Protein AF-0000000070387729 (afdb_homodimer)

Foldseek 3Di:
DALLQQLAWADDPPDPLKIFGPHFDDFVQAFAGQVLSVQLNLLNSQVVVDDPPWAWFKKKKFFQAGHGSDFTKMKHKDWPDDDPFKTKIKIFIDGPRDTGMIMIIMIGHPVPPDCPPPPDQPQDFDDQDVLQPPPDPDCPVVSSNCGRDRDDPDDDDWDFPFWDQPVPFDWPLVVLVVCLVVDDCVLQPPCNVVSVVSNVCVVVDQKIKTWTHGDPPDDDDPQQDDPRFGFKGKMWIFGGDDPPDDADPRSLVSSVSSVQSALQQVSQVRNVPEDCPDVQHWQDKDWG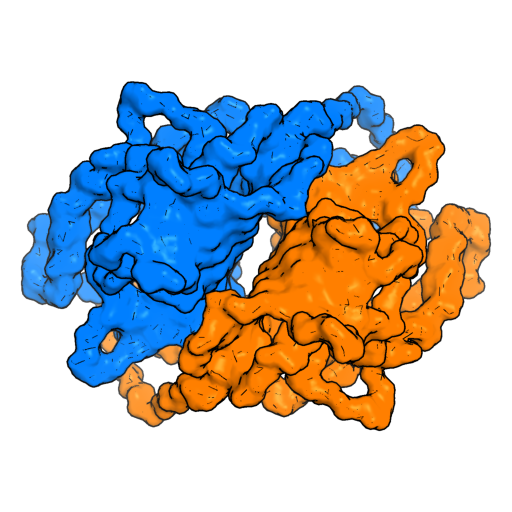MKMKGFDDDDPPADSRFIKMKMKGWDDDDQVVQKTKIKIWIAGSVTHTTMIMITMMGIDTDDPPDDRRRSGCNPCDPCVSVVSD/DALLLQLAWADDPPDPLKIFGPHFDDFVQAFAGQVLSVQLNLLNSQVVVDDPPWAWFKKKKFFQAGHGPDFTKMKHKDWPDDDPFKTKIKIFIDGPRDTGMIMIIMIGHPVPPDCPPPPDQPQDFPDQPVLQVPPDPDCPVVSSNCGRDRDDPDDDDWDFPFWDQPVPFDWPLVVLVVCLVPDDCVLQPPCNVVSVVSNVCVVVDQKIKTWTHGDPPDDDDPQQDDPRFGFKGKMWIFGGDDPPDDADPRSLVSSVSSVQSALQQVSQVRNVPEDCPDVQHWQDKDWGMKMKGFDDDDPPADSRFIKMKMKGWDDDDQVVQKTKIKIWIAGSVIHTTMIMITMMGIDTDDPPDDRRRSGCNVCDPCVSVVSD

Sequence (744 aa):
MSLASRISVSPYPNKSFTFIPHDTWIPPGARSIYGGLVISQALCSSLLTVESPFGLHSIHCYFLHPALPDGDIEYRVDKLAEGQRYCRREVRGWQNGRIFFILFASYESLYERSSASSEDHTSIKVSHSLTAMTQPWDEDPTQKNGESFEVKQSFQMPFPKELRPWDQCEENEVFLQRLVQEKSKEELGWKWEYFDNWSKKRGSAPFFTSVARKIPGVPSSKEYYLNGLPTTRMTWYRPRIDPDETISEEMYKSMIIYLTDYQLVGAATRSIGLNMSSTPQIGLIASLDHSVHFYPLPPDLNYQEPVLHVMESQVADMSSGRAVARGRVYSAKGKLLAVTCQEGVFKVREPGKKPMGVAASGIDEEDLQARLMSLASRISVSPYPNKSFTFIPHDTWIPPGARSIYGGLVISQALCSSLLTVESPFGLHSIHCYFLHPALPDGDIEYRVDKLAEGQRYCRREVRGWQNGRIFFILFASYESLYERSSASSEDHTSIKVSHSLTAMTQPWDEDPTQKNGESFEVKQSFQMPFPKELRPWDQCEENEVFLQRLVQEKSKEELGWKWEYFDNWSKKRGSAPFFTSVARKIPGVPSSKEYYLNGLPTTRMTWYRPRIDPDETISEEMYKSMIIYLTDYQLVGAATRSIGLNMSSTPQIGLIASLDHSVHFYPLPPDLNYQEPVLHVMESQVADMSSGRAVARGRVYSAKGKLLAVTCQEGVFKVREPGKKPMGVAASGIDEEDLQARL

Nearest PDB structures (foldseek):
  1c8u-assembly1_B  TM=8.438E-01  e=1.157E-25  Escherichia coli
  4r4u-assembly2_C  TM=8.596E-01  e=2.774E-24  Yersinia pestis
  4qfw-assembly2_B  TM=8.580E-01  e=7.543E-24  Yersinia pestis
  4qfw-assembly3_C  TM=8.490E-01  e=3.949E-24  Yersinia pestis
  4r4u-assembly1_A  TM=8.398E-01  e=3.723E-24  Yersinia pestis

Secondary structure (DSSP, 8-state):
--HHHHH-EEE-TTSTTEEEES-----TT-SS--HHHHHHHHHHHHHTT--TTEEEEEEEEEE-SPPPSSS-EEEEEEEEEE-SSEEEEEEEEEETTEEEEEEEEEEEESTT-----S---------SGGGSS---SS--TTS-TTTTPPPPSEEEPPPPTTBPPGGGSPBHHHHHHHHHHHS-HHHHTTHHHHHHHHHHTGGG-SEEEEE--BPTTPPPPGGGEETTEE-EEEEEEEE---TT----HHHHHHHHHHHHTSSHHHHHHGGGT-STTSSSPEEEEEESEEEEEE-PPPTT--TTS-EEEEEEEEEEETTTTEEEEEEEEEETTS-EEEEEEEEEEEEEPPTTS--SS---S---HHHHHHT-/--HHHHH-EEE-TTSTTEEEES-----TT-SS--HHHHHHHHHHHHHTT--TTEEEEEEEEEE-SPPPSSS-EEEEEEEEEE-SSEEEEEEEEEETTEEEEEEEEEEEESTT-----S---------SGGGSS---S---TTS-TTTTPPPPSEEEPPPPTTBPPGGGSPBHHHHHHHHHHHS-HHHHTTHHHHHHHHHHTGGG-SEEEEE--BPTTPPPPGGGEETTEE-EEEEEEEE---TTPPPPHHHHHHHHHHHHTSSHHHHHHGGGT-STTSSSPEEEEEESEEEEEE-PPPTT--TTS-EEEEEEEEEEETTTTEEEEEEEEEETTS-EEEEEEEEEEEEEPPTTS--SS---S---HHHHHH--

Organism: Cryptococcus deneoformans (strain JEC21 / ATCC MYA-565) (NCBI:txid214684)

Solvent-accessible surface area (backbone atoms only — not comparable to full-atom values): 39128 Å² total; per-residue (Å²): 104,36,34,67,60,47,30,34,60,42,73,38,94,88,40,87,60,25,23,33,64,70,54,69,59,57,48,71,59,38,80,30,42,37,62,21,52,54,53,19,27,41,46,45,48,47,51,75,74,55,61,86,62,49,41,76,34,34,38,43,37,40,51,72,43,82,45,55,71,71,68,65,54,36,34,38,51,44,83,67,42,84,50,88,54,41,35,31,38,37,30,39,31,32,43,86,91,37,69,27,31,40,36,42,38,38,24,38,39,60,79,69,42,55,74,71,71,78,67,86,71,67,81,70,77,52,81,68,76,40,33,69,83,48,68,45,64,68,61,38,85,79,69,48,51,59,57,59,65,63,53,46,66,54,35,59,60,75,56,79,82,43,52,44,60,72,92,77,30,66,40,47,60,59,51,40,43,50,45,62,73,74,44,51,60,79,67,44,45,84,48,35,62,55,42,51,53,49,43,72,43,48,87,58,42,42,52,46,44,19,58,49,38,54,36,86,91,52,79,71,67,67,75,36,44,52,97,78,22,46,21,47,38,48,35,32,40,26,60,34,70,54,91,89,60,84,78,50,73,67,56,48,53,35,49,50,50,30,54,59,56,57,35,36,48,44,26,7,37,30,35,21,44,39,34,81,79,29,66,67,24,40,12,33,61,46,66,40,32,43,34,41,38,46,47,84,68,63,92,80,62,61,79,77,51,38,32,36,39,41,26,35,34,45,29,22,34,57,59,77,22,35,27,30,16,36,34,39,30,21,41,78,87,45,49,67,37,33,40,37,39,31,37,19,41,45,39,69,38,53,89,93,52,73,65,44,35,52,20,64,56,46,74,36,66,53,59,55,36,50,74,72,103,36,34,66,59,47,31,34,59,41,74,39,93,90,39,86,58,24,24,33,63,69,54,68,60,54,48,69,57,37,81,29,40,38,63,19,51,55,54,20,26,41,47,46,49,46,51,74,74,55,60,87,63,50,41,78,33,36,39,42,36,39,52,72,43,82,45,56,70,71,70,65,55,37,35,38,50,42,83,68,43,86,50,87,54,40,34,31,39,36,30,40,31,32,43,84,91,35,69,26,32,40,36,40,38,38,25,36,38,59,80,71,43,54,72,72,70,77,67,87,71,64,79,64,76,52,76,64,78,32,28,70,86,44,64,49,62,65,61,38,84,79,71,47,47,58,56,60,65,63,53,47,65,53,36,61,61,75,57,78,81,43,50,46,60,72,92,76,31,66,42,47,60,60,51,41,40,49,48,60,72,72,43,53,60,77,68,44,45,83,49,34,63,56,40,50,53,52,42,70,43,49,87,57,40,40,52,46,44,18,59,51,36,56,36,87,91,52,79,70,68,68,75,37,44,49,96,79,22,44,21,46,39,48,36,32,42,27,62,34,71,54,91,88,60,83,78,50,73,67,55,48,53,35,50,50,49,30,54,59,57,59,37,37,48,48,25,7,37,30,35,21,45,40,34,81,78,29,72,66,24,42,15,35,62,47,66,41,33,43,34,40,38,47,47,84,68,63,91,82,62,60,78,78,50,39,33,36,40,42,25,35,33,45,30,22,34,56,58,78,21,36,27,31,16,36,33,38,31,23,41,78,87,44,50,64,38,33,40,37,40,32,36,19,40,43,40,67,39,52,89,93,52,73,66,43,34,52,23,67,56,51,68,36,66,52,59,54,36,59,72,72

Radius of gyration: 25.42 Å; Cα contacts (8 Å, |Δi|>4): 1625; chains: 2; bounding box: 59×75×69 Å

Structure (mmCIF, N/CA/C/O backbone):
data_AF-0000000070387729-model_v1
#
loop_
_entity.id
_entity.type
_entity.pdbx_description
1 polymer 'Acyl-CoA thioesterase, putative'
#
loop_
_atom_site.group_PDB
_atom_site.id
_atom_site.type_symbol
_atom_site.label_atom_id
_atom_site.label_alt_id
_atom_site.label_comp_id
_atom_site.label_asym_id
_atom_site.label_entity_id
_atom_site.label_seq_id
_atom_site.pdbx_PDB_ins_code
_atom_site.Cartn_x
_atom_site.Cartn_y
_atom_site.Cartn_z
_atom_site.occupancy
_atom_site.B_iso_or_equiv
_atom_site.auth_seq_id
_atom_site.auth_comp_id
_atom_site.auth_asym_id
_atom_site.auth_atom_id
_atom_site.pdbx_PDB_model_num
ATOM 1 N N . MET A 1 1 ? 13.859 -21.219 -19.844 1 82.62 1 MET A N 1
ATOM 2 C CA . MET A 1 1 ? 13.938 -19.766 -20.016 1 82.62 1 MET A CA 1
ATOM 3 C C . MET A 1 1 ? 14.07 -19.078 -18.656 1 82.62 1 MET A C 1
ATOM 5 O O . MET A 1 1 ? 13.344 -19.391 -17.719 1 82.62 1 MET A O 1
ATOM 9 N N . SER A 1 2 ? 15.078 -18.188 -18.641 1 92.44 2 SER A N 1
ATOM 10 C CA . SER A 1 2 ? 15.312 -17.453 -17.406 1 92.44 2 SER A CA 1
ATOM 11 C C . SER A 1 2 ? 14.18 -16.469 -17.141 1 92.44 2 SER A C 1
ATOM 13 O O . SER A 1 2 ? 13.398 -16.141 -18.031 1 92.44 2 SER A O 1
ATOM 15 N N . LEU A 1 3 ? 14.023 -16.094 -15.906 1 95.44 3 LEU A N 1
ATOM 16 C CA . LEU A 1 3 ? 12.984 -15.133 -15.562 1 95.44 3 LEU A CA 1
ATOM 17 C C . LEU A 1 3 ? 13.203 -13.812 -16.297 1 95.44 3 LEU A C 1
ATOM 19 O O . LEU A 1 3 ? 12.25 -13.211 -16.797 1 95.44 3 LEU A O 1
ATOM 23 N N . ALA A 1 4 ? 14.461 -13.383 -16.391 1 96.12 4 ALA A N 1
ATOM 24 C CA . ALA A 1 4 ? 14.781 -12.141 -17.094 1 96.12 4 ALA A CA 1
ATOM 25 C C . ALA A 1 4 ? 14.305 -12.195 -18.547 1 96.12 4 ALA A C 1
ATOM 27 O O . ALA A 1 4 ? 13.742 -11.227 -19.047 1 96.12 4 ALA A O 1
ATOM 28 N N . SER A 1 5 ? 14.484 -13.344 -19.172 1 94.12 5 SER A N 1
ATOM 29 C CA . SER A 1 5 ? 14.062 -13.508 -20.547 1 94.12 5 SER A CA 1
ATOM 30 C C . SER A 1 5 ? 12.547 -13.438 -20.672 1 94.12 5 SER A C 1
ATOM 32 O O . SER A 1 5 ? 12.023 -12.867 -21.641 1 94.12 5 SER A O 1
ATOM 34 N N . ARG A 1 6 ? 11.891 -13.938 -19.734 1 94.31 6 ARG A N 1
ATOM 35 C CA . ARG A 1 6 ? 10.43 -13.992 -19.766 1 94.31 6 ARG A CA 1
ATOM 36 C C . ARG A 1 6 ? 9.828 -12.594 -19.609 1 94.31 6 ARG A C 1
ATOM 38 O O . ARG A 1 6 ? 8.805 -12.281 -20.219 1 94.31 6 ARG A O 1
ATOM 45 N N . ILE A 1 7 ? 10.461 -11.727 -18.797 1 97.06 7 ILE A N 1
ATOM 46 C CA . ILE A 1 7 ? 9.844 -10.445 -18.469 1 97.06 7 ILE A CA 1
ATOM 47 C C . ILE A 1 7 ? 10.367 -9.375 -19.422 1 97.06 7 ILE A C 1
ATOM 49 O O . ILE A 1 7 ? 9.922 -8.219 -19.375 1 97.06 7 ILE A O 1
ATOM 53 N N . SER A 1 8 ? 11.211 -9.75 -20.312 1 96.69 8 SER A N 1
ATOM 54 C CA . SER A 1 8 ? 11.797 -8.789 -21.25 1 96.69 8 SER A CA 1
ATOM 55 C C . SER A 1 8 ? 10.812 -8.414 -22.359 1 96.69 8 SER A C 1
ATOM 57 O O . SER A 1 8 ? 9.844 -9.133 -22.594 1 96.69 8 SER A O 1
ATOM 59 N N . VAL A 1 9 ? 11.047 -7.242 -22.969 1 97.94 9 VAL A N 1
ATOM 60 C CA . VAL A 1 9 ? 10.211 -6.688 -24.031 1 97.94 9 VAL A CA 1
ATOM 61 C C . VAL A 1 9 ? 11.102 -6.117 -25.141 1 97.94 9 VAL A C 1
ATOM 63 O O . VAL A 1 9 ? 12.305 -5.941 -24.953 1 97.94 9 VAL A O 1
ATOM 66 N N . SER A 1 10 ? 10.469 -5.891 -26.281 1 97.25 10 SER A N 1
ATOM 67 C CA . SER A 1 10 ? 11.141 -5.234 -27.391 1 97.25 10 SER A CA 1
ATOM 68 C C . SER A 1 10 ? 10.352 -4.027 -27.891 1 97.25 10 SER A C 1
ATOM 70 O O . SER A 1 10 ? 9.117 -4.023 -27.828 1 97.25 10 SER A O 1
ATOM 72 N N . PRO A 1 11 ? 11.109 -3.023 -28.391 1 96.69 11 PRO A N 1
ATOM 73 C CA . PRO A 1 11 ? 10.383 -1.889 -28.969 1 96.69 11 PRO A CA 1
ATOM 74 C C . PRO A 1 11 ? 9.539 -2.285 -30.172 1 96.69 11 PRO A C 1
ATOM 76 O O . PRO A 1 11 ? 9.945 -3.135 -30.969 1 96.69 11 PRO A O 1
ATOM 79 N N . TYR A 1 12 ? 8.43 -1.671 -30.234 1 94.69 12 TYR A N 1
ATOM 80 C CA . TYR A 1 12 ? 7.613 -1.799 -31.438 1 94.69 12 TYR A CA 1
ATOM 81 C C . TYR A 1 12 ? 8.258 -1.072 -32.625 1 94.69 12 TYR A C 1
ATOM 83 O O . TYR A 1 12 ? 8.695 0.072 -32.469 1 94.69 12 TYR A O 1
ATOM 91 N N . PRO A 1 13 ? 8.398 -1.693 -33.781 1 91.25 13 PRO A N 1
ATOM 92 C CA . PRO A 1 13 ? 9.141 -1.121 -34.906 1 91.25 13 PRO A CA 1
ATOM 93 C C . PRO A 1 13 ? 8.602 0.239 -35.344 1 91.25 13 PRO A C 1
ATOM 95 O O . PRO A 1 13 ? 9.383 1.143 -35.656 1 91.25 13 PRO A O 1
ATOM 98 N N . ASN A 1 14 ? 7.285 0.626 -35.281 1 91.88 14 ASN A N 1
ATOM 99 C CA . ASN A 1 14 ? 6.75 1.847 -35.875 1 91.88 14 ASN A CA 1
ATOM 100 C C . ASN A 1 14 ? 5.91 2.639 -34.875 1 91.88 14 ASN A C 1
ATOM 102 O O . ASN A 1 14 ? 5.082 3.461 -35.281 1 91.88 14 ASN A O 1
ATOM 106 N N . LYS A 1 15 ? 6.098 2.336 -33.719 1 92.75 15 LYS A N 1
ATOM 107 C CA . LYS A 1 15 ? 5.379 3.07 -32.688 1 92.75 15 LYS A CA 1
ATOM 108 C C . LYS A 1 15 ? 6.316 3.49 -31.547 1 92.75 15 LYS A C 1
ATOM 110 O O . LYS A 1 15 ? 6.871 2.641 -30.844 1 92.75 15 LYS A O 1
ATOM 115 N N . SER A 1 16 ? 6.48 4.781 -31.375 1 94 16 SER A N 1
ATOM 116 C CA . SER A 1 16 ? 7.363 5.297 -30.328 1 94 16 SER A CA 1
ATOM 117 C C . SER A 1 16 ? 6.836 4.949 -28.938 1 94 16 SER A C 1
ATOM 119 O O . SER A 1 16 ? 5.625 4.965 -28.703 1 94 16 SER A O 1
ATOM 121 N N . PHE A 1 17 ? 7.73 4.621 -28.062 1 96.81 17 PHE A N 1
ATOM 122 C CA . PHE A 1 17 ? 7.453 4.375 -26.656 1 96.81 17 PHE A CA 1
ATOM 123 C C . PHE A 1 17 ? 6.43 3.256 -26.484 1 96.81 17 PHE A C 1
ATOM 125 O O . PHE A 1 17 ? 5.582 3.309 -25.594 1 96.81 17 PHE A O 1
ATOM 132 N N . THR A 1 18 ? 6.406 2.373 -27.469 1 98 18 THR A N 1
ATOM 133 C CA . THR A 1 18 ? 5.551 1.19 -27.453 1 98 18 THR A CA 1
ATOM 134 C C . THR A 1 18 ? 6.391 -0.083 -27.5 1 98 18 THR A C 1
ATOM 136 O O . THR A 1 18 ? 7.391 -0.147 -28.219 1 98 18 THR A O 1
ATOM 139 N N . PHE A 1 19 ? 5.988 -1.109 -26.734 1 98.19 19 PHE A N 1
ATOM 140 C CA . PHE A 1 19 ? 6.824 -2.293 -26.562 1 98.19 19 PHE A CA 1
ATOM 141 C C . PHE A 1 19 ? 5.984 -3.562 -26.656 1 98.19 19 PHE A C 1
ATOM 143 O O . PHE A 1 19 ? 4.797 -3.555 -26.328 1 98.19 19 PHE A O 1
ATOM 150 N N . ILE A 1 20 ? 6.613 -4.656 -27.141 1 96.38 20 ILE A N 1
ATOM 151 C CA . ILE A 1 20 ? 5.973 -5.953 -27.312 1 96.38 20 ILE A CA 1
ATOM 152 C C . ILE A 1 20 ? 6.602 -6.973 -26.359 1 96.38 20 ILE A C 1
ATOM 154 O O . ILE A 1 20 ? 7.828 -7.082 -26.281 1 96.38 20 ILE A O 1
ATOM 158 N N . PRO A 1 21 ? 5.762 -7.688 -25.625 1 95.69 21 PRO A N 1
ATOM 159 C CA . PRO A 1 21 ? 6.309 -8.664 -24.672 1 95.69 21 PRO A CA 1
ATOM 160 C C . PRO A 1 21 ? 6.898 -9.891 -25.375 1 95.69 21 PRO A C 1
ATOM 162 O O . PRO A 1 21 ? 6.449 -10.266 -26.453 1 95.69 21 PRO A O 1
ATOM 165 N N . HIS A 1 22 ? 7.844 -10.602 -24.703 1 90.88 22 HIS A N 1
ATOM 166 C CA . HIS A 1 22 ? 8.508 -11.781 -25.25 1 90.88 22 HIS A CA 1
ATOM 167 C C . HIS A 1 22 ? 7.766 -13.055 -24.875 1 90.88 22 HIS A C 1
ATOM 169 O O . HIS A 1 22 ? 7.98 -14.102 -25.484 1 90.88 22 HIS A O 1
ATOM 175 N N . ASP A 1 23 ? 6.957 -12.914 -23.828 1 87.94 23 ASP A N 1
ATOM 176 C CA . ASP A 1 23 ? 6.316 -14.109 -23.297 1 87.94 23 ASP A CA 1
ATOM 177 C C . ASP A 1 23 ? 4.891 -13.812 -22.844 1 87.94 23 ASP A C 1
ATOM 179 O O . ASP A 1 23 ? 4.551 -12.664 -22.562 1 87.94 23 ASP A O 1
ATOM 183 N N . THR A 1 24 ? 4.016 -14.797 -22.906 1 82.81 24 THR A N 1
ATOM 184 C CA . THR A 1 24 ? 2.65 -14.75 -22.391 1 82.81 24 THR A CA 1
ATOM 185 C C . THR A 1 24 ? 2.34 -16 -21.578 1 82.81 24 THR A C 1
ATOM 187 O O . THR A 1 24 ? 1.627 -16.891 -22.047 1 82.81 24 THR A O 1
ATOM 190 N N . TRP A 1 25 ? 2.848 -16.141 -20.438 1 79.12 25 TRP A N 1
ATOM 191 C CA . TRP A 1 25 ? 2.709 -17.328 -19.609 1 79.12 25 TRP A CA 1
ATOM 192 C C . TRP A 1 25 ? 1.412 -17.297 -18.812 1 79.12 25 TRP A C 1
ATOM 194 O O . TRP A 1 25 ? 1.064 -16.266 -18.234 1 79.12 25 TRP A O 1
ATOM 204 N N . ILE A 1 26 ? 0.72 -18.453 -18.812 1 75.06 26 ILE A N 1
ATOM 205 C CA . ILE A 1 26 ? -0.482 -18.688 -18.016 1 75.06 26 ILE A CA 1
ATOM 206 C C . ILE A 1 26 ? -0.214 -19.766 -16.984 1 75.06 26 ILE A C 1
ATOM 208 O O . ILE A 1 26 ? 0.183 -20.891 -17.328 1 75.06 26 ILE A O 1
ATOM 212 N N . PRO A 1 27 ? -0.396 -19.406 -15.68 1 72.19 27 PRO A N 1
ATOM 213 C CA . PRO A 1 27 ? -0.243 -20.469 -14.672 1 72.19 27 PRO A CA 1
ATOM 214 C C . PRO A 1 27 ? -1.21 -21.625 -14.883 1 72.19 27 PRO A C 1
ATOM 216 O O . PRO A 1 27 ? -2.301 -21.438 -15.422 1 72.19 27 PRO A O 1
ATOM 219 N N . PRO A 1 28 ? -0.755 -22.781 -14.461 1 66.31 28 PRO A N 1
ATOM 220 C CA . PRO A 1 28 ? -1.669 -23.922 -14.57 1 66.31 28 PRO A CA 1
ATOM 221 C C . PRO A 1 28 ? -3.012 -23.672 -13.891 1 66.31 28 PRO A C 1
ATOM 223 O O . PRO A 1 28 ? -3.049 -23.219 -12.742 1 66.31 28 PRO A O 1
ATOM 226 N N . GLY A 1 29 ? -4.078 -23.844 -14.594 1 65.06 29 GLY A N 1
ATOM 227 C CA . GLY A 1 29 ? -5.414 -23.672 -14.039 1 65.06 29 GLY A CA 1
ATOM 228 C C . GLY A 1 29 ? -5.961 -22.266 -14.211 1 65.06 29 GLY A C 1
ATOM 229 O O . GLY A 1 29 ? -7.148 -22.031 -13.977 1 65.06 29 GLY A O 1
ATOM 230 N N . ALA A 1 30 ? -5.047 -21.375 -14.664 1 72.25 30 ALA A N 1
ATOM 231 C CA . ALA A 1 30 ? -5.5 -20 -14.836 1 72.25 30 ALA A CA 1
ATOM 232 C C . ALA A 1 30 ? -6.027 -19.766 -16.25 1 72.25 30 ALA A C 1
ATOM 234 O O . ALA A 1 30 ? -5.785 -20.578 -17.156 1 72.25 30 ALA A O 1
ATOM 235 N N . ARG A 1 31 ? -6.906 -18.75 -16.359 1 73.06 31 ARG A N 1
ATOM 236 C CA . ARG A 1 31 ? -7.465 -18.406 -17.672 1 73.06 31 ARG A CA 1
ATOM 237 C C . ARG A 1 31 ? -6.777 -17.188 -18.25 1 73.06 31 ARG A C 1
ATOM 239 O O . ARG A 1 31 ? -6.969 -16.875 -19.438 1 73.06 31 ARG A O 1
ATOM 246 N N . SER A 1 32 ? -6.02 -16.531 -17.422 1 86.81 32 SER A N 1
ATOM 247 C CA . SER A 1 32 ? -5.395 -15.297 -17.875 1 86.81 32 SER A CA 1
ATOM 248 C C . SER A 1 32 ? -3.891 -15.312 -17.609 1 86.81 32 SER A C 1
ATOM 250 O O . SER A 1 32 ? -3.395 -16.141 -16.859 1 86.81 32 SER A O 1
ATOM 252 N N . ILE A 1 33 ? -3.207 -14.422 -18.344 1 90.94 33 ILE A N 1
ATOM 253 C CA . ILE A 1 33 ? -1.771 -14.25 -18.156 1 90.94 33 ILE A CA 1
ATOM 254 C C . ILE A 1 33 ? -1.475 -13.898 -16.703 1 90.94 33 ILE A C 1
ATOM 256 O O . ILE A 1 33 ? -2.236 -13.164 -16.062 1 90.94 33 ILE A O 1
ATOM 260 N N . TYR A 1 34 ? -0.393 -14.492 -16.172 1 91.75 34 TYR A N 1
ATOM 261 C CA . TYR A 1 34 ? 0.028 -14.25 -14.805 1 91.75 34 TYR A CA 1
ATOM 262 C C . TYR A 1 34 ? 0.25 -12.766 -14.555 1 91.75 34 TYR A C 1
ATOM 264 O O . TYR A 1 34 ? 1.006 -12.117 -15.281 1 91.75 34 TYR A O 1
ATOM 272 N N . GLY A 1 35 ? -0.381 -12.203 -13.523 1 94.44 35 GLY A N 1
ATOM 273 C CA . GLY A 1 35 ? -0.317 -10.781 -13.234 1 94.44 35 GLY A CA 1
ATOM 274 C C . GLY A 1 35 ? 1.101 -10.273 -13.055 1 94.44 35 GLY A C 1
ATOM 275 O O . GLY A 1 35 ? 1.442 -9.188 -13.547 1 94.44 35 GLY A O 1
ATOM 276 N N . GLY A 1 36 ? 1.91 -11.062 -12.344 1 96.06 36 GLY A N 1
ATOM 277 C CA . GLY A 1 36 ? 3.293 -10.664 -12.133 1 96.06 36 GLY A CA 1
ATOM 278 C C . GLY A 1 36 ? 4.062 -10.461 -13.422 1 96.06 36 GLY A C 1
ATOM 279 O O . GLY A 1 36 ? 4.941 -9.602 -13.5 1 96.06 36 GLY A O 1
ATOM 280 N N . LEU A 1 37 ? 3.738 -11.297 -14.367 1 96.19 37 LEU A N 1
ATOM 281 C CA . LEU A 1 37 ? 4.359 -11.141 -15.68 1 96.19 37 LEU A CA 1
ATOM 282 C C . LEU A 1 37 ? 3.932 -9.836 -16.344 1 96.19 37 LEU A C 1
ATOM 284 O O . LEU A 1 37 ? 4.77 -9.102 -16.859 1 96.19 37 LEU A O 1
ATOM 288 N N . VAL A 1 38 ? 2.668 -9.523 -16.25 1 97.31 38 VAL A N 1
ATOM 289 C CA . VAL A 1 38 ? 2.115 -8.305 -16.828 1 97.31 38 VAL A CA 1
ATOM 290 C C . VAL A 1 38 ? 2.791 -7.086 -16.219 1 97.31 38 VAL A C 1
ATOM 292 O O . VAL A 1 38 ? 3.258 -6.195 -16.922 1 97.31 38 VAL A O 1
ATOM 295 N N . ILE A 1 39 ? 2.92 -7.043 -14.906 1 98.56 39 ILE A N 1
ATOM 296 C CA . ILE A 1 39 ? 3.518 -5.914 -14.203 1 98.56 39 ILE A CA 1
ATOM 297 C C . ILE A 1 39 ? 4.977 -5.754 -14.633 1 98.56 39 ILE A C 1
ATOM 299 O O . ILE A 1 39 ? 5.418 -4.648 -14.953 1 98.56 39 ILE A O 1
ATOM 303 N N . SER A 1 40 ? 5.676 -6.848 -14.625 1 98.5 40 SER A N 1
ATOM 304 C CA . SER A 1 40 ? 7.109 -6.801 -14.891 1 98.5 40 SER A CA 1
ATOM 305 C C . SER A 1 40 ? 7.395 -6.375 -16.328 1 98.5 40 SER A C 1
ATOM 307 O O . SER A 1 40 ? 8.336 -5.617 -16.578 1 98.5 40 SER A O 1
ATOM 309 N N . GLN A 1 41 ? 6.594 -6.859 -17.281 1 98.31 41 GLN A N 1
ATOM 310 C CA . GLN A 1 41 ? 6.773 -6.461 -18.672 1 98.31 41 GLN A CA 1
ATOM 311 C C . GLN A 1 41 ? 6.461 -4.98 -18.875 1 98.31 41 GLN A C 1
ATOM 313 O O . GLN A 1 41 ? 7.164 -4.281 -19.609 1 98.31 41 GLN A O 1
ATOM 318 N N . ALA A 1 42 ? 5.422 -4.531 -18.219 1 98.69 42 ALA A N 1
ATOM 319 C CA . ALA A 1 42 ? 5.121 -3.104 -18.234 1 98.69 42 ALA A CA 1
ATOM 320 C C . ALA A 1 42 ? 6.273 -2.289 -17.656 1 98.69 42 ALA A C 1
ATOM 322 O O . ALA A 1 42 ? 6.656 -1.261 -18.234 1 98.69 42 ALA A O 1
ATOM 323 N N . LEU A 1 43 ? 6.824 -2.781 -16.562 1 98.56 43 LEU A N 1
ATOM 324 C CA . LEU A 1 43 ? 7.93 -2.084 -15.93 1 98.56 43 LEU A CA 1
ATOM 325 C C . LEU A 1 43 ? 9.164 -2.07 -16.828 1 98.56 43 LEU A C 1
ATOM 327 O O . LEU A 1 43 ? 9.836 -1.045 -16.953 1 98.56 43 LEU A O 1
ATOM 331 N N . CYS A 1 44 ? 9.438 -3.197 -17.406 1 98.31 44 CYS A N 1
ATOM 332 C CA . CYS A 1 44 ? 10.578 -3.266 -18.328 1 98.31 44 CYS A CA 1
ATOM 333 C C . CYS A 1 44 ? 10.398 -2.297 -19.484 1 98.31 44 CYS A C 1
ATOM 335 O O . CYS A 1 44 ? 11.367 -1.697 -19.953 1 98.31 44 CYS A O 1
ATOM 337 N N . SER A 1 45 ? 9.164 -2.174 -19.984 1 98.56 45 SER A N 1
ATOM 338 C CA . SER A 1 45 ? 8.875 -1.187 -21.016 1 98.56 45 SER A CA 1
ATOM 339 C C . SER A 1 45 ? 9.195 0.225 -20.531 1 98.56 45 SER A C 1
ATOM 341 O O . SER A 1 45 ? 9.836 0.998 -21.25 1 98.56 45 SER A O 1
ATOM 343 N N . SER A 1 46 ? 8.758 0.507 -19.344 1 98.12 46 SER A N 1
ATOM 344 C CA . SER A 1 46 ? 9.016 1.809 -18.734 1 98.12 46 SER A CA 1
ATOM 345 C C . SER A 1 46 ? 10.516 2.057 -18.578 1 98.12 46 SER A C 1
ATOM 347 O O . SER A 1 46 ? 11 3.152 -18.859 1 98.12 46 SER A O 1
ATOM 349 N N . LEU A 1 47 ? 11.258 1.077 -18.125 1 96.88 47 LEU A N 1
ATOM 350 C CA . LEU A 1 47 ? 12.688 1.175 -17.859 1 96.88 47 LEU A CA 1
ATOM 351 C C . LEU A 1 47 ? 13.453 1.548 -19.109 1 96.88 47 LEU A C 1
ATOM 353 O O . LEU A 1 47 ? 14.445 2.281 -19.047 1 96.88 47 LEU A O 1
ATOM 357 N N . LEU A 1 48 ? 12.992 1.11 -20.234 1 96.44 48 LEU A N 1
ATOM 358 C CA . LEU A 1 48 ? 13.664 1.374 -21.5 1 96.44 48 LEU A CA 1
ATOM 359 C C . LEU A 1 48 ? 13.508 2.838 -21.906 1 96.44 48 LEU A C 1
ATOM 361 O O . LEU A 1 48 ? 14.211 3.314 -22.797 1 96.44 48 LEU A O 1
ATOM 365 N N . THR A 1 49 ? 12.68 3.564 -21.219 1 97.06 49 THR A N 1
ATOM 366 C CA . THR A 1 49 ? 12.461 4.973 -21.531 1 97.06 49 THR A CA 1
ATOM 367 C C . THR A 1 49 ? 13.109 5.867 -20.484 1 97.06 49 THR A C 1
ATOM 369 O O . THR A 1 49 ? 12.945 7.09 -20.516 1 97.06 49 THR A O 1
ATOM 372 N N . VAL A 1 50 ? 13.727 5.312 -19.5 1 95.94 50 VAL A N 1
ATOM 373 C CA . VAL A 1 50 ? 14.359 6.047 -18.406 1 95.94 50 VAL A CA 1
ATOM 374 C C . VAL A 1 50 ? 15.875 5.965 -18.547 1 95.94 50 VAL A C 1
ATOM 376 O O . VAL A 1 50 ? 16.422 4.875 -18.734 1 95.94 50 VAL A O 1
ATOM 379 N N . GLU A 1 51 ? 16.547 7.059 -18.484 1 90.62 51 GLU A N 1
ATOM 380 C CA . GLU A 1 51 ? 18 7.098 -18.625 1 90.62 51 GLU A CA 1
ATOM 381 C C . GLU A 1 51 ? 18.688 7.105 -17.281 1 90.62 51 GLU A C 1
ATOM 383 O O . GLU A 1 51 ? 18.094 7.488 -16.266 1 90.62 51 GLU A O 1
ATOM 388 N N . SER A 1 52 ? 19.938 6.605 -17.297 1 87.25 52 SER A N 1
ATOM 389 C CA . SER A 1 52 ? 20.75 6.758 -16.094 1 87.25 52 SER A CA 1
ATOM 390 C C . SER A 1 52 ? 20.891 8.227 -15.703 1 87.25 52 SER A C 1
ATOM 392 O O . SER A 1 52 ? 20.906 9.109 -16.562 1 87.25 52 SER A O 1
ATOM 394 N N . PRO A 1 53 ? 20.922 8.547 -14.359 1 91.81 53 PRO A N 1
ATOM 395 C CA . PRO A 1 53 ? 21.141 7.656 -13.219 1 91.81 53 PRO A CA 1
ATOM 396 C C . PRO A 1 53 ? 19.859 7.367 -12.43 1 91.81 53 PRO A C 1
ATOM 398 O O . PRO A 1 53 ? 19.891 7.309 -11.195 1 91.81 53 PRO A O 1
ATOM 401 N N . PHE A 1 54 ? 18.719 7.266 -13.102 1 94.69 54 PHE A N 1
ATOM 402 C CA . PHE A 1 54 ? 17.469 7.055 -12.383 1 94.69 54 PHE A CA 1
ATOM 403 C C . PHE A 1 54 ? 17.234 5.57 -12.125 1 94.69 54 PHE A C 1
ATOM 405 O O . PHE A 1 54 ? 17.453 4.738 -13.008 1 94.69 54 PHE A O 1
ATOM 412 N N . GLY A 1 55 ? 16.844 5.242 -10.875 1 96.06 55 GLY A N 1
ATOM 413 C CA . GLY A 1 55 ? 16.469 3.893 -10.477 1 96.06 55 GLY A CA 1
ATOM 414 C C . GLY A 1 55 ? 15.07 3.801 -9.922 1 96.06 55 GLY A C 1
ATOM 415 O O . GLY A 1 55 ? 14.578 4.746 -9.297 1 96.06 55 GLY A O 1
ATOM 416 N N . LEU A 1 56 ? 14.461 2.654 -10.141 1 97.88 56 LEU A N 1
ATOM 417 C CA . LEU A 1 56 ? 13.086 2.43 -9.703 1 97.88 56 LEU A CA 1
ATOM 418 C C . LEU A 1 56 ? 12.992 2.459 -8.18 1 97.88 56 LEU A C 1
ATOM 420 O O . LEU A 1 56 ? 13.789 1.816 -7.488 1 97.88 56 LEU A O 1
ATOM 424 N N . HIS A 1 57 ? 11.953 3.189 -7.641 1 97.69 57 HIS A N 1
ATOM 425 C CA . HIS A 1 57 ? 11.758 3.076 -6.199 1 97.69 57 HIS A CA 1
ATOM 426 C C . HIS A 1 57 ? 10.312 2.697 -5.871 1 97.69 57 HIS A C 1
ATOM 428 O O . HIS A 1 57 ? 10.023 2.266 -4.754 1 97.69 57 HIS A O 1
ATOM 434 N N . SER A 1 58 ? 9.391 2.812 -6.863 1 98.5 58 SER A N 1
ATOM 435 C CA . SER A 1 58 ? 8.039 2.395 -6.504 1 98.5 58 SER A CA 1
ATOM 436 C C . SER A 1 58 ? 7.176 2.197 -7.746 1 98.5 58 SER A C 1
ATOM 438 O O . SER A 1 58 ? 7.453 2.779 -8.797 1 98.5 58 SER A O 1
ATOM 440 N N . ILE A 1 59 ? 6.145 1.372 -7.641 1 98.69 59 ILE A N 1
ATOM 441 C CA . ILE A 1 59 ? 5.125 1.216 -8.672 1 98.69 59 ILE A CA 1
ATOM 442 C C . ILE A 1 59 ? 3.75 1.094 -8.023 1 98.69 59 ILE A C 1
ATOM 444 O O . ILE A 1 59 ? 3.631 0.623 -6.891 1 98.69 59 ILE A O 1
ATOM 448 N N . HIS A 1 60 ? 2.738 1.528 -8.68 1 98.69 60 HIS A N 1
ATOM 449 C CA . HIS A 1 60 ? 1.319 1.291 -8.43 1 98.69 60 HIS A CA 1
ATOM 450 C C . HIS A 1 60 ? 0.609 0.842 -9.703 1 98.69 60 HIS A C 1
ATOM 452 O O . HIS A 1 60 ? 0.842 1.399 -10.781 1 98.69 60 HIS A O 1
ATOM 458 N N . CYS A 1 61 ? -0.238 -0.148 -9.609 1 98.38 61 CYS A N 1
ATOM 459 C CA . CYS A 1 61 ? -0.903 -0.566 -10.836 1 98.38 61 CYS A CA 1
ATOM 460 C C . CYS A 1 61 ? -2.303 -1.094 -10.547 1 98.38 61 CYS A C 1
ATOM 462 O O . CYS A 1 61 ? -2.65 -1.344 -9.391 1 98.38 61 CYS A O 1
ATOM 464 N N . TYR A 1 62 ? -3.139 -1.144 -11.57 1 97.88 62 TYR A N 1
ATOM 465 C CA . TYR A 1 62 ? -4.434 -1.816 -11.586 1 97.88 62 TYR A CA 1
ATOM 466 C C . TYR A 1 62 ? -4.516 -2.822 -12.727 1 97.88 62 TYR A C 1
ATOM 468 O O . TYR A 1 62 ? -4.105 -2.525 -13.852 1 97.88 62 TYR A O 1
ATOM 476 N N . PHE A 1 63 ? -5.016 -3.934 -12.359 1 96.94 63 PHE A N 1
ATOM 477 C CA . PHE A 1 63 ? -5.488 -4.871 -13.375 1 96.94 63 PHE A CA 1
ATOM 478 C C . PHE A 1 63 ? -6.93 -4.562 -13.766 1 96.94 63 PHE A C 1
ATOM 480 O O . PHE A 1 63 ? -7.848 -4.742 -12.961 1 96.94 63 PHE A O 1
ATOM 487 N N . LEU A 1 64 ? -7.16 -4.199 -14.984 1 96.12 64 LEU A N 1
ATOM 488 C CA . LEU A 1 64 ? -8.477 -3.74 -15.398 1 96.12 64 LEU A CA 1
ATOM 489 C C . LEU A 1 64 ? -9.297 -4.891 -15.984 1 96.12 64 LEU A C 1
ATOM 491 O O . LEU A 1 64 ? -10.492 -4.996 -15.734 1 96.12 64 LEU A O 1
ATOM 495 N N . HIS A 1 65 ? -8.625 -5.703 -16.781 1 92.62 65 HIS A N 1
ATOM 496 C CA . HIS A 1 65 ? -9.188 -6.898 -17.391 1 92.62 65 HIS A CA 1
ATOM 497 C C . HIS A 1 65 ? -8.156 -8.016 -17.484 1 92.62 65 HIS A C 1
ATOM 499 O O . HIS A 1 65 ? -6.953 -7.754 -17.516 1 92.62 65 HIS A O 1
ATOM 505 N N . PRO A 1 66 ? -8.695 -9.266 -17.453 1 90.31 66 PRO A N 1
ATOM 506 C CA . PRO A 1 66 ? -7.734 -10.352 -17.672 1 90.31 66 PRO A CA 1
ATOM 507 C C . PRO A 1 66 ? -7.078 -10.281 -19.047 1 90.31 66 PRO A C 1
ATOM 509 O O . PRO A 1 66 ? -7.758 -10.016 -20.047 1 90.31 66 PRO A O 1
ATOM 512 N N . ALA A 1 67 ? -5.781 -10.391 -19.062 1 91.75 67 ALA A N 1
ATOM 513 C CA . ALA A 1 67 ? -5.082 -10.516 -20.344 1 91.75 67 ALA A CA 1
ATOM 514 C C . ALA A 1 67 ? -5.125 -11.953 -20.844 1 91.75 67 ALA A C 1
ATOM 516 O O . ALA A 1 67 ? -4.949 -12.898 -20.078 1 91.75 67 ALA A O 1
ATOM 517 N N . LEU A 1 68 ? -5.344 -12.086 -22.125 1 89 68 LEU A N 1
ATOM 518 C CA . LEU A 1 68 ? -5.5 -13.398 -22.734 1 89 68 LEU A CA 1
ATOM 519 C C . LEU A 1 68 ? -4.219 -13.812 -23.453 1 89 68 LEU A C 1
ATOM 521 O O . LEU A 1 68 ? -3.432 -12.961 -23.875 1 89 68 LEU A O 1
ATOM 525 N N . PRO A 1 69 ? -4.047 -15.141 -23.484 1 83.62 69 PRO A N 1
ATOM 526 C CA . PRO A 1 69 ? -2.832 -15.609 -24.141 1 83.62 69 PRO A CA 1
ATOM 527 C C . PRO A 1 69 ? -2.828 -15.305 -25.641 1 83.62 69 PRO A C 1
ATOM 529 O O . PRO A 1 69 ? -1.761 -15.164 -26.25 1 83.62 69 PRO A O 1
ATOM 532 N N . ASP A 1 70 ? -4.07 -15.273 -26.094 1 84.69 70 ASP A N 1
ATOM 533 C CA . ASP A 1 70 ? -4.195 -14.992 -27.531 1 84.69 70 ASP A CA 1
ATOM 534 C C . ASP A 1 70 ? -4.473 -13.508 -27.766 1 84.69 70 ASP A C 1
ATOM 536 O O . ASP A 1 70 ? -5.16 -12.867 -26.984 1 84.69 70 ASP A O 1
ATOM 540 N N . GLY A 1 71 ? -3.803 -12.945 -28.766 1 82.88 71 GLY A N 1
ATOM 541 C CA . GLY A 1 71 ? -3.988 -11.547 -29.109 1 82.88 71 GLY A CA 1
ATOM 542 C C . GLY 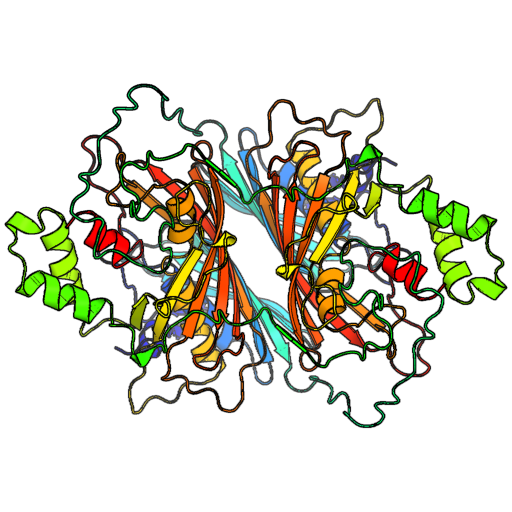A 1 71 ? -2.729 -10.719 -28.938 1 82.88 71 GLY A C 1
ATOM 543 O O . GLY A 1 71 ? -1.864 -11.055 -28.125 1 82.88 71 GLY A O 1
ATOM 544 N N . ASP A 1 72 ? -2.707 -9.703 -29.672 1 89.56 72 ASP A N 1
ATOM 545 C CA . ASP A 1 72 ? -1.526 -8.844 -29.641 1 89.56 72 ASP A CA 1
ATOM 546 C C . ASP A 1 72 ? -1.533 -7.945 -28.406 1 89.56 72 ASP A C 1
ATOM 548 O O . ASP A 1 72 ? -2.514 -7.246 -28.141 1 89.56 72 ASP A O 1
ATOM 552 N N . ILE A 1 73 ? -0.506 -8.055 -27.594 1 94.81 73 ILE A N 1
ATOM 553 C CA . ILE A 1 73 ? -0.325 -7.219 -26.406 1 94.81 73 ILE A CA 1
ATOM 554 C C . ILE A 1 73 ? 0.754 -6.172 -26.672 1 94.81 73 ILE A C 1
ATOM 556 O O . ILE A 1 73 ? 1.783 -6.473 -27.281 1 94.81 73 ILE A O 1
ATOM 560 N N . GLU A 1 74 ? 0.457 -4.996 -26.359 1 97.25 74 GLU A N 1
ATOM 561 C CA . GLU A 1 74 ? 1.467 -3.941 -26.391 1 97.25 74 GLU A CA 1
ATOM 562 C C . GLU A 1 74 ? 1.425 -3.094 -25.125 1 97.25 74 GLU A C 1
ATOM 564 O O . GLU A 1 74 ? 0.366 -2.932 -24.516 1 97.25 74 GLU A O 1
ATOM 569 N N . TYR A 1 75 ? 2.58 -2.623 -24.719 1 98.38 75 TYR A N 1
ATOM 570 C CA . TYR A 1 75 ? 2.719 -1.687 -23.609 1 98.38 75 TYR A CA 1
ATOM 571 C C . TYR A 1 75 ? 3.131 -0.307 -24.109 1 98.38 75 TYR A C 1
ATOM 573 O O . TYR A 1 75 ? 4.164 -0.16 -24.766 1 98.38 75 TYR A O 1
ATOM 581 N N . ARG A 1 76 ? 2.332 0.67 -23.844 1 98.56 76 ARG A N 1
ATOM 582 C CA . ARG A 1 76 ? 2.611 2.049 -24.234 1 98.56 76 ARG A CA 1
ATOM 583 C C . ARG A 1 76 ? 3.045 2.881 -23.031 1 98.56 76 ARG A C 1
ATOM 585 O O . ARG A 1 76 ? 2.389 2.863 -21.984 1 98.56 76 ARG A O 1
ATOM 592 N N . VAL A 1 77 ? 4.16 3.594 -23.188 1 98.56 77 VAL A N 1
ATOM 593 C CA . VAL A 1 77 ? 4.746 4.344 -22.078 1 98.56 77 VAL A CA 1
ATOM 594 C C . VAL A 1 77 ? 4.562 5.844 -22.312 1 98.56 77 VAL A C 1
ATOM 596 O O . VAL A 1 77 ? 4.871 6.348 -23.391 1 98.56 77 VAL A O 1
ATOM 599 N N . ASP A 1 78 ? 4.016 6.543 -21.281 1 96.88 78 ASP A N 1
ATOM 600 C CA . ASP A 1 78 ? 3.924 8 -21.297 1 96.88 78 ASP A CA 1
ATOM 601 C C . ASP A 1 78 ? 4.812 8.609 -20.219 1 96.88 78 ASP A C 1
ATOM 603 O O . ASP A 1 78 ? 4.895 8.094 -19.109 1 96.88 78 ASP A O 1
ATOM 607 N N . LYS A 1 79 ? 5.41 9.75 -20.609 1 95.5 79 LYS A N 1
ATOM 608 C CA . LYS A 1 79 ? 6.184 10.516 -19.641 1 95.5 79 LYS A CA 1
ATOM 609 C C . LYS A 1 79 ? 5.277 11.406 -18.797 1 95.5 79 LYS A C 1
ATOM 611 O O . LYS A 1 79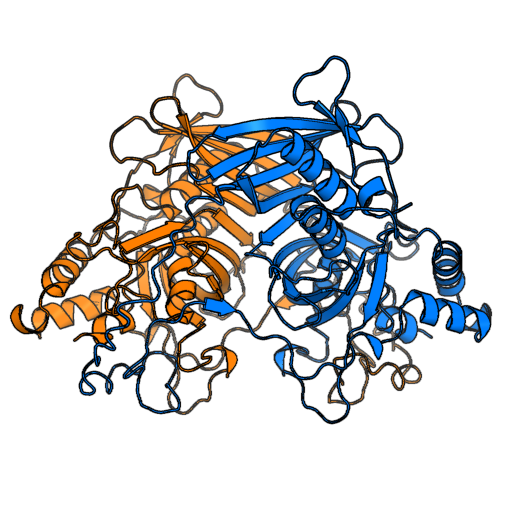 ? 4.672 12.344 -19.312 1 95.5 79 LYS A O 1
ATOM 616 N N . LEU A 1 80 ? 5.188 11.148 -17.531 1 94.19 80 LEU A N 1
ATOM 617 C CA . LEU A 1 80 ? 4.32 11.914 -16.641 1 94.19 80 LEU A CA 1
ATOM 618 C C . LEU A 1 80 ? 5.055 13.117 -16.062 1 94.19 80 LEU A C 1
ATOM 620 O O . LEU A 1 80 ? 4.477 14.203 -15.945 1 94.19 80 LEU A O 1
ATOM 624 N N . ALA A 1 81 ? 6.285 12.906 -15.648 1 93.31 81 ALA A N 1
ATOM 625 C CA . ALA A 1 81 ? 7.117 13.961 -15.078 1 93.31 81 ALA A CA 1
ATOM 626 C C . ALA A 1 81 ? 8.602 13.664 -15.297 1 93.31 81 ALA A C 1
ATOM 628 O O . ALA A 1 81 ? 9.039 12.523 -15.172 1 93.31 81 ALA A O 1
ATOM 629 N N . GLU A 1 82 ? 9.336 14.734 -15.625 1 92.75 82 GLU A N 1
ATOM 630 C CA . GLU A 1 82 ? 10.781 14.664 -15.836 1 92.75 82 GLU A CA 1
ATOM 631 C C . GLU A 1 82 ? 11.523 15.625 -14.914 1 92.75 82 GLU A C 1
ATOM 633 O O . GLU A 1 82 ? 11.977 16.688 -15.352 1 92.75 82 GLU A O 1
ATOM 638 N N . GLY A 1 83 ? 11.641 15.211 -13.672 1 88.62 83 GLY A N 1
ATOM 639 C CA . GLY A 1 83 ? 12.344 16.062 -12.727 1 88.62 83 GLY A CA 1
ATOM 640 C C . GLY A 1 83 ? 13.805 15.703 -12.562 1 88.62 83 GLY A C 1
ATOM 641 O O . GLY A 1 83 ? 14.273 14.711 -13.125 1 88.62 83 GLY A O 1
ATOM 642 N N . GLN A 1 84 ? 14.492 16.578 -11.797 1 88.69 84 GLN A N 1
ATOM 643 C CA . GLN A 1 84 ? 15.906 16.344 -11.516 1 88.69 84 GLN A CA 1
ATOM 644 C C . GLN A 1 84 ? 16.078 15.18 -10.547 1 88.69 84 GLN A C 1
ATOM 646 O O . GLN A 1 84 ? 17 14.359 -10.719 1 88.69 84 GLN A O 1
ATOM 651 N N . ARG A 1 85 ? 15.203 15.07 -9.641 1 91.12 85 ARG A N 1
ATOM 652 C CA . ARG A 1 85 ? 15.352 14.047 -8.609 1 91.12 85 ARG A CA 1
ATOM 653 C C . ARG A 1 85 ? 14.492 12.828 -8.922 1 91.12 85 ARG A C 1
ATOM 655 O O . ARG A 1 85 ? 14.883 11.695 -8.625 1 91.12 85 ARG A O 1
ATOM 662 N N . TYR A 1 86 ? 13.336 13.164 -9.531 1 94.69 86 TYR A N 1
ATOM 663 C CA . TYR A 1 86 ? 12.422 12.062 -9.82 1 94.69 86 TYR A CA 1
ATOM 664 C C . TYR A 1 86 ? 11.93 12.133 -11.266 1 94.69 86 TYR A C 1
ATOM 666 O O . TYR A 1 86 ? 11.688 13.219 -11.797 1 94.69 86 TYR A O 1
ATOM 674 N N . CYS A 1 87 ? 11.789 11.062 -11.883 1 96 87 CYS A N 1
ATOM 675 C CA . CYS A 1 87 ? 11.039 10.938 -13.125 1 96 87 CYS A CA 1
ATOM 676 C C . CYS A 1 87 ? 9.953 9.875 -13.008 1 96 87 CYS A C 1
ATOM 678 O O . CYS A 1 87 ? 10.102 8.906 -12.266 1 96 87 CYS A O 1
ATOM 680 N N . ARG A 1 88 ? 8.836 10.133 -13.633 1 97.44 88 ARG A N 1
ATOM 681 C CA . ARG A 1 88 ? 7.66 9.273 -13.484 1 97.44 88 ARG A CA 1
ATOM 682 C C . ARG A 1 88 ? 7.109 8.875 -14.852 1 97.44 88 ARG A C 1
ATOM 684 O O . ARG A 1 88 ? 7.105 9.68 -15.789 1 97.44 88 ARG A O 1
ATOM 691 N N . ARG A 1 89 ? 6.68 7.613 -14.938 1 98.31 89 ARG A N 1
ATOM 692 C CA . ARG A 1 89 ? 6.117 7.055 -16.156 1 98.31 89 ARG A CA 1
ATOM 693 C C . ARG A 1 89 ? 4.742 6.445 -15.898 1 98.31 89 ARG A C 1
ATOM 695 O O . ARG A 1 89 ? 4.465 5.973 -14.797 1 98.31 89 ARG A O 1
ATOM 702 N N . GLU A 1 90 ? 3.922 6.57 -16.859 1 98.19 90 GLU A N 1
ATOM 703 C CA . GLU A 1 90 ? 2.682 5.801 -16.953 1 98.19 90 GLU A CA 1
ATOM 704 C C . GLU A 1 90 ? 2.758 4.754 -18.047 1 98.19 90 GLU A C 1
ATOM 706 O O . GLU A 1 90 ? 3.203 5.047 -19.172 1 98.19 90 GLU A O 1
ATOM 711 N N . VAL A 1 91 ? 2.402 3.521 -17.781 1 98.62 91 VAL A N 1
ATOM 712 C CA . VAL A 1 91 ? 2.369 2.461 -18.781 1 98.62 91 VAL A CA 1
ATOM 713 C C . VAL A 1 91 ? 0.95 1.909 -18.906 1 98.62 91 VAL A C 1
ATOM 715 O O . VAL A 1 91 ? 0.314 1.586 -17.891 1 98.62 91 VAL A O 1
ATOM 718 N N . ARG A 1 92 ? 0.452 1.825 -20.109 1 98.25 92 ARG A N 1
ATOM 719 C CA . ARG A 1 92 ? -0.83 1.189 -20.391 1 98.25 92 ARG A CA 1
ATOM 720 C C . ARG A 1 92 ? -0.64 -0.08 -21.219 1 98.25 92 ARG A C 1
ATOM 722 O O . ARG A 1 92 ? 0.034 -0.06 -22.25 1 98.25 92 ARG A O 1
ATOM 729 N N . GLY A 1 93 ? -1.14 -1.173 -20.688 1 98 93 GLY A N 1
ATOM 730 C CA . GLY A 1 93 ? -1.197 -2.406 -21.469 1 98 93 GLY A CA 1
ATOM 731 C C . GLY A 1 93 ? -2.432 -2.506 -22.344 1 98 93 GLY A C 1
ATOM 732 O O . GLY A 1 93 ? -3.553 -2.32 -21.859 1 98 93 GLY A O 1
ATOM 733 N N . TRP A 1 94 ? -2.223 -2.773 -23.562 1 97.06 94 TRP A N 1
ATOM 734 C CA . TRP A 1 94 ? -3.303 -2.857 -24.547 1 97.06 94 TRP A CA 1
ATOM 735 C C . TRP A 1 94 ? -3.406 -4.266 -25.109 1 97.06 94 TRP A C 1
ATOM 737 O O . TRP A 1 94 ? -2.391 -4.91 -25.391 1 97.06 94 TRP A O 1
ATOM 747 N N . GLN A 1 95 ? -4.59 -4.75 -25.219 1 95.38 95 GLN A N 1
ATOM 748 C CA . GLN A 1 95 ? -4.898 -5.977 -25.953 1 95.38 95 GLN A CA 1
ATOM 749 C C . GLN A 1 95 ? -6.176 -5.824 -26.766 1 95.38 95 GLN A C 1
ATOM 751 O O . GLN A 1 95 ? -7.219 -5.434 -26.234 1 95.38 95 GLN A O 1
ATOM 756 N N . ASN A 1 96 ? -6.141 -6.074 -28.047 1 91.25 96 ASN A N 1
ATOM 757 C CA . ASN A 1 96 ? -7.281 -6 -28.953 1 91.25 96 ASN A CA 1
ATOM 758 C C . ASN A 1 96 ? -7.984 -4.648 -28.859 1 91.25 96 ASN A C 1
ATOM 760 O O . ASN A 1 96 ? -9.211 -4.59 -28.75 1 91.25 96 ASN A O 1
ATOM 764 N N . GLY A 1 97 ? -7.227 -3.615 -28.656 1 90.38 97 GLY A N 1
ATOM 765 C CA . GLY A 1 97 ? -7.754 -2.262 -28.703 1 90.38 97 GLY A CA 1
ATOM 766 C C . GLY A 1 97 ? -8.305 -1.794 -27.359 1 90.38 97 GLY A C 1
ATOM 767 O O . GLY A 1 97 ? -8.859 -0.695 -27.266 1 90.38 97 GLY A O 1
ATOM 768 N N . ARG A 1 98 ? -8.133 -2.59 -26.375 1 92.62 98 ARG A N 1
ATOM 769 C CA . ARG A 1 98 ? -8.633 -2.23 -25.047 1 92.62 98 ARG A CA 1
ATOM 770 C C . ARG A 1 98 ? -7.5 -2.223 -24.016 1 92.62 98 ARG A C 1
ATOM 772 O O . ARG A 1 98 ? -6.609 -3.072 -24.062 1 92.62 98 ARG A O 1
ATOM 779 N N . ILE A 1 99 ? -7.594 -1.238 -23.156 1 96.25 99 ILE A N 1
ATOM 780 C CA . ILE A 1 99 ? -6.625 -1.202 -22.062 1 96.25 99 ILE A CA 1
ATOM 781 C C . ILE A 1 99 ? -6.969 -2.275 -21.031 1 96.25 99 ILE A C 1
ATOM 783 O O . ILE A 1 99 ? -8.102 -2.338 -20.547 1 96.25 99 ILE A O 1
ATOM 787 N N . PHE A 1 100 ? -6.027 -3.168 -20.734 1 96 100 PHE A N 1
ATOM 788 C CA . PHE A 1 100 ? -6.309 -4.223 -19.766 1 96 100 PHE A CA 1
ATOM 789 C C . PHE A 1 100 ? -5.496 -4.02 -18.5 1 96 100 PHE A C 1
ATOM 791 O O . PHE A 1 100 ? -5.738 -4.684 -17.484 1 96 100 PHE A O 1
ATOM 798 N N . PHE A 1 101 ? -4.586 -3.102 -18.547 1 97.75 101 PHE A N 1
ATOM 799 C CA . PHE A 1 101 ? -3.643 -2.912 -17.453 1 97.75 101 PHE A CA 1
ATOM 800 C C . PHE A 1 101 ? -3.096 -1.489 -17.438 1 97.75 101 PHE A C 1
ATOM 802 O O . PHE A 1 101 ? -2.916 -0.886 -18.5 1 97.75 101 PHE A O 1
ATOM 809 N N . ILE A 1 102 ? -2.838 -0.917 -16.203 1 98.19 102 ILE A N 1
ATOM 810 C CA . ILE A 1 102 ? -2.225 0.403 -16.094 1 98.19 102 ILE A CA 1
ATOM 811 C C . ILE A 1 102 ? -1.241 0.423 -14.922 1 98.19 102 ILE A C 1
ATOM 813 O O . ILE A 1 102 ? -1.497 -0.179 -13.875 1 98.19 102 ILE A O 1
ATOM 817 N N . LEU A 1 103 ? -0.103 1.14 -15.078 1 98.44 103 LEU A N 1
ATOM 818 C CA . LEU A 1 103 ? 0.98 1.172 -14.102 1 98.44 103 LEU A CA 1
ATOM 819 C C . LEU A 1 103 ? 1.617 2.557 -14.047 1 98.44 103 LEU A C 1
ATOM 821 O O . LEU A 1 103 ? 1.855 3.182 -15.078 1 98.44 103 LEU A O 1
ATOM 825 N N . PHE A 1 104 ? 1.774 2.998 -12.734 1 97.88 104 PHE A N 1
ATOM 826 C CA . PHE A 1 104 ? 2.66 4.121 -12.445 1 97.88 104 PHE A CA 1
ATOM 827 C C . PHE A 1 104 ? 4.004 3.631 -11.922 1 97.88 104 PHE A C 1
ATOM 829 O O . PHE A 1 104 ? 4.055 2.729 -11.086 1 97.88 104 PHE A O 1
ATOM 836 N N . ALA A 1 105 ? 5.004 4.238 -12.484 1 98.44 105 ALA A N 1
ATOM 837 C CA . ALA A 1 105 ? 6.34 3.953 -11.969 1 98.44 105 ALA A CA 1
ATOM 838 C C . ALA A 1 105 ? 7.078 5.242 -11.625 1 98.44 105 ALA A C 1
ATOM 840 O O . ALA A 1 105 ? 6.973 6.238 -12.344 1 98.44 105 ALA A O 1
ATOM 841 N N . SER A 1 106 ? 7.777 5.238 -10.57 1 98.44 106 SER A N 1
ATOM 842 C CA . SER A 1 106 ? 8.578 6.371 -10.125 1 98.44 106 SER A CA 1
ATOM 843 C C . SER A 1 106 ? 10.047 5.984 -9.969 1 98.44 106 SER A C 1
ATOM 845 O O . SER A 1 106 ? 10.359 4.926 -9.422 1 98.44 106 SER A O 1
ATOM 847 N N . TYR A 1 107 ? 10.945 6.793 -10.484 1 97.69 107 TYR A N 1
ATOM 848 C CA . TYR A 1 107 ? 12.391 6.586 -10.469 1 97.69 107 TYR A CA 1
ATOM 849 C C . TYR A 1 107 ? 13.102 7.738 -9.773 1 97.69 107 TYR A C 1
ATOM 851 O O . TYR A 1 107 ? 12.719 8.898 -9.93 1 97.69 107 TYR A O 1
ATOM 859 N N . GLU A 1 108 ? 14.062 7.43 -8.969 1 96 108 GLU A N 1
ATOM 860 C CA . GLU A 1 108 ? 14.836 8.43 -8.25 1 96 108 GLU A CA 1
ATOM 861 C C . GLU A 1 108 ? 16.266 8.508 -8.781 1 96 108 GLU A C 1
ATOM 863 O O . GLU A 1 108 ? 16.891 7.48 -9.055 1 96 108 GLU A O 1
ATOM 868 N N . SER A 1 109 ? 16.766 9.758 -8.836 1 92.94 109 SER A N 1
ATOM 869 C CA . SER A 1 109 ? 18.156 9.945 -9.242 1 92.94 109 SER A CA 1
ATOM 870 C C . SER A 1 109 ? 19.109 9.43 -8.18 1 92.94 109 SER A C 1
ATOM 872 O O . SER A 1 109 ? 19 9.781 -7.004 1 92.94 109 SER A O 1
ATOM 874 N N . LEU A 1 110 ? 20.078 8.711 -8.531 1 78.25 110 LEU A N 1
ATOM 875 C CA . LEU A 1 110 ? 21.031 8.086 -7.621 1 78.25 110 LEU A CA 1
ATOM 876 C C . LEU A 1 110 ? 22.156 9.055 -7.262 1 78.25 110 LEU A C 1
ATOM 878 O O . LEU A 1 110 ? 22.891 8.828 -6.301 1 78.25 110 LEU A O 1
ATOM 882 N N . TYR A 1 111 ? 22.406 10.094 -8 1 63.16 111 TYR A N 1
ATOM 883 C CA . TYR A 1 111 ? 23.469 11.055 -7.73 1 63.16 111 TYR A CA 1
ATOM 884 C C . TYR A 1 111 ? 23.188 11.828 -6.445 1 63.16 111 TYR A C 1
ATOM 886 O O . TYR A 1 111 ? 24.109 12.18 -5.707 1 63.16 111 TYR A O 1
ATOM 894 N N . GLU A 1 112 ? 22 12.25 -6.234 1 58.09 112 GLU A N 1
ATOM 895 C CA . GLU A 1 112 ? 21.656 13.195 -5.176 1 58.09 112 GLU A CA 1
ATOM 896 C C . GLU A 1 112 ? 21.516 12.492 -3.828 1 58.09 112 GLU A C 1
ATOM 898 O O . GLU A 1 112 ? 21.188 13.125 -2.824 1 58.09 112 GLU A O 1
ATOM 903 N N . ARG A 1 113 ? 21.75 11.266 -3.875 1 55.88 113 ARG A N 1
ATOM 904 C CA . ARG A 1 113 ? 21.703 10.594 -2.58 1 55.88 113 ARG A CA 1
ATOM 905 C C . ARG A 1 113 ? 22.703 11.188 -1.612 1 55.88 113 ARG A C 1
ATOM 907 O O . ARG A 1 113 ? 23.906 11.188 -1.886 1 55.88 113 ARG A O 1
ATOM 914 N N . SER A 1 114 ? 22.547 12.422 -1.229 1 47.88 114 SER A N 1
ATOM 915 C CA . SER A 1 114 ? 23.391 13.242 -0.362 1 47.88 114 SER A CA 1
ATOM 916 C C . SER A 1 114 ? 24.125 12.383 0.668 1 47.88 114 SER A C 1
ATOM 918 O O . SER A 1 114 ? 23.531 11.5 1.283 1 47.88 114 SER A O 1
ATOM 920 N N . SER A 1 115 ? 25.406 12.219 0.458 1 40.88 115 SER A N 1
ATOM 921 C CA . SER A 1 115 ? 26.344 11.836 1.517 1 40.88 115 SER A CA 1
ATOM 922 C C . SER A 1 115 ? 26.016 12.547 2.826 1 40.88 115 SER A C 1
ATOM 924 O O . SER A 1 115 ? 26.344 13.719 3.01 1 40.88 115 SER A O 1
ATOM 926 N N . ALA A 1 116 ? 24.859 12.523 3.314 1 39.66 116 ALA A N 1
ATOM 927 C CA . ALA A 1 116 ? 24.938 13.023 4.684 1 39.66 116 ALA A CA 1
ATOM 928 C C . ALA A 1 116 ? 26.25 12.641 5.34 1 39.66 116 ALA A C 1
ATOM 930 O O . ALA A 1 116 ? 26.562 11.453 5.465 1 39.66 116 ALA A O 1
ATOM 931 N N . SER A 1 117 ? 27.359 13.297 5.086 1 35.34 117 SER A N 1
ATOM 932 C CA . SER A 1 117 ? 28.625 13.156 5.797 1 35.34 117 SER A CA 1
ATOM 933 C C . SER A 1 117 ? 28.406 12.719 7.242 1 35.34 117 SER A C 1
ATOM 935 O O . SER A 1 117 ? 27.594 13.312 7.961 1 35.34 117 SER A O 1
ATOM 937 N N . SER A 1 118 ? 28.562 11.508 7.543 1 36.38 118 SER A N 1
ATOM 938 C CA . SER A 1 118 ? 28.719 10.891 8.852 1 36.38 118 SER A CA 1
ATOM 939 C C . SER A 1 118 ? 29.375 11.844 9.844 1 36.38 118 SER A C 1
ATOM 941 O O . SER A 1 118 ? 29.641 11.477 10.984 1 36.38 118 SER A O 1
ATOM 943 N N . GLU A 1 119 ? 30.047 12.906 9.352 1 35.34 119 GLU A N 1
ATOM 944 C CA . GLU A 1 119 ? 31.047 13.383 10.297 1 35.34 119 GLU A CA 1
ATOM 945 C C . GLU A 1 119 ? 30.391 13.867 11.594 1 35.34 119 GLU A C 1
ATOM 947 O O . GLU A 1 119 ? 30.906 13.609 12.68 1 35.34 119 GLU A O 1
ATOM 952 N N . ASP A 1 120 ? 29.844 15.141 11.656 1 33.66 120 ASP A N 1
ATOM 953 C CA . ASP A 1 120 ? 29.828 15.75 12.977 1 33.66 120 ASP A CA 1
ATOM 954 C C . ASP A 1 120 ? 28.625 15.281 13.789 1 33.66 120 ASP A C 1
ATOM 956 O O . ASP A 1 120 ? 27.516 15.797 13.617 1 33.66 120 ASP A O 1
ATOM 960 N N . HIS A 1 121 ? 28.547 13.977 14.047 1 36.81 121 HIS A N 1
ATOM 961 C CA . HIS A 1 121 ? 27.703 13.352 15.047 1 36.81 121 HIS A CA 1
ATOM 962 C C . HIS A 1 121 ? 27.766 14.102 16.375 1 36.81 121 HIS A C 1
ATOM 964 O O . HIS A 1 121 ? 28.578 13.758 17.25 1 36.81 121 HIS A O 1
ATOM 970 N N . THR A 1 122 ? 27.719 15.367 16.438 1 31.95 122 THR A N 1
ATOM 971 C CA . THR A 1 122 ? 27.672 15.852 17.812 1 31.95 122 THR A CA 1
ATOM 972 C C . THR A 1 122 ? 26.438 15.328 18.531 1 31.95 122 THR A C 1
ATOM 974 O O . THR A 1 122 ? 25.312 15.5 18.047 1 31.95 122 THR A O 1
ATOM 977 N N . SER A 1 123 ? 26.609 14.312 19.344 1 34.88 123 SER A N 1
ATOM 978 C CA . SER A 1 123 ? 25.672 13.797 20.344 1 34.88 123 SER A CA 1
ATOM 979 C C . SER A 1 123 ? 24.969 14.93 21.078 1 34.88 123 SER A C 1
ATOM 981 O O . SER A 1 123 ? 25.609 15.742 21.734 1 34.88 123 SER A O 1
ATOM 983 N N . ILE A 1 124 ? 24.203 15.68 20.516 1 30.7 124 ILE A N 1
ATOM 984 C CA . ILE A 1 124 ? 23.594 16.609 21.453 1 30.7 124 ILE A CA 1
ATOM 985 C C . ILE A 1 124 ? 22.578 15.883 22.312 1 30.7 124 ILE A C 1
ATOM 987 O O . ILE A 1 124 ? 21.688 15.188 21.797 1 30.7 124 ILE A O 1
ATOM 991 N N . LYS A 1 125 ? 22.922 15.891 23.766 1 31.81 125 LYS A N 1
ATOM 992 C CA . LYS A 1 125 ? 22.141 15.398 24.891 1 31.81 125 LYS A CA 1
ATOM 993 C C . LYS A 1 125 ? 20.797 16.094 24.984 1 31.81 125 LYS A C 1
ATOM 995 O O . LYS A 1 125 ? 20.734 17.328 24.984 1 31.81 125 LYS A O 1
ATOM 1000 N N . VAL A 1 126 ? 19.859 15.438 24.562 1 31.66 126 VAL A N 1
ATOM 1001 C CA . VAL A 1 126 ? 18.516 15.93 24.844 1 31.66 126 VAL A CA 1
ATOM 1002 C C . VAL A 1 126 ? 18.266 15.883 26.344 1 31.66 126 VAL A C 1
ATOM 1004 O O . VAL A 1 126 ? 18.562 14.891 27.016 1 31.66 126 VAL A O 1
ATOM 1007 N N . SER A 1 127 ? 18.25 16.906 27.125 1 28.23 127 SER A N 1
ATOM 1008 C CA . SER A 1 127 ? 18 17.016 28.547 1 28.23 127 SER A CA 1
ATOM 1009 C C . SER A 1 127 ? 16.797 16.156 28.953 1 28.23 127 SER A C 1
ATOM 1011 O O . SER A 1 127 ? 15.852 16 28.188 1 28.23 127 SER A O 1
ATOM 1013 N N . HIS A 1 128 ? 16.906 15.266 30.156 1 27.64 128 HIS A N 1
ATOM 1014 C CA . HIS A 1 128 ? 16.203 14.258 30.938 1 27.64 128 HIS A CA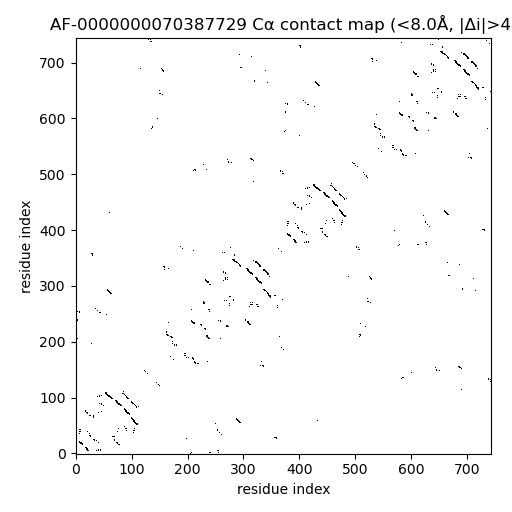 1
ATOM 1015 C C . HIS A 1 128 ? 14.82 14.75 31.344 1 27.64 128 HIS A C 1
ATOM 1017 O O . HIS A 1 128 ? 14 13.961 31.828 1 27.64 128 HIS A O 1
ATOM 1023 N N . SER A 1 129 ? 14.703 15.961 31.812 1 26.44 129 SER A N 1
ATOM 1024 C CA . SER A 1 129 ? 13.609 16.312 32.719 1 26.44 129 SER A CA 1
ATOM 1025 C C . SER A 1 129 ? 12.258 16.078 32.062 1 26.44 129 SER A C 1
ATOM 1027 O O . SER A 1 129 ? 11.25 15.906 32.75 1 26.44 129 SER A O 1
ATOM 1029 N N . LEU A 1 130 ? 12.062 16.547 30.938 1 27.09 130 LEU A N 1
ATOM 1030 C CA . LEU A 1 130 ? 10.734 16.609 30.344 1 27.09 130 LEU A CA 1
ATOM 1031 C C . LEU A 1 130 ? 10.305 15.242 29.812 1 27.09 130 LEU A C 1
ATOM 1033 O O . LEU A 1 130 ? 9.32 15.133 29.062 1 27.09 130 LEU A O 1
ATOM 1037 N N . THR A 1 131 ? 10.984 14.172 30.156 1 28.42 131 THR A N 1
ATOM 1038 C CA . THR A 1 131 ? 10.734 12.758 29.906 1 28.42 131 THR A CA 1
ATOM 1039 C C . THR A 1 131 ? 9.438 12.312 30.578 1 28.42 131 THR A C 1
ATOM 1041 O O . THR A 1 131 ? 8.875 11.273 30.219 1 28.42 131 THR A O 1
ATOM 1044 N N . ALA A 1 132 ? 9.141 12.781 31.734 1 28.39 132 ALA A N 1
ATOM 1045 C CA . ALA A 1 132 ? 8.195 12.148 32.656 1 28.39 132 ALA A CA 1
ATOM 1046 C C . ALA A 1 132 ? 6.773 12.188 32.094 1 28.39 132 ALA A C 1
ATOM 1048 O O . ALA A 1 132 ? 6.004 11.242 32.25 1 28.39 132 ALA A O 1
ATOM 1049 N N . MET A 1 133 ? 6.266 13.367 31.797 1 30.27 133 MET A N 1
ATOM 1050 C CA . MET A 1 133 ? 4.832 13.43 31.531 1 30.27 133 MET A CA 1
ATOM 1051 C C . MET A 1 133 ? 4.523 12.945 30.125 1 30.27 133 MET A C 1
ATOM 1053 O O . MET A 1 133 ? 3.377 13.016 29.672 1 30.27 133 MET A O 1
ATOM 1057 N N . THR A 1 134 ? 5.449 12.773 29.328 1 34.66 134 THR A N 1
ATOM 1058 C CA . THR A 1 134 ? 5.387 12.352 27.922 1 34.66 134 THR A CA 1
ATOM 1059 C C . THR A 1 134 ? 4.738 10.969 27.812 1 34.66 134 THR A C 1
ATOM 1061 O O . THR A 1 134 ? 5.113 10.172 26.953 1 34.66 134 THR A O 1
ATOM 1064 N N . GLN A 1 135 ? 4.125 10.453 28.797 1 33.34 135 GLN A N 1
ATOM 1065 C CA . GLN A 1 135 ? 3.896 9.039 28.516 1 33.34 135 GLN A CA 1
ATOM 1066 C C . GLN A 1 135 ? 3.174 8.859 27.188 1 33.34 135 GLN A C 1
ATOM 1068 O O . GLN A 1 135 ? 1.954 9.023 27.109 1 33.34 135 GLN A O 1
ATOM 1073 N N . PRO A 1 136 ? 3.568 9.406 26.094 1 35.56 136 PRO A N 1
ATOM 1074 C CA . PRO A 1 136 ? 2.914 8.891 24.891 1 35.56 136 PRO A CA 1
ATOM 1075 C C . PRO A 1 136 ? 2.574 7.406 25 1 35.56 136 PRO A C 1
ATOM 1077 O O . PRO A 1 136 ? 3.051 6.723 25.906 1 35.56 136 PRO A O 1
ATOM 1080 N N . TRP A 1 137 ? 1.947 6.828 23.828 1 35.25 137 TRP A N 1
ATOM 1081 C CA . TRP A 1 137 ? 1.674 5.395 23.797 1 35.25 137 TRP A CA 1
ATOM 1082 C C . TRP A 1 137 ? 2.834 4.609 24.406 1 35.25 137 TRP A C 1
ATOM 1084 O O . TRP A 1 137 ? 2.641 3.51 24.922 1 35.25 137 TRP A O 1
ATOM 1094 N N . ASP A 1 138 ? 4.059 4.641 23.609 1 38.59 138 ASP A N 1
ATOM 1095 C CA . ASP A 1 138 ? 5.059 3.613 23.875 1 38.59 138 ASP A CA 1
ATOM 1096 C C . ASP A 1 138 ? 5.801 3.893 25.172 1 38.59 138 ASP A C 1
ATOM 1098 O O . ASP A 1 138 ? 6.441 4.934 25.328 1 38.59 138 ASP A O 1
ATOM 1102 N N . GLU A 1 139 ? 5.246 3.674 26.203 1 38.94 139 GLU A N 1
ATOM 1103 C CA . GLU A 1 139 ? 6.078 3.42 27.375 1 38.94 139 GLU A CA 1
ATOM 1104 C C . GLU A 1 139 ? 7.449 2.885 26.984 1 38.94 139 GLU A C 1
ATOM 1106 O O . GLU A 1 139 ? 7.551 1.829 26.344 1 38.94 139 GLU A O 1
ATOM 1111 N N . ASP A 1 140 ? 8.328 3.711 26.531 1 42.16 140 ASP A N 1
ATOM 1112 C CA . ASP A 1 140 ? 9.711 3.252 26.625 1 42.16 140 ASP A CA 1
ATOM 1113 C C . ASP A 1 140 ? 9.898 2.336 27.844 1 42.16 140 ASP A C 1
ATOM 1115 O O . ASP A 1 140 ? 9.773 2.773 28.984 1 42.16 140 ASP A O 1
ATOM 1119 N N . PRO A 1 141 ? 9.609 1.14 27.531 1 43.84 141 PRO A N 1
ATOM 1120 C CA . PRO A 1 141 ? 9.797 0.301 28.719 1 43.84 141 PRO A CA 1
ATOM 1121 C C . PRO A 1 141 ? 10.945 0.78 29.609 1 43.84 141 PRO A C 1
ATOM 1123 O O . PRO A 1 141 ? 11 0.442 30.797 1 43.84 141 PRO A O 1
ATOM 1126 N N . THR A 1 142 ? 11.898 1.374 29 1 44.75 142 THR A N 1
ATOM 1127 C CA . THR A 1 142 ? 13.031 1.77 29.828 1 44.75 142 THR A CA 1
ATOM 1128 C C . THR A 1 142 ? 12.719 3.055 30.594 1 44.75 142 THR A C 1
ATOM 1130 O O . THR A 1 142 ? 13.469 3.449 31.5 1 44.75 142 THR A O 1
ATOM 1133 N N . GLN A 1 143 ? 11.555 3.492 30.547 1 43.78 143 GLN A N 1
ATOM 1134 C CA . GLN A 1 143 ? 11.07 4.684 31.234 1 43.78 143 GLN A CA 1
ATOM 1135 C C . GLN A 1 143 ? 11.906 5.91 30.875 1 43.78 143 GLN A C 1
ATOM 1137 O O . GLN A 1 143 ? 11.883 6.918 31.578 1 43.78 143 GLN A O 1
ATOM 1142 N N . LYS A 1 144 ? 12.852 5.738 29.984 1 44.88 144 LYS A N 1
ATOM 1143 C CA . LYS A 1 144 ? 13.727 6.836 29.609 1 44.88 144 LYS A CA 1
ATOM 1144 C C . LYS A 1 144 ? 13.141 7.637 28.438 1 44.88 144 LYS A C 1
ATOM 1146 O O . LYS A 1 144 ? 13.719 8.641 28.016 1 44.88 144 LYS A O 1
ATOM 1151 N N . ASN A 1 145 ? 11.953 7.703 28.297 1 39.84 145 ASN A N 1
ATOM 1152 C CA . ASN A 1 145 ? 11.086 8.414 27.359 1 39.84 145 ASN A CA 1
ATOM 1153 C C . ASN A 1 145 ? 11.883 9.031 26.219 1 39.84 145 ASN A C 1
ATOM 1155 O O . ASN A 1 145 ? 11.758 10.227 25.938 1 39.84 145 ASN A O 1
ATOM 1159 N N . GLY A 1 146 ? 12.727 8.203 25.469 1 45.09 146 GLY A N 1
ATOM 1160 C CA . GLY A 1 146 ? 13.484 8.711 24.344 1 45.09 146 GLY A CA 1
ATOM 1161 C C . GLY A 1 146 ? 14.68 9.555 24.734 1 45.09 146 GLY A C 1
ATOM 1162 O O . GLY A 1 146 ? 15.195 10.328 23.938 1 45.09 146 GLY A O 1
ATOM 1163 N N . GLU A 1 147 ? 14.922 9.672 25.953 1 44 147 GLU A N 1
ATOM 1164 C CA . GLU A 1 147 ? 16.156 10.297 26.406 1 44 147 GLU A CA 1
ATOM 1165 C C . GLU A 1 147 ? 17.359 9.711 25.672 1 44 147 GLU A C 1
ATOM 1167 O O . GLU A 1 147 ? 17.5 8.492 25.547 1 44 147 GLU A O 1
ATOM 1172 N N . SER A 1 148 ? 17.969 10.555 24.828 1 55.28 148 SER A N 1
ATOM 1173 C CA . SER A 1 148 ? 19.297 10.391 24.234 1 55.28 148 SER A CA 1
ATOM 1174 C C . SER A 1 148 ? 19.234 9.602 22.938 1 55.28 148 SER A C 1
ATOM 1176 O O . SER A 1 148 ? 20.125 8.82 22.625 1 55.28 148 SER A O 1
ATOM 1178 N N . PHE A 1 149 ? 17.953 9.766 22.359 1 63.19 149 PHE A N 1
ATOM 1179 C CA . PHE A 1 149 ? 18.125 8.938 21.172 1 63.19 149 PHE A CA 1
ATOM 1180 C C . PHE A 1 149 ? 18.812 9.727 20.062 1 63.19 149 PHE A C 1
ATOM 1182 O O . PHE A 1 149 ? 18.625 10.938 19.953 1 63.19 149 PHE A O 1
ATOM 1189 N N . GLU A 1 150 ? 19.781 9.094 19.609 1 79.5 150 GLU A N 1
ATOM 1190 C CA . GLU A 1 150 ? 20.469 9.57 18.422 1 79.5 150 GLU A CA 1
ATOM 1191 C C . GLU A 1 150 ? 19.719 9.195 17.141 1 79.5 150 GLU A C 1
ATOM 1193 O O . GLU A 1 150 ? 19.125 8.117 17.062 1 79.5 150 GLU A O 1
ATOM 1198 N N . VAL A 1 151 ? 19.531 10.195 16.375 1 87.38 151 VAL A N 1
ATOM 1199 C CA . VAL A 1 151 ? 18.953 9.938 15.062 1 87.38 151 VAL A CA 1
ATOM 1200 C C . VAL A 1 151 ? 19.734 8.836 14.359 1 87.38 151 VAL A C 1
ATOM 1202 O O . VAL A 1 151 ? 20.969 8.898 14.281 1 87.38 151 VAL A O 1
ATOM 1205 N N . LYS A 1 152 ? 19 7.871 13.945 1 93 152 LYS A N 1
ATOM 1206 C CA . LYS A 1 152 ? 19.625 6.723 13.297 1 93 152 LYS A CA 1
ATOM 1207 C C . LYS A 1 152 ? 19.641 6.891 11.781 1 93 152 LYS A C 1
ATOM 1209 O O . LYS A 1 152 ? 18.859 7.664 11.227 1 93 152 LYS A O 1
ATOM 1214 N N . GLN A 1 153 ? 20.516 6.098 11.164 1 93 153 GLN A N 1
ATOM 1215 C CA . GLN A 1 153 ? 20.688 6.195 9.719 1 93 153 GLN A CA 1
ATOM 1216 C C . GLN A 1 153 ? 19.531 5.523 8.984 1 93 153 GLN A C 1
ATOM 1218 O O . GLN A 1 153 ? 19.188 5.906 7.863 1 93 153 GLN A O 1
ATOM 1223 N N . SER A 1 154 ? 19.062 4.5 9.602 1 95.38 154 SER A N 1
ATOM 1224 C CA . SER A 1 154 ? 17.984 3.787 8.938 1 95.38 154 SER A CA 1
ATOM 1225 C C . SER A 1 154 ? 17.172 2.953 9.93 1 95.38 154 SER A C 1
ATOM 1227 O O . SER A 1 154 ? 17.625 2.715 11.055 1 95.38 154 SER A O 1
ATOM 1229 N N . PHE A 1 155 ? 16.047 2.691 9.57 1 96.75 155 PHE A N 1
ATOM 1230 C CA . PHE A 1 155 ? 15.172 1.729 10.227 1 96.75 155 PHE A CA 1
ATOM 1231 C C . PHE A 1 155 ? 14.531 0.803 9.195 1 96.75 155 PHE A C 1
ATOM 1233 O O . PHE A 1 155 ? 14.172 1.235 8.102 1 96.75 155 PHE A O 1
ATOM 1240 N N . GLN A 1 156 ? 14.398 -0.489 9.516 1 97.56 156 GLN A N 1
ATOM 1241 C CA . GLN A 1 156 ? 13.578 -1.452 8.797 1 97.56 156 GLN A CA 1
ATOM 1242 C C . GLN A 1 156 ? 12.82 -2.365 9.758 1 97.56 156 GLN A C 1
ATOM 1244 O O . GLN A 1 156 ? 13.352 -2.744 10.805 1 97.56 156 GLN A O 1
ATOM 1249 N N . MET A 1 157 ? 11.562 -2.676 9.438 1 97.25 157 MET A N 1
ATOM 1250 C CA . MET A 1 157 ? 10.914 -3.756 10.18 1 97.25 157 MET A CA 1
ATOM 1251 C C . MET A 1 157 ? 11.797 -5.004 10.195 1 97.25 157 MET A C 1
ATOM 1253 O O . MET A 1 157 ? 12.336 -5.402 9.164 1 97.25 157 MET A O 1
ATOM 1257 N N . PRO A 1 158 ? 11.945 -5.621 11.266 1 96 158 PRO A N 1
ATOM 1258 C CA . PRO A 1 158 ? 12.938 -6.691 11.398 1 96 158 PRO A CA 1
ATOM 1259 C C . PRO A 1 158 ? 12.547 -7.953 10.625 1 96 158 PRO A C 1
ATOM 1261 O O . PRO A 1 158 ? 11.359 -8.25 10.469 1 96 158 PRO A O 1
ATOM 1264 N N . PHE A 1 159 ? 13.602 -8.602 10.141 1 96.81 159 PHE A N 1
ATOM 1265 C CA . PHE A 1 159 ? 13.484 -9.953 9.602 1 96.81 159 PHE A CA 1
ATOM 1266 C C . PHE A 1 159 ? 12.938 -10.906 10.656 1 96.81 159 PHE A C 1
ATOM 1268 O O . PHE A 1 159 ? 13.305 -10.828 11.828 1 96.81 159 PHE A O 1
ATOM 1275 N N . PRO A 1 160 ? 11.977 -11.828 10.234 1 94.19 160 PRO A N 1
ATOM 1276 C CA . PRO A 1 160 ? 11.484 -12.797 11.219 1 94.19 160 PRO A CA 1
ATOM 1277 C C . PRO A 1 160 ? 12.594 -13.672 11.797 1 94.19 160 PRO A C 1
ATOM 1279 O O . PRO A 1 160 ? 13.305 -14.344 11.055 1 94.19 160 PRO A O 1
ATOM 1282 N N . LYS A 1 161 ? 12.68 -13.68 13.07 1 88.69 161 LYS A N 1
ATOM 1283 C CA . LYS A 1 161 ? 13.82 -14.297 13.734 1 88.69 161 LYS A CA 1
ATOM 1284 C C . LYS A 1 161 ? 13.578 -15.781 13.977 1 88.69 161 LYS A C 1
ATOM 1286 O O . LYS A 1 161 ? 14.516 -16.531 14.281 1 88.69 161 LYS A O 1
ATOM 1291 N N . GLU A 1 162 ? 12.453 -16.234 13.781 1 90.25 162 GLU A N 1
ATOM 1292 C CA . GLU A 1 162 ? 12.102 -17.609 14.164 1 90.25 162 GLU A CA 1
ATOM 1293 C C . GLU A 1 162 ? 12.195 -18.547 12.969 1 90.25 162 GLU A C 1
ATOM 1295 O O . GLU A 1 162 ? 11.742 -19.688 13.039 1 90.25 162 GLU A O 1
ATOM 1300 N N . LEU A 1 163 ? 12.805 -18.141 11.875 1 93.62 163 LEU A N 1
ATOM 1301 C CA . LEU A 1 163 ? 12.789 -18.938 10.641 1 93.62 163 LEU A CA 1
ATOM 1302 C C . LEU A 1 163 ? 14.07 -19.766 10.516 1 93.62 163 LEU A C 1
ATOM 1304 O O . LEU A 1 163 ? 15.156 -19.281 10.852 1 93.62 163 LEU A O 1
ATOM 1308 N N . ARG A 1 164 ? 13.914 -20.938 9.969 1 93.06 164 ARG A N 1
ATOM 1309 C CA . ARG A 1 164 ? 15.055 -21.719 9.508 1 93.06 164 ARG A CA 1
ATOM 1310 C C . ARG A 1 164 ? 15.742 -21.031 8.328 1 93.06 164 ARG A C 1
ATOM 1312 O O . ARG A 1 164 ? 15.109 -20.281 7.59 1 93.06 164 ARG A O 1
ATOM 1319 N N . PRO A 1 165 ? 17.047 -21.359 8.211 1 94.38 165 PRO A N 1
ATOM 1320 C CA . PRO A 1 165 ? 17.703 -20.875 6.996 1 94.38 165 PRO A CA 1
ATOM 1321 C C . PRO A 1 165 ? 17 -21.359 5.723 1 94.38 165 PRO A C 1
ATOM 1323 O O . PRO A 1 165 ? 16.422 -22.453 5.707 1 94.38 165 PRO A O 1
ATOM 1326 N N . TRP A 1 166 ? 17.094 -20.516 4.707 1 94.69 166 TRP A N 1
ATOM 1327 C CA . TRP A 1 166 ? 16.344 -20.797 3.486 1 94.69 166 TRP A CA 1
ATOM 1328 C C . TRP A 1 166 ? 16.781 -22.141 2.883 1 94.69 166 TRP A C 1
ATOM 1330 O O . TRP A 1 166 ? 15.977 -22.844 2.285 1 94.69 166 TRP A O 1
ATOM 1340 N N . ASP A 1 167 ? 18.078 -22.516 3.031 1 95 167 ASP A N 1
ATOM 1341 C CA . ASP A 1 167 ? 18.625 -23.719 2.414 1 95 167 ASP A CA 1
ATOM 1342 C C . ASP A 1 167 ? 18.203 -24.969 3.184 1 95 167 ASP A C 1
ATOM 1344 O O . ASP A 1 167 ? 18.484 -26.094 2.76 1 95 167 ASP A O 1
ATOM 1348 N N . GLN A 1 168 ? 17.484 -24.797 4.281 1 93.56 168 GLN A N 1
ATOM 1349 C CA . GLN A 1 168 ? 16.922 -25.906 5.043 1 93.56 168 GLN A CA 1
ATOM 1350 C C . GLN A 1 168 ? 15.43 -26.031 4.789 1 93.56 168 GLN A C 1
ATOM 1352 O O . GLN A 1 168 ? 14.75 -26.828 5.457 1 93.56 168 GLN A O 1
ATOM 1357 N N . CYS A 1 169 ? 14.922 -25.25 3.934 1 90.19 169 CYS A N 1
ATOM 1358 C CA . CYS A 1 169 ? 13.531 -25.328 3.518 1 90.19 169 CYS A CA 1
ATOM 1359 C C . CYS A 1 169 ? 13.398 -26 2.156 1 90.19 169 CYS A C 1
ATOM 1361 O O . CYS A 1 169 ? 13.914 -25.484 1.157 1 90.19 169 CYS A O 1
ATOM 1363 N N . GLU A 1 170 ? 12.703 -27.047 2.102 1 86.25 170 GLU A N 1
ATOM 1364 C CA . GLU A 1 170 ? 12.562 -27.812 0.868 1 86.25 170 GLU A CA 1
ATOM 1365 C C . GLU A 1 170 ? 11.805 -27.031 -0.193 1 86.25 170 GLU A C 1
ATOM 1367 O O . GLU A 1 170 ? 10.789 -26.391 0.105 1 86.25 170 GLU A O 1
ATOM 1372 N N . GLU A 1 171 ? 12.312 -27.078 -1.396 1 85.69 171 GLU A N 1
ATOM 1373 C CA . GLU A 1 171 ? 11.594 -26.453 -2.5 1 85.69 171 GLU A CA 1
ATOM 1374 C C . GLU A 1 171 ? 10.242 -27.109 -2.73 1 85.69 171 GLU A C 1
ATOM 1376 O O . GLU A 1 171 ? 10.133 -28.344 -2.682 1 85.69 171 GLU A O 1
ATOM 1381 N N . ASN A 1 172 ? 9.289 -26.312 -2.992 1 81.62 172 ASN A N 1
ATOM 1382 C CA . ASN A 1 172 ? 7.938 -26.828 -3.184 1 81.62 172 ASN A CA 1
ATOM 1383 C C . ASN A 1 172 ? 7.875 -27.812 -4.348 1 81.62 172 ASN A C 1
ATOM 1385 O O . ASN A 1 172 ? 7.152 -28.812 -4.289 1 81.62 172 ASN A O 1
ATOM 1389 N N . GLU A 1 173 ? 8.625 -27.531 -5.395 1 77.5 173 GLU A N 1
ATOM 1390 C CA . GLU A 1 173 ? 8.625 -28.406 -6.562 1 77.5 173 GLU A CA 1
ATOM 1391 C C . GLU A 1 173 ? 9.188 -29.781 -6.215 1 77.5 173 GLU A C 1
ATOM 1393 O O . GLU A 1 173 ? 8.703 -30.812 -6.715 1 77.5 173 GLU A O 1
ATOM 1398 N N . VAL A 1 174 ? 10.242 -29.797 -5.422 1 81.5 174 VAL A N 1
ATOM 1399 C CA . VAL A 1 174 ? 10.844 -31.047 -4.984 1 81.5 174 VAL A CA 1
ATOM 1400 C C . VAL A 1 174 ? 9.859 -31.812 -4.098 1 81.5 174 VAL A C 1
ATOM 1402 O O . VAL A 1 174 ? 9.688 -33.031 -4.242 1 81.5 174 VAL A O 1
ATOM 1405 N N . PHE A 1 175 ? 9.258 -31.125 -3.273 1 79.69 175 PHE A N 1
ATOM 1406 C CA . PHE A 1 175 ? 8.258 -31.719 -2.398 1 79.69 175 PHE A CA 1
ATOM 1407 C C . PHE A 1 175 ? 7.129 -32.344 -3.213 1 79.69 175 PHE A C 1
ATOM 1409 O O . PHE A 1 175 ? 6.738 -33.5 -2.961 1 79.69 175 PHE A O 1
ATOM 1416 N N . LEU A 1 176 ? 6.59 -31.578 -4.148 1 77.62 176 LEU A N 1
ATOM 1417 C CA . LEU A 1 176 ? 5.473 -32.062 -4.961 1 77.62 176 LEU A CA 1
ATOM 1418 C C . LEU A 1 176 ? 5.875 -33.281 -5.785 1 77.62 176 LEU A C 1
ATOM 1420 O O . LEU A 1 176 ? 5.082 -34.188 -5.957 1 77.62 176 LEU A O 1
ATOM 1424 N N . GLN A 1 177 ? 7.062 -33.25 -6.273 1 79.44 177 GLN A N 1
ATOM 1425 C CA . GLN A 1 177 ? 7.566 -34.406 -7.02 1 79.44 177 GLN A CA 1
ATOM 1426 C C . GLN A 1 177 ? 7.633 -35.656 -6.141 1 79.44 177 GLN A C 1
ATOM 1428 O O . GLN A 1 177 ? 7.246 -36.75 -6.566 1 79.44 177 GLN A O 1
ATOM 1433 N N . ARG A 1 178 ? 8.133 -35.469 -5.023 1 82.44 178 ARG A N 1
ATOM 1434 C CA . ARG A 1 178 ? 8.211 -36.594 -4.09 1 82.44 178 ARG A CA 1
ATOM 1435 C C . ARG A 1 178 ? 6.82 -37.125 -3.746 1 82.44 178 ARG A C 1
ATOM 1437 O O . ARG A 1 178 ? 6.609 -38.312 -3.676 1 82.44 178 ARG A O 1
ATOM 1444 N N . LEU A 1 179 ? 5.953 -36.219 -3.566 1 78.19 179 LEU A N 1
ATOM 1445 C CA . LEU A 1 179 ? 4.586 -36.594 -3.211 1 78.19 179 LEU A CA 1
ATOM 1446 C C . LEU A 1 179 ? 3.941 -37.438 -4.32 1 78.19 179 LEU A C 1
ATOM 1448 O O . LEU A 1 179 ? 3.262 -38.406 -4.051 1 78.19 179 LEU A O 1
ATOM 1452 N N . VAL A 1 180 ? 4.086 -37.031 -5.555 1 80.38 180 VAL A N 1
ATOM 1453 C CA . VAL A 1 180 ? 3.477 -37.688 -6.691 1 80.38 180 VAL A CA 1
ATOM 1454 C C . VAL A 1 180 ? 4.133 -39.062 -6.887 1 80.38 180 VAL A C 1
ATOM 1456 O O . VAL A 1 180 ? 3.498 -40 -7.371 1 80.38 180 VAL A O 1
ATOM 1459 N N . GLN A 1 181 ? 5.348 -39.219 -6.457 1 84.38 181 GLN A N 1
ATOM 1460 C CA . GLN A 1 181 ? 6.062 -40.5 -6.578 1 84.38 181 GLN A CA 1
ATOM 1461 C C . GLN A 1 181 ? 5.695 -41.438 -5.445 1 84.38 181 GLN A C 1
ATOM 1463 O O . GLN A 1 181 ? 5.648 -42.656 -5.641 1 84.38 181 GLN A O 1
ATOM 1468 N N . GLU A 1 182 ? 5.406 -40.844 -4.34 1 85.06 182 GLU A N 1
ATOM 1469 C CA . GLU A 1 182 ? 5.195 -41.656 -3.139 1 85.06 182 GLU A CA 1
ATOM 1470 C C . GLU A 1 182 ? 3.723 -42.031 -2.969 1 85.06 182 GLU A C 1
ATOM 1472 O O . GLU A 1 182 ? 3.396 -43.031 -2.35 1 85.06 182 GLU A O 1
ATOM 1477 N N . LYS A 1 183 ? 2.867 -41.156 -3.385 1 81.69 183 LYS A N 1
ATOM 1478 C CA . LYS A 1 183 ? 1.437 -41.344 -3.184 1 81.69 183 LYS A CA 1
ATOM 1479 C C . LYS A 1 183 ? 0.754 -41.781 -4.484 1 81.69 183 LYS A C 1
ATOM 1481 O O . LYS A 1 183 ? 1.146 -41.344 -5.566 1 81.69 183 LYS A O 1
ATOM 1486 N N . SER A 1 184 ? -0.281 -42.562 -4.344 1 81.19 184 SER A N 1
ATOM 1487 C CA . SER A 1 184 ? -1.034 -43.031 -5.508 1 81.19 184 SER A CA 1
ATOM 1488 C C . SER A 1 184 ? -2.012 -41.969 -5.988 1 81.19 184 SER A C 1
ATOM 1490 O O . SER A 1 184 ? -2.32 -41.031 -5.254 1 81.19 184 SER A O 1
ATOM 1492 N N . LYS A 1 185 ? -2.418 -42.062 -7.207 1 81 185 LYS A N 1
ATOM 1493 C CA . LYS A 1 185 ? -3.443 -41.188 -7.766 1 81 185 LYS A CA 1
ATOM 1494 C C . LYS A 1 185 ? -4.711 -41.219 -6.914 1 81 185 LYS A C 1
ATOM 1496 O O . LYS A 1 185 ? -5.363 -40.188 -6.73 1 81 185 LYS A O 1
ATOM 1501 N N . GLU A 1 186 ? -5.035 -42.375 -6.379 1 81.62 186 GLU A N 1
ATOM 1502 C CA . GLU A 1 186 ? -6.223 -42.562 -5.551 1 81.62 186 GLU A CA 1
ATOM 1503 C C . GLU A 1 186 ? -6.098 -41.781 -4.242 1 81.62 186 GLU A C 1
ATOM 1505 O O . GLU A 1 186 ? -7.059 -41.156 -3.787 1 81.62 186 GLU A O 1
ATOM 1510 N N . GLU A 1 187 ? -4.883 -41.812 -3.754 1 76.62 187 GLU A N 1
ATOM 1511 C CA . GLU A 1 187 ? -4.629 -41.094 -2.496 1 76.62 187 GLU A CA 1
ATOM 1512 C C . GLU A 1 187 ? -4.695 -39.594 -2.676 1 76.62 187 GLU A C 1
ATOM 1514 O O . GLU A 1 187 ? -5.188 -38.875 -1.799 1 76.62 187 GLU A O 1
ATOM 1519 N N . LEU A 1 188 ? -4.246 -39.156 -3.805 1 73.81 188 LEU A N 1
ATOM 1520 C CA . LEU A 1 188 ? -4.145 -37.719 -4.035 1 73.81 188 LEU A CA 1
ATOM 1521 C C . LEU A 1 188 ? -5.434 -37.156 -4.645 1 73.81 188 LEU A C 1
ATOM 1523 O O . LEU A 1 188 ? -5.715 -35.969 -4.547 1 73.81 188 LEU A O 1
ATOM 1527 N N . GLY A 1 189 ? -6.184 -38 -5.191 1 72.12 189 GLY A N 1
ATOM 1528 C CA . GLY A 1 189 ? -7.449 -37.594 -5.773 1 72.12 189 GLY A CA 1
ATOM 1529 C C . GLY A 1 189 ? -7.293 -36.562 -6.855 1 72.12 189 GLY A C 1
ATOM 1530 O O . GLY A 1 189 ? -6.488 -36.719 -7.777 1 72.12 189 GLY A O 1
ATOM 1531 N N . TRP A 1 190 ? -8.164 -35.438 -6.723 1 65.69 190 TRP A N 1
ATOM 1532 C CA . TRP A 1 190 ? -8.211 -34.406 -7.73 1 65.69 190 TRP A CA 1
ATOM 1533 C C . TRP A 1 190 ? -6.895 -33.625 -7.766 1 65.69 190 TRP A C 1
ATOM 1535 O O . TRP A 1 190 ? -6.57 -32.969 -8.766 1 65.69 190 TRP A O 1
ATOM 1545 N N . LYS A 1 191 ? -6.09 -33.75 -6.742 1 70.06 191 LYS A N 1
ATOM 1546 C CA . LYS A 1 191 ? -4.844 -33 -6.637 1 70.06 191 LYS A CA 1
ATOM 1547 C C . LYS A 1 191 ? -3.764 -33.594 -7.539 1 70.06 191 LYS A C 1
ATOM 1549 O O . LYS A 1 191 ? -2.789 -32.906 -7.871 1 70.06 191 LYS A O 1
ATOM 1554 N N . TRP A 1 192 ? -3.988 -34.844 -7.785 1 72.62 192 TRP A N 1
ATOM 1555 C CA . TRP A 1 192 ? -2.961 -35.531 -8.555 1 72.62 192 TRP A CA 1
ATOM 1556 C C . TRP A 1 192 ? -2.676 -34.812 -9.867 1 72.62 192 TRP A C 1
ATOM 1558 O O . TRP A 1 192 ? -1.516 -34.594 -10.211 1 72.62 192 TRP A O 1
ATOM 1568 N N . GLU A 1 193 ? -3.736 -34.438 -10.547 1 70.31 193 GLU A N 1
ATOM 1569 C CA . GLU A 1 193 ? -3.551 -33.781 -11.836 1 70.31 193 GLU A CA 1
ATOM 1570 C C . GLU A 1 193 ? -2.816 -32.469 -11.688 1 70.31 193 GLU A C 1
ATOM 1572 O O . GLU A 1 193 ? -1.949 -32.125 -12.5 1 70.31 193 GLU A O 1
ATOM 1577 N N . TYR A 1 194 ? -3.098 -31.797 -10.641 1 68.94 194 TYR A N 1
ATOM 1578 C CA . TYR A 1 194 ? -2.469 -30.5 -10.398 1 68.94 194 TYR A CA 1
ATOM 1579 C C . TYR A 1 194 ? -0.994 -30.672 -10.055 1 68.94 194 TYR A C 1
ATOM 1581 O O . TYR A 1 194 ? -0.138 -29.984 -10.609 1 68.94 194 TYR A O 1
ATOM 1589 N N . PHE A 1 195 ? -0.732 -31.625 -9.234 1 73 195 PHE A N 1
ATOM 1590 C CA . PHE A 1 195 ? 0.634 -31.859 -8.773 1 73 195 PHE A CA 1
ATOM 1591 C C . PHE A 1 195 ? 1.496 -32.406 -9.898 1 73 195 PHE A C 1
ATOM 1593 O O . PHE A 1 195 ? 2.658 -32.031 -10.047 1 73 195 PHE A O 1
ATOM 1600 N N . ASP A 1 196 ? 0.837 -33.25 -10.68 1 72.88 196 ASP A N 1
ATOM 1601 C CA . ASP A 1 196 ? 1.557 -33.844 -11.797 1 72.88 196 ASP A CA 1
ATOM 1602 C C . ASP A 1 196 ? 1.919 -32.781 -12.844 1 72.88 196 ASP A C 1
ATOM 1604 O O . ASP A 1 196 ? 3.043 -32.781 -13.352 1 72.88 196 ASP A O 1
ATOM 1608 N N . ASN A 1 197 ? 0.971 -31.922 -13.086 1 71.88 197 ASN A N 1
ATOM 1609 C CA . ASN A 1 197 ? 1.22 -30.859 -14.055 1 71.88 197 ASN A CA 1
ATOM 1610 C C . ASN A 1 197 ? 2.309 -29.906 -13.578 1 71.88 197 ASN A C 1
ATOM 1612 O O . ASN A 1 197 ? 3.156 -29.469 -14.359 1 71.88 197 ASN A O 1
ATOM 1616 N N . TRP A 1 198 ? 2.254 -29.609 -12.289 1 70.69 198 TRP A N 1
ATOM 1617 C CA . TRP A 1 198 ? 3.26 -28.719 -11.711 1 70.69 198 TRP A CA 1
ATOM 1618 C C . TRP A 1 198 ? 4.641 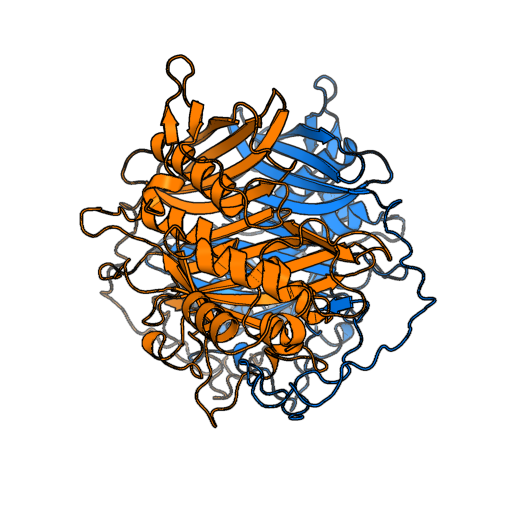-29.359 -11.75 1 70.69 198 TRP A C 1
ATOM 1620 O O . TRP A 1 198 ? 5.629 -28.703 -12.086 1 70.69 198 TRP A O 1
ATOM 1630 N N . SER A 1 199 ? 4.664 -30.641 -11.453 1 69.69 199 SER A N 1
ATOM 1631 C CA . SER A 1 199 ? 5.93 -31.359 -11.414 1 69.69 199 SER A CA 1
ATOM 1632 C C . SER A 1 199 ? 6.559 -31.453 -12.797 1 69.69 199 SER A C 1
ATOM 1634 O O . SER A 1 199 ? 7.777 -31.344 -12.945 1 69.69 199 SER A O 1
ATOM 1636 N N . LYS A 1 200 ? 5.734 -31.609 -13.797 1 71.88 200 LYS A N 1
ATOM 1637 C CA . LYS A 1 200 ? 6.223 -31.75 -15.164 1 71.88 200 LYS A CA 1
ATOM 1638 C C . LYS A 1 200 ? 6.754 -30.422 -15.703 1 71.88 200 LYS A C 1
ATOM 1640 O O . LYS A 1 200 ? 7.641 -30.391 -16.562 1 71.88 200 LYS A O 1
ATOM 1645 N N . LYS A 1 201 ? 6.262 -29.344 -15.109 1 69.94 201 LYS A N 1
ATOM 1646 C CA . LYS A 1 201 ? 6.645 -28.031 -15.617 1 69.94 201 LYS A CA 1
ATOM 1647 C C . LYS A 1 201 ? 7.746 -27.406 -14.758 1 69.94 201 LYS A C 1
ATOM 1649 O O . LYS A 1 201 ? 8.141 -26.266 -14.984 1 69.94 201 LYS A O 1
ATOM 1654 N N . ARG A 1 202 ? 8.266 -28.219 -13.852 1 65.69 202 ARG A N 1
ATOM 1655 C CA . ARG A 1 202 ? 9.289 -27.75 -12.914 1 65.69 202 ARG A CA 1
ATOM 1656 C C . ARG A 1 202 ? 10.516 -27.234 -13.656 1 65.69 202 ARG A C 1
ATOM 1658 O O . ARG A 1 202 ? 11.078 -26.203 -13.312 1 65.69 202 ARG A O 1
ATOM 1665 N N . GLY A 1 203 ? 10.891 -27.953 -14.586 1 68.62 203 GLY A N 1
ATOM 1666 C CA . GLY A 1 203 ? 12.109 -27.656 -15.312 1 68.62 203 GLY A CA 1
ATOM 1667 C C . GLY A 1 203 ? 12.047 -26.328 -16.047 1 68.62 203 GLY A C 1
ATOM 1668 O O . GLY A 1 203 ? 13.078 -25.688 -16.281 1 68.62 203 GLY A O 1
ATOM 1669 N N . SER A 1 204 ? 10.883 -25.891 -16.297 1 75.38 204 SER A N 1
ATOM 1670 C CA . SER A 1 204 ? 10.75 -24.672 -17.109 1 75.38 204 SER A CA 1
ATOM 1671 C C . SER A 1 204 ? 10.195 -23.516 -16.281 1 75.38 204 SER A C 1
ATOM 1673 O O . SER A 1 204 ? 9.891 -22.453 -16.812 1 75.38 204 SER A O 1
ATOM 1675 N N . ALA A 1 205 ? 10.18 -23.766 -14.969 1 81.44 205 ALA A N 1
ATOM 1676 C CA . ALA A 1 205 ? 9.602 -22.734 -14.109 1 81.44 205 ALA A CA 1
ATOM 1677 C C . ALA A 1 205 ? 10.508 -21.516 -14.039 1 81.44 205 ALA A C 1
ATOM 1679 O O . ALA A 1 205 ? 11.734 -21.641 -13.945 1 81.44 205 ALA A O 1
ATOM 1680 N N . PRO A 1 206 ? 9.961 -20.328 -14.094 1 88.69 206 PRO A N 1
ATOM 1681 C CA . PRO A 1 206 ? 10.766 -19.109 -14.055 1 88.69 206 PRO A CA 1
ATOM 1682 C C . PRO A 1 206 ? 11.305 -18.797 -12.664 1 88.69 206 PRO A C 1
ATOM 1684 O O . PRO A 1 206 ? 12.172 -17.938 -12.508 1 88.69 206 PRO A O 1
ATOM 1687 N N . PHE A 1 207 ? 10.836 -19.5 -11.656 1 90.62 207 PHE A N 1
ATOM 1688 C CA . PHE A 1 207 ? 11.297 -19.312 -10.281 1 90.62 207 PHE A CA 1
ATOM 1689 C C . PHE A 1 207 ? 10.969 -20.531 -9.43 1 90.62 207 PHE A C 1
ATOM 1691 O O . PHE A 1 207 ? 10.219 -21.406 -9.859 1 90.62 207 PHE A O 1
ATOM 1698 N N . PHE A 1 208 ? 11.609 -20.562 -8.289 1 88.56 208 PHE A N 1
ATOM 1699 C CA . PHE A 1 208 ? 11.406 -21.625 -7.309 1 88.56 208 PHE A CA 1
ATOM 1700 C C . PHE A 1 208 ? 10.875 -21.062 -6 1 88.56 208 PHE A C 1
ATOM 1702 O O . PHE A 1 208 ? 11.156 -19.906 -5.652 1 88.56 208 PHE A O 1
ATOM 1709 N N . THR A 1 209 ? 10.086 -21.859 -5.34 1 89.25 209 THR A N 1
ATOM 1710 C CA . THR A 1 209 ? 9.5 -21.406 -4.086 1 89.25 209 THR A CA 1
ATOM 1711 C C . THR A 1 209 ? 9.719 -22.438 -2.979 1 89.25 209 THR A C 1
ATOM 1713 O O . THR A 1 209 ? 9.836 -23.625 -3.25 1 89.25 209 THR A O 1
ATOM 1716 N N . SER A 1 210 ? 9.867 -21.969 -1.782 1 89.5 210 SER A N 1
ATOM 1717 C CA . SER A 1 210 ? 9.875 -22.781 -0.567 1 89.5 210 SER A CA 1
ATOM 1718 C C . SER A 1 210 ? 9.094 -22.094 0.552 1 89.5 210 SER A C 1
ATOM 1720 O O . SER A 1 210 ? 9.172 -20.875 0.728 1 89.5 210 SER A O 1
ATOM 1722 N N . VAL A 1 211 ? 8.328 -22.859 1.185 1 88.19 211 VAL A N 1
ATOM 1723 C CA . VAL A 1 211 ? 7.691 -22.328 2.389 1 88.19 211 VAL A CA 1
ATOM 1724 C C . VAL A 1 211 ? 8.75 -22.031 3.447 1 88.19 211 VAL A C 1
ATOM 1726 O O . VAL A 1 211 ? 9.609 -22.875 3.723 1 88.19 211 VAL A O 1
ATOM 1729 N N . ALA A 1 212 ? 8.703 -20.859 3.992 1 91.81 212 ALA A N 1
ATOM 1730 C CA . ALA A 1 212 ? 9.602 -20.562 5.105 1 91.81 212 ALA A CA 1
ATOM 1731 C C . ALA A 1 212 ? 9.227 -21.375 6.34 1 91.81 212 ALA A C 1
ATOM 1733 O O . ALA A 1 212 ? 8.078 -21.359 6.773 1 91.81 212 ALA A O 1
ATOM 1734 N N . ARG A 1 213 ? 10.203 -22.031 6.887 1 88.12 213 ARG A N 1
ATOM 1735 C CA . ARG A 1 213 ? 9.945 -22.922 8.016 1 88.12 213 ARG A CA 1
ATOM 1736 C C . ARG A 1 213 ? 10.453 -22.297 9.32 1 88.12 213 ARG A C 1
ATOM 1738 O O . ARG A 1 213 ? 11.5 -21.641 9.336 1 88.12 213 ARG A O 1
ATOM 1745 N N . LYS A 1 214 ? 9.742 -22.641 10.289 1 87.31 214 LYS A N 1
ATOM 1746 C CA . LYS A 1 214 ? 10.117 -22.156 11.609 1 87.31 214 LYS A CA 1
ATOM 1747 C C . LYS A 1 214 ? 11.148 -23.062 12.266 1 87.31 214 LYS A C 1
ATOM 1749 O O . LYS A 1 214 ? 11.164 -24.266 12.023 1 87.31 214 LYS A O 1
ATOM 1754 N N . ILE A 1 215 ? 11.961 -22.422 13.102 1 86.94 215 ILE A N 1
ATOM 1755 C CA . ILE A 1 215 ? 12.828 -23.188 13.992 1 86.94 215 ILE A CA 1
ATOM 1756 C C . ILE A 1 215 ? 11.992 -23.844 15.086 1 86.94 215 ILE A C 1
ATOM 1758 O O . ILE A 1 215 ? 11.266 -23.172 15.812 1 86.94 215 ILE A O 1
ATOM 1762 N N . PRO A 1 216 ? 12.117 -25.156 15.164 1 84 216 PRO A N 1
ATOM 1763 C CA . PRO A 1 216 ? 11.336 -25.859 16.203 1 84 216 PRO A CA 1
ATOM 1764 C C . PRO A 1 216 ? 11.609 -25.312 17.594 1 84 216 PRO A C 1
ATOM 1766 O O . PRO A 1 216 ? 12.766 -25.047 17.953 1 84 216 PRO A O 1
ATOM 1769 N N . GLY A 1 217 ? 10.555 -25.062 18.359 1 81.56 217 GLY A N 1
ATOM 1770 C CA . GLY A 1 217 ? 10.695 -24.656 19.75 1 81.56 217 GLY A CA 1
ATOM 1771 C C . GLY A 1 217 ? 10.742 -23.156 19.922 1 81.56 217 GLY A C 1
ATOM 1772 O O . GLY A 1 217 ? 10.609 -22.641 21.031 1 81.56 217 GLY A O 1
ATOM 1773 N N . VAL A 1 218 ? 10.93 -22.484 18.906 1 84.06 218 VAL A N 1
ATOM 1774 C CA . VAL A 1 218 ? 10.977 -21.031 19 1 84.06 218 VAL A CA 1
ATOM 1775 C C . VAL A 1 218 ? 9.578 -20.453 18.828 1 84.06 218 VAL A C 1
ATOM 1777 O O . VAL A 1 218 ? 8.883 -20.781 17.859 1 84.06 218 VAL A O 1
ATOM 1780 N N . PRO A 1 219 ? 9.141 -19.625 19.781 1 81.56 219 PRO A N 1
ATOM 1781 C CA . PRO A 1 219 ? 7.809 -19.031 19.656 1 81.56 219 PRO A CA 1
ATOM 1782 C C . PRO A 1 219 ? 7.688 -18.078 18.484 1 81.56 219 PRO A C 1
ATOM 1784 O O . PRO A 1 219 ? 8.648 -17.375 18.141 1 81.56 219 PRO A O 1
ATOM 1787 N N . SER A 1 220 ? 6.512 -18.094 17.844 1 80.25 220 SER A N 1
ATOM 1788 C CA . SER A 1 220 ? 6.203 -17.156 16.766 1 80.25 220 SER A CA 1
ATOM 1789 C C . SER A 1 220 ? 5.344 -16 17.266 1 80.25 220 SER A C 1
ATOM 1791 O O . SER A 1 220 ? 4.75 -16.078 18.344 1 80.25 220 SER A O 1
ATOM 1793 N N . SER A 1 221 ? 5.363 -14.992 16.484 1 81.06 221 SER A N 1
ATOM 1794 C CA . SER A 1 221 ? 4.465 -13.883 16.797 1 81.06 221 SER A CA 1
ATOM 1795 C C . SER A 1 221 ? 3.014 -14.344 16.844 1 81.06 221 SER A C 1
ATOM 1797 O O . SER A 1 221 ? 2.578 -15.148 16.016 1 81.06 221 SER A O 1
ATOM 1799 N N . LYS A 1 222 ? 2.326 -13.828 17.781 1 79 222 LYS A N 1
ATOM 1800 C CA . LYS A 1 222 ? 0.912 -14.156 17.938 1 79 222 LYS A CA 1
ATOM 1801 C C . LYS A 1 222 ? 0.089 -13.617 16.766 1 79 222 LYS A C 1
ATOM 1803 O O . LYS A 1 222 ? -1.029 -14.078 16.531 1 79 222 LYS A O 1
ATOM 1808 N N . GLU A 1 223 ? 0.685 -12.711 16.078 1 83.19 223 GLU A N 1
ATOM 1809 C CA . GLU A 1 223 ? -0.045 -12.047 15 1 83.19 223 GLU A CA 1
ATOM 1810 C C . GLU A 1 223 ? -0.073 -12.898 13.734 1 83.19 223 GLU A C 1
ATOM 1812 O O . GLU A 1 223 ? -0.834 -12.617 12.805 1 83.19 223 GLU A O 1
ATOM 1817 N N . TYR A 1 224 ? 0.717 -13.953 13.758 1 87.62 224 TYR A N 1
ATOM 1818 C CA . TYR A 1 224 ? 0.792 -14.781 12.555 1 87.62 224 TYR A CA 1
ATOM 1819 C C . TYR A 1 224 ? -0.445 -15.656 12.422 1 87.62 224 TYR A C 1
ATOM 1821 O O . TYR A 1 224 ? -0.71 -16.219 11.352 1 87.62 224 TYR A O 1
ATOM 1829 N N . TYR A 1 225 ? -1.141 -15.812 13.594 1 86.44 225 TYR A N 1
ATOM 1830 C CA . TYR A 1 225 ? -2.35 -16.625 13.672 1 86.44 225 TYR A CA 1
ATOM 1831 C C . TYR A 1 225 ? -3.4 -15.961 14.547 1 86.44 225 TYR A C 1
ATOM 1833 O O . TYR A 1 225 ? -3.141 -15.656 15.719 1 86.44 225 TYR A O 1
ATOM 1841 N N . LEU A 1 226 ? -4.508 -15.742 13.938 1 87.06 226 LEU A N 1
ATOM 1842 C CA . LEU A 1 226 ? -5.598 -15.133 14.688 1 87.06 226 LEU A CA 1
ATOM 1843 C C . LEU A 1 226 ? -6.887 -15.93 14.516 1 87.06 226 LEU A C 1
ATOM 1845 O O . LEU A 1 226 ? -7.195 -16.391 13.414 1 87.06 226 LEU A O 1
ATOM 1849 N N . ASN A 1 227 ? -7.602 -16.172 15.594 1 81.81 227 ASN A N 1
ATOM 1850 C CA . ASN A 1 227 ? -8.883 -16.875 15.594 1 81.81 227 ASN A CA 1
ATOM 1851 C C . ASN A 1 227 ? -8.758 -18.266 14.969 1 81.81 227 ASN A C 1
ATOM 1853 O O . ASN A 1 227 ? -9.625 -18.672 14.188 1 81.81 227 ASN A O 1
ATOM 1857 N N . GLY A 1 228 ? -7.586 -18.875 15.094 1 77.5 228 GLY A N 1
ATOM 1858 C CA . GLY A 1 228 ? -7.375 -20.25 14.664 1 77.5 228 GLY A CA 1
ATOM 1859 C C . GLY A 1 228 ? -6.969 -20.359 13.203 1 77.5 228 GLY A C 1
ATOM 1860 O O . GLY A 1 228 ? -6.84 -21.469 12.672 1 77.5 228 GLY A O 1
ATOM 1861 N N . LEU A 1 229 ? -6.848 -19.234 12.562 1 86.25 229 LEU A N 1
ATOM 1862 C CA . LEU A 1 229 ? -6.512 -19.25 11.148 1 86.25 229 LEU A CA 1
ATOM 1863 C C . LEU A 1 229 ? -5.227 -18.469 10.891 1 86.25 229 LEU A C 1
ATOM 1865 O O . LEU A 1 229 ? -4.922 -17.516 11.602 1 86.25 229 LEU A O 1
ATOM 1869 N N . PRO A 1 230 ? -4.453 -18.859 9.891 1 87.62 230 PRO A N 1
ATOM 1870 C CA . PRO A 1 230 ? -3.23 -18.125 9.57 1 87.62 230 PRO A CA 1
ATOM 1871 C C . PRO A 1 230 ? -3.514 -16.75 8.969 1 87.62 230 PRO A C 1
ATOM 1873 O O . PRO A 1 230 ? -4.375 -16.609 8.094 1 87.62 230 PRO A O 1
ATOM 1876 N N . THR A 1 231 ? -2.791 -15.727 9.453 1 92.94 231 THR A N 1
ATOM 1877 C CA . THR A 1 231 ? -2.932 -14.375 8.938 1 92.94 231 THR A CA 1
ATOM 1878 C C . THR A 1 231 ? -1.651 -13.93 8.234 1 92.94 231 THR A C 1
ATOM 1880 O O . THR A 1 231 ? -1.605 -12.852 7.637 1 92.94 231 THR A O 1
ATOM 1883 N N . THR A 1 232 ? -0.626 -14.766 8.352 1 93.12 232 THR A N 1
ATOM 1884 C CA . THR A 1 232 ? 0.665 -14.469 7.738 1 93.12 232 THR A CA 1
ATOM 1885 C C . THR A 1 232 ? 1.179 -15.672 6.957 1 93.12 232 THR A C 1
ATOM 1887 O O . THR A 1 232 ? 1.068 -16.812 7.418 1 93.12 232 THR A O 1
ATOM 1890 N N . ARG A 1 233 ? 1.655 -15.406 5.77 1 91.5 233 ARG A N 1
ATOM 1891 C CA . ARG A 1 233 ? 2.34 -16.391 4.934 1 91.5 233 ARG A CA 1
ATOM 1892 C C . ARG A 1 233 ? 3.76 -15.93 4.609 1 91.5 233 ARG A C 1
ATOM 1894 O O . ARG A 1 233 ? 3.99 -14.758 4.324 1 91.5 233 ARG A O 1
ATOM 1901 N N . MET A 1 234 ? 4.68 -16.859 4.762 1 93.5 234 MET A N 1
ATOM 1902 C CA . MET A 1 234 ? 6.07 -16.547 4.441 1 93.5 234 MET A CA 1
ATOM 1903 C C . MET A 1 234 ? 6.633 -17.547 3.426 1 93.5 234 MET A C 1
ATOM 1905 O O . MET A 1 234 ? 6.586 -18.75 3.645 1 93.5 234 MET A O 1
ATOM 1909 N N . THR A 1 235 ? 7.105 -17.016 2.322 1 93.19 235 THR A N 1
ATOM 1910 C CA . THR A 1 235 ? 7.598 -17.859 1.229 1 93.19 235 THR A CA 1
ATOM 1911 C C . THR A 1 235 ? 8.945 -17.344 0.731 1 93.19 235 THR A C 1
ATOM 1913 O O . THR A 1 235 ? 9.148 -16.141 0.577 1 93.19 235 THR A O 1
ATOM 1916 N N . TRP A 1 236 ? 9.867 -18.281 0.53 1 95.12 236 TRP A N 1
ATOM 1917 C CA . TRP A 1 236 ? 11.117 -17.984 -0.172 1 95.12 236 TRP A CA 1
ATOM 1918 C C . TRP A 1 236 ? 10.93 -18.094 -1.682 1 95.12 236 TRP A C 1
ATOM 1920 O O . TRP A 1 236 ? 10.398 -19.094 -2.18 1 95.12 236 TRP A O 1
ATOM 1930 N N . TYR A 1 237 ? 11.305 -17.078 -2.395 1 95.75 237 TYR A N 1
ATOM 1931 C CA . TYR A 1 237 ? 11.305 -17.078 -3.854 1 95.75 237 TYR A CA 1
ATOM 1932 C C . TYR A 1 237 ? 12.727 -17 -4.402 1 95.75 237 TYR A C 1
ATOM 1934 O O . TYR A 1 237 ? 13.523 -16.172 -3.963 1 95.75 237 TYR A O 1
ATOM 1942 N N . ARG A 1 238 ? 13.016 -17.828 -5.289 1 94.94 238 ARG A N 1
ATOM 1943 C CA . ARG A 1 238 ? 14.305 -17.797 -5.965 1 94.94 238 ARG A CA 1
ATOM 1944 C C . ARG A 1 238 ? 14.133 -17.672 -7.477 1 94.94 238 ARG A C 1
ATOM 1946 O O . ARG A 1 238 ? 13.68 -18.609 -8.133 1 94.94 238 ARG A O 1
ATOM 1953 N N . PRO A 1 239 ? 14.469 -16.5 -8.016 1 95.81 239 PRO A N 1
ATOM 1954 C CA . PRO A 1 239 ? 14.344 -16.359 -9.469 1 95.81 239 PRO A CA 1
ATOM 1955 C C . PRO A 1 239 ? 15.312 -17.25 -10.234 1 95.81 239 PRO A C 1
ATOM 1957 O O . PRO A 1 239 ? 16.453 -17.469 -9.789 1 95.81 239 PRO A O 1
ATOM 1960 N N . ARG A 1 240 ? 14.875 -17.734 -11.328 1 94.31 240 ARG A N 1
ATOM 1961 C CA . ARG A 1 240 ? 15.766 -18.484 -12.211 1 94.31 240 ARG A CA 1
ATOM 1962 C C . ARG A 1 240 ? 16.672 -17.547 -12.992 1 94.31 240 ARG A C 1
ATOM 1964 O O . ARG A 1 240 ? 16.203 -16.734 -13.789 1 94.31 240 ARG A O 1
ATOM 1971 N N . ILE A 1 241 ? 17.922 -17.625 -12.719 1 95.69 241 ILE A N 1
ATOM 1972 C CA . ILE A 1 241 ? 18.953 -16.844 -13.398 1 95.69 241 ILE A CA 1
ATOM 1973 C C . ILE A 1 241 ? 19.969 -17.781 -14.039 1 95.69 241 ILE A C 1
ATOM 1975 O O . ILE A 1 241 ? 20.578 -18.609 -13.352 1 95.69 241 ILE A O 1
ATOM 1979 N N . ASP A 1 242 ? 20.141 -17.688 -15.305 1 91.88 242 ASP A N 1
ATOM 1980 C CA . ASP A 1 242 ? 21.109 -18.531 -16 1 91.88 242 ASP A CA 1
ATOM 1981 C C . ASP A 1 242 ? 22.547 -18.125 -15.68 1 91.88 242 ASP A C 1
ATOM 1983 O O . ASP A 1 242 ? 22.812 -16.953 -15.438 1 91.88 242 ASP A O 1
ATOM 1987 N N . PRO A 1 243 ? 23.484 -19.062 -15.656 1 89.19 243 PRO A N 1
ATOM 1988 C CA . PRO A 1 243 ? 24.859 -18.797 -15.258 1 89.19 243 PRO A CA 1
ATOM 1989 C C . PRO A 1 243 ? 25.516 -17.703 -16.109 1 89.19 243 PRO A C 1
ATOM 1991 O O . PRO A 1 243 ? 26.328 -16.938 -15.602 1 89.19 243 PRO A O 1
ATOM 1994 N N . ASP A 1 244 ? 25.188 -17.516 -17.344 1 90.94 244 ASP A N 1
ATOM 1995 C CA . ASP A 1 244 ? 25.844 -16.562 -18.234 1 90.94 244 ASP A CA 1
ATOM 1996 C C . ASP A 1 244 ? 25.094 -15.234 -18.281 1 90.94 244 ASP A C 1
ATOM 1998 O O . ASP A 1 244 ? 25.484 -14.312 -19 1 90.94 244 ASP A O 1
ATOM 2002 N N . GLU A 1 245 ? 24.062 -15.133 -17.453 1 93.62 245 GLU A N 1
ATOM 2003 C CA . GLU A 1 245 ? 23.234 -13.938 -17.484 1 93.62 245 GLU A CA 1
ATOM 2004 C C . GLU A 1 245 ? 23.75 -12.891 -16.5 1 93.62 245 GLU A C 1
ATOM 2006 O O . GLU A 1 245 ? 24.078 -13.219 -15.359 1 93.62 245 GLU A O 1
ATOM 2011 N N . THR A 1 246 ? 23.938 -11.672 -17 1 93.88 246 THR A N 1
ATOM 2012 C CA . THR A 1 246 ? 24.203 -10.531 -16.125 1 93.88 246 THR A CA 1
ATOM 2013 C C . THR A 1 246 ? 22.922 -9.766 -15.828 1 93.88 246 THR A C 1
ATOM 2015 O O . THR A 1 246 ? 22.266 -9.266 -16.75 1 93.88 246 THR A O 1
ATOM 2018 N N . ILE A 1 247 ? 22.609 -9.711 -14.562 1 96.5 247 ILE A N 1
ATOM 2019 C CA . ILE A 1 247 ? 21.359 -9.078 -14.156 1 96.5 247 ILE A CA 1
ATOM 2020 C C . ILE A 1 247 ? 21.641 -7.699 -13.57 1 96.5 247 ILE A C 1
ATOM 2022 O O . ILE A 1 247 ? 22.406 -7.566 -12.617 1 96.5 247 ILE A O 1
ATOM 2026 N N . SER A 1 248 ? 21.094 -6.641 -14.211 1 95.31 248 SER A N 1
ATOM 2027 C CA . SER A 1 248 ? 21.188 -5.305 -13.625 1 95.31 248 SER A CA 1
ATOM 2028 C C . SER A 1 248 ? 20.297 -5.168 -12.398 1 95.31 248 SER A C 1
ATOM 2030 O O . SER A 1 248 ? 19.406 -5.992 -12.18 1 95.31 248 SER A O 1
ATOM 2032 N N . GLU A 1 249 ? 20.562 -4.172 -11.578 1 96.19 249 GLU A N 1
ATOM 2033 C CA . GLU A 1 249 ? 19.719 -3.902 -10.414 1 96.19 249 GLU A CA 1
ATOM 2034 C C . GLU A 1 249 ? 18.266 -3.686 -10.812 1 96.19 249 GLU A C 1
ATOM 2036 O O . GLU A 1 249 ? 17.359 -4.199 -10.164 1 96.19 249 GLU A O 1
ATOM 2041 N N . GLU A 1 250 ? 18.031 -2.963 -11.875 1 96.88 250 GLU A N 1
ATOM 2042 C CA . GLU A 1 250 ? 16.688 -2.66 -12.344 1 96.88 250 GLU A CA 1
ATOM 2043 C C . GLU A 1 250 ? 15.977 -3.918 -12.836 1 96.88 250 GLU A C 1
ATOM 2045 O O . GLU A 1 250 ? 14.781 -4.105 -12.586 1 96.88 250 GLU A O 1
ATOM 2050 N N . MET A 1 251 ? 16.703 -4.734 -13.523 1 97.19 251 MET A N 1
ATOM 2051 C CA . MET A 1 251 ? 16.125 -6.016 -13.938 1 97.19 251 MET A CA 1
ATOM 2052 C C . MET A 1 251 ? 15.773 -6.875 -12.734 1 97.19 251 MET A C 1
ATOM 2054 O O . MET A 1 251 ? 14.719 -7.504 -12.695 1 97.19 251 MET A O 1
ATOM 2058 N N . TYR A 1 252 ? 16.656 -6.918 -11.742 1 98.06 252 TYR A N 1
ATOM 2059 C CA . TYR A 1 252 ? 16.391 -7.695 -10.539 1 98.06 252 TYR A CA 1
ATOM 2060 C C . TYR A 1 252 ? 15.141 -7.195 -9.828 1 98.06 252 TYR A C 1
ATOM 2062 O O . TYR A 1 252 ? 14.312 -7.996 -9.375 1 98.06 252 TYR A O 1
ATOM 2070 N N . LYS A 1 253 ? 14.969 -5.871 -9.734 1 98.44 253 LYS A N 1
ATOM 2071 C CA . LYS A 1 25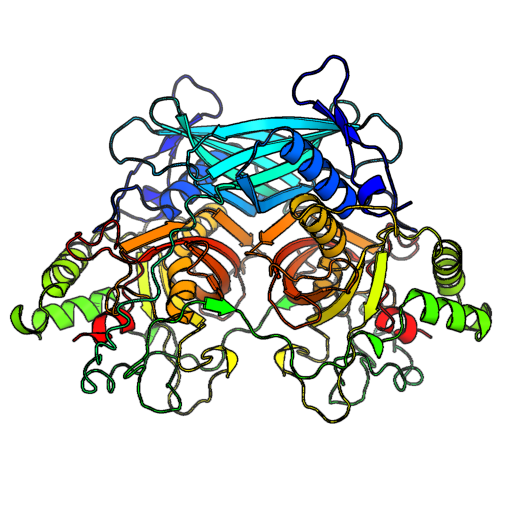3 ? 13.758 -5.309 -9.141 1 98.44 253 LYS A CA 1
ATOM 2072 C C . LYS A 1 253 ? 12.516 -5.75 -9.914 1 98.44 253 LYS A C 1
ATOM 2074 O O . LYS A 1 253 ? 11.484 -6.066 -9.312 1 98.44 253 LYS A O 1
ATOM 2079 N N . SER A 1 254 ? 12.609 -5.805 -11.219 1 98.38 254 SER A N 1
ATOM 2080 C CA . SER A 1 254 ? 11.5 -6.281 -12.039 1 98.38 254 SER A CA 1
ATOM 2081 C C . SER A 1 254 ? 11.195 -7.746 -11.75 1 98.38 254 SER A C 1
ATOM 2083 O O . SER A 1 254 ? 10.031 -8.148 -11.742 1 98.38 254 SER A O 1
ATOM 2085 N N . MET A 1 255 ? 12.242 -8.516 -11.539 1 98.25 255 MET A N 1
ATOM 2086 C CA . MET A 1 255 ? 12.055 -9.922 -11.18 1 98.25 255 MET A CA 1
ATOM 2087 C C . MET A 1 255 ? 11.352 -10.047 -9.836 1 98.25 255 MET A C 1
ATOM 2089 O O . MET A 1 255 ? 10.461 -10.883 -9.672 1 98.25 255 MET A O 1
ATOM 2093 N N . ILE A 1 256 ? 11.727 -9.227 -8.883 1 98.44 256 ILE A N 1
ATOM 2094 C CA . ILE A 1 256 ? 11.102 -9.234 -7.566 1 98.44 256 ILE A CA 1
ATOM 2095 C C . ILE A 1 256 ? 9.609 -8.93 -7.699 1 98.44 256 ILE A C 1
ATOM 2097 O O . ILE A 1 256 ? 8.781 -9.57 -7.051 1 98.44 256 ILE A O 1
ATOM 2101 N N . ILE A 1 257 ? 9.281 -7.996 -8.523 1 98.5 257 ILE A N 1
ATOM 2102 C CA . ILE A 1 257 ? 7.891 -7.613 -8.727 1 98.5 257 ILE A CA 1
ATOM 2103 C C . ILE A 1 257 ? 7.113 -8.797 -9.305 1 98.5 257 ILE A C 1
ATOM 2105 O O . ILE A 1 257 ? 5.988 -9.07 -8.883 1 98.5 257 ILE A O 1
ATOM 2109 N N . TYR A 1 258 ? 7.723 -9.516 -10.227 1 97.31 258 TYR A N 1
ATOM 2110 C CA . TYR A 1 258 ? 7.137 -10.742 -10.75 1 97.31 258 TYR A CA 1
ATOM 2111 C C . TYR A 1 258 ? 6.816 -11.719 -9.625 1 97.31 258 TYR A C 1
ATOM 2113 O O . TYR A 1 258 ? 5.719 -12.273 -9.57 1 97.31 258 TYR A O 1
ATOM 2121 N N . LEU A 1 259 ? 7.711 -11.859 -8.75 1 96.56 259 LEU A N 1
ATOM 2122 C CA . LEU A 1 259 ? 7.629 -12.859 -7.691 1 96.56 259 LEU A CA 1
ATOM 2123 C C . LEU A 1 259 ? 6.59 -12.461 -6.652 1 96.56 259 LEU A C 1
ATOM 2125 O O . LEU A 1 259 ? 5.863 -13.312 -6.141 1 96.56 259 LEU A O 1
ATOM 2129 N N . THR A 1 260 ? 6.414 -11.172 -6.363 1 97.31 260 THR A N 1
ATOM 2130 C CA . THR A 1 260 ? 5.625 -10.719 -5.223 1 97.31 260 THR A CA 1
ATOM 2131 C C . THR A 1 260 ? 4.133 -10.773 -5.543 1 97.31 260 THR A C 1
ATOM 2133 O O . THR A 1 260 ? 3.297 -10.672 -4.645 1 97.31 260 THR A O 1
ATOM 2136 N N . ASP A 1 261 ? 3.826 -10.875 -6.781 1 95.19 261 ASP A N 1
ATOM 2137 C CA . ASP A 1 261 ? 2.424 -11.039 -7.152 1 95.19 261 ASP A CA 1
ATOM 2138 C C . ASP A 1 261 ? 1.936 -12.453 -6.848 1 95.19 261 ASP A C 1
ATOM 2140 O O . ASP A 1 261 ? 0.729 -12.711 -6.824 1 95.19 261 ASP A O 1
ATOM 2144 N N . TYR A 1 262 ? 2.879 -13.266 -6.566 1 90.25 262 TYR A N 1
ATOM 2145 C CA . TYR A 1 262 ? 2.557 -14.664 -6.316 1 90.25 262 TYR A CA 1
ATOM 2146 C C . TYR A 1 262 ? 2.076 -14.867 -4.883 1 90.25 262 TYR A C 1
ATOM 2148 O O . TYR A 1 262 ? 2.773 -14.508 -3.932 1 90.25 262 TYR A O 1
ATOM 2156 N N . GLN A 1 263 ? 0.816 -15.391 -4.695 1 88.31 263 GLN A N 1
ATOM 2157 C CA . GLN A 1 263 ? 0.263 -15.906 -3.447 1 88.31 263 GLN A CA 1
ATOM 2158 C C . GLN A 1 263 ? -0.164 -14.766 -2.525 1 88.31 263 GLN A C 1
ATOM 2160 O O . GLN A 1 263 ? -0.748 -15 -1.466 1 88.31 263 GLN A O 1
ATOM 2165 N N . LEU A 1 264 ? -0 -13.531 -2.85 1 91.88 264 LEU A N 1
ATOM 2166 C CA . LEU A 1 264 ? -0.216 -12.414 -1.933 1 91.88 264 LEU A CA 1
ATOM 2167 C C . LEU A 1 264 ? -1.686 -12.312 -1.539 1 91.88 264 LEU A C 1
ATOM 2169 O O . LEU A 1 264 ? -2.021 -12.375 -0.354 1 91.88 264 LEU A O 1
ATOM 2173 N N . VAL A 1 265 ? -2.592 -12.297 -2.475 1 91.81 265 VAL A N 1
ATOM 2174 C CA . VAL A 1 265 ? -4.016 -12.25 -2.166 1 91.81 265 VAL A CA 1
ATOM 2175 C C . VAL A 1 265 ? -4.441 -13.531 -1.452 1 91.81 265 VAL A C 1
ATOM 2177 O O . VAL A 1 265 ? -5.293 -13.5 -0.561 1 91.81 265 VAL A O 1
ATOM 2180 N N . GLY A 1 266 ? -3.84 -14.586 -1.832 1 89.94 266 GLY A N 1
ATOM 2181 C CA . GLY A 1 266 ? -4.125 -15.867 -1.195 1 89.94 266 GLY A CA 1
ATOM 2182 C C . GLY A 1 266 ? -3.838 -15.867 0.294 1 89.94 266 GLY A C 1
ATOM 2183 O O . GLY A 1 266 ? -4.535 -16.531 1.066 1 89.94 266 GLY A O 1
ATOM 2184 N N . ALA A 1 267 ? -2.814 -15.125 0.678 1 91.06 267 ALA A N 1
ATOM 2185 C CA . ALA A 1 267 ? -2.498 -15.008 2.098 1 91.06 267 ALA A CA 1
ATOM 2186 C C . ALA A 1 267 ? -3.654 -14.367 2.865 1 91.06 267 ALA A C 1
ATOM 2188 O O . ALA A 1 267 ? -3.906 -14.719 4.02 1 91.06 267 ALA A O 1
ATOM 2189 N N . ALA A 1 268 ? -4.379 -13.516 2.211 1 93.62 268 ALA A N 1
ATOM 2190 C CA . ALA A 1 268 ? -5.488 -12.836 2.871 1 93.62 268 ALA A CA 1
ATOM 2191 C C . ALA A 1 268 ? -6.711 -13.75 2.969 1 93.62 268 ALA A C 1
ATOM 2193 O O . ALA A 1 268 ? -7.395 -13.773 3.994 1 93.62 268 ALA A O 1
ATOM 2194 N N . THR A 1 269 ? -7 -14.531 1.936 1 91.88 269 THR A N 1
ATOM 2195 C CA . THR A 1 269 ? -8.18 -15.391 1.969 1 91.88 269 THR A CA 1
ATOM 2196 C C . THR A 1 269 ? -7.996 -16.516 2.98 1 91.88 269 THR A C 1
ATOM 2198 O O . THR A 1 269 ? -8.977 -17.016 3.551 1 91.88 269 THR A O 1
ATOM 2201 N N . ARG A 1 270 ? -6.781 -16.828 3.285 1 88.75 270 ARG A N 1
ATOM 2202 C CA . ARG A 1 270 ? -6.5 -17.859 4.285 1 88.75 270 ARG A CA 1
ATOM 2203 C C . ARG A 1 270 ? -6.938 -17.406 5.672 1 88.75 270 ARG A C 1
ATOM 2205 O O . ARG A 1 270 ? -7.258 -18.234 6.531 1 88.75 270 ARG A O 1
ATOM 2212 N N . SER A 1 271 ? -6.984 -16.125 5.824 1 93.06 271 SER A N 1
ATOM 2213 C CA . SER A 1 271 ? -7.352 -15.586 7.129 1 93.06 271 SER A CA 1
ATOM 2214 C C . SER A 1 271 ? -8.828 -15.812 7.43 1 93.06 271 SER A C 1
ATOM 2216 O O . SER A 1 271 ? -9.266 -15.664 8.57 1 93.06 271 SER A O 1
ATOM 2218 N N . ILE A 1 272 ? -9.578 -16.219 6.406 1 92.75 272 ILE A N 1
ATOM 2219 C CA . ILE A 1 272 ? -10.977 -16.578 6.641 1 92.75 272 ILE A CA 1
ATOM 2220 C C . ILE A 1 272 ? -11.172 -18.062 6.387 1 92.75 272 ILE A C 1
ATOM 2222 O O . ILE A 1 272 ? -12.312 -18.547 6.301 1 92.75 272 ILE A O 1
ATOM 2226 N N . GLY A 1 273 ? -10.07 -18.766 6.156 1 86.75 273 GLY A N 1
ATOM 2227 C CA . GLY A 1 273 ? -10.125 -20.219 5.996 1 86.75 273 GLY A CA 1
ATOM 2228 C C . GLY A 1 273 ? -10.508 -20.641 4.594 1 86.75 273 GLY A C 1
ATOM 2229 O O . GLY A 1 273 ? -10.852 -21.812 4.371 1 86.75 273 GLY A O 1
ATOM 2230 N N . LEU A 1 274 ? -10.555 -19.734 3.688 1 87 274 LEU A N 1
ATOM 2231 C CA . LEU A 1 274 ? -10.953 -20.047 2.32 1 87 274 LEU A CA 1
ATOM 2232 C C . LEU A 1 274 ? -9.734 -20.391 1.466 1 87 274 LEU A C 1
ATOM 2234 O O . LEU A 1 274 ? -8.82 -19.578 1.331 1 87 274 LEU A O 1
ATOM 2238 N N . ASN A 1 275 ? -9.688 -21.516 0.915 1 80.81 275 ASN A N 1
ATOM 2239 C CA . ASN A 1 275 ? -8.617 -21.984 0.043 1 80.81 275 ASN A CA 1
ATOM 2240 C C . ASN A 1 275 ? -9.109 -23.078 -0.899 1 80.81 275 ASN A C 1
ATOM 2242 O O . ASN A 1 275 ? -10.312 -23.328 -1.001 1 80.81 275 ASN A O 1
ATOM 2246 N N . MET A 1 276 ? -8.266 -23.719 -1.588 1 74.38 276 MET A N 1
ATOM 2247 C CA . MET A 1 276 ? -8.625 -24.672 -2.629 1 74.38 276 MET A CA 1
ATOM 2248 C C . MET A 1 276 ? -9.18 -25.953 -2.018 1 74.38 276 MET A C 1
ATOM 2250 O O . MET A 1 276 ? -9.859 -26.734 -2.697 1 74.38 276 MET A O 1
ATOM 2254 N N . SER A 1 277 ? -8.898 -26.172 -0.741 1 70.62 277 SER A N 1
ATOM 2255 C CA . SER A 1 277 ? -9.305 -27.422 -0.104 1 70.62 277 SER A CA 1
ATOM 2256 C C . SER A 1 277 ? -10.406 -27.172 0.929 1 70.62 277 SER A C 1
ATOM 2258 O O . SER A 1 277 ? -10.844 -28.109 1.606 1 70.62 277 SER A O 1
ATOM 2260 N N . SER A 1 278 ? -10.75 -25.938 1.042 1 76.25 278 SER A N 1
ATOM 2261 C CA . SER A 1 278 ? -11.766 -25.594 2.033 1 76.25 278 SER A CA 1
ATOM 2262 C C . SER A 1 278 ? -13.164 -25.984 1.545 1 76.25 278 SER A C 1
ATOM 2264 O O . SER A 1 278 ? -13.344 -26.312 0.374 1 76.25 278 SER A O 1
ATOM 2266 N N . THR A 1 279 ? -14.109 -26.062 2.533 1 74.56 279 THR A N 1
ATOM 2267 C CA . THR A 1 279 ? -15.523 -26.188 2.211 1 74.56 279 THR A CA 1
ATOM 2268 C C . THR A 1 279 ? -16.297 -24.953 2.674 1 74.56 279 THR A C 1
ATOM 2270 O O . THR A 1 279 ? -16.453 -24.734 3.875 1 74.56 279 THR A O 1
ATOM 2273 N N . PRO A 1 280 ? -16.859 -24.203 1.789 1 82.06 280 PRO A N 1
ATOM 2274 C CA . PRO A 1 280 ? -16.688 -24.25 0.334 1 82.06 280 PRO A CA 1
ATOM 2275 C C . PRO A 1 280 ? -15.258 -23.953 -0.108 1 82.06 280 PRO A C 1
ATOM 2277 O O . PRO A 1 280 ? -14.461 -23.453 0.683 1 82.06 280 PRO A O 1
ATOM 2280 N N . GLN A 1 281 ? -15 -24.234 -1.397 1 79.62 281 GLN A N 1
ATOM 2281 C CA . GLN A 1 281 ? -13.688 -23.969 -1.985 1 79.62 281 GLN A CA 1
ATOM 2282 C C . GLN A 1 281 ? -13.641 -22.578 -2.615 1 79.62 281 GLN A C 1
ATOM 2284 O O . GLN A 1 281 ? -14.68 -22 -2.943 1 79.62 281 GLN A O 1
ATOM 2289 N N . ILE A 1 282 ? -12.445 -22.094 -2.715 1 84.12 282 ILE A N 1
ATOM 2290 C CA . ILE A 1 282 ? -12.258 -20.875 -3.492 1 84.12 282 ILE A CA 1
ATOM 2291 C C . ILE A 1 282 ? -12.461 -21.172 -4.977 1 84.12 282 ILE A C 1
ATOM 2293 O O . ILE A 1 282 ? -11.93 -22.156 -5.5 1 84.12 282 ILE A O 1
ATOM 2297 N N . GLY A 1 283 ? -13.305 -20.391 -5.633 1 81.31 283 GLY A N 1
ATOM 2298 C CA . GLY A 1 283 ? -13.609 -20.594 -7.043 1 81.31 283 GLY A CA 1
ATOM 2299 C C . GLY A 1 283 ? -12.867 -19.641 -7.957 1 81.31 283 GLY A C 1
ATOM 2300 O O . GLY A 1 283 ? -12.633 -19.953 -9.125 1 81.31 283 GLY A O 1
ATOM 2301 N N . LEU A 1 284 ? -12.57 -18.5 -7.422 1 85.31 284 LEU A N 1
ATOM 2302 C CA . LEU A 1 284 ? -11.875 -17.469 -8.18 1 85.31 284 LEU A CA 1
ATOM 2303 C C . LEU A 1 284 ? -11.031 -16.594 -7.266 1 85.31 284 LEU A C 1
ATOM 2305 O O . LEU A 1 284 ? -11.453 -16.25 -6.156 1 85.31 284 LEU A O 1
ATOM 2309 N N . ILE A 1 285 ? -9.875 -16.328 -7.699 1 89.06 285 ILE A N 1
ATOM 2310 C CA . ILE A 1 285 ? -9.016 -15.344 -7.035 1 89.06 285 ILE A CA 1
ATOM 2311 C C . ILE A 1 285 ? -8.219 -14.562 -8.078 1 89.06 285 ILE A C 1
ATOM 2313 O O . ILE A 1 285 ? -7.684 -15.141 -9.023 1 89.06 285 ILE A O 1
ATOM 2317 N N . ALA A 1 286 ? -8.203 -13.242 -7.988 1 91.25 286 ALA A N 1
ATOM 2318 C CA . ALA A 1 286 ? -7.469 -12.391 -8.922 1 91.25 286 ALA A CA 1
ATOM 2319 C C . ALA A 1 286 ? -7.012 -11.102 -8.25 1 91.25 286 ALA A C 1
ATOM 2321 O O . ALA A 1 286 ? -7.711 -10.562 -7.391 1 91.25 286 ALA A O 1
ATOM 2322 N N . SER A 1 287 ? -5.879 -10.672 -8.672 1 94.5 287 SER A N 1
ATOM 2323 C CA . SER A 1 287 ? -5.387 -9.398 -8.164 1 94.5 287 SER A CA 1
ATOM 2324 C C . SER A 1 287 ? -6.125 -8.227 -8.797 1 94.5 287 SER A C 1
ATOM 2326 O O . SER A 1 287 ? -6.441 -8.25 -9.984 1 94.5 287 SER A O 1
ATOM 2328 N N . LEU A 1 288 ? -6.43 -7.199 -8.047 1 96.69 288 LEU A N 1
ATOM 2329 C CA . LEU A 1 288 ? -7.016 -5.965 -8.555 1 96.69 288 LEU A CA 1
ATOM 2330 C C . LEU A 1 288 ? -5.949 -4.891 -8.727 1 96.69 288 LEU A C 1
ATOM 2332 O O . LEU A 1 288 ? -6.023 -4.082 -9.656 1 96.69 288 LEU A O 1
ATOM 2336 N N . ASP A 1 289 ? -5.031 -4.898 -7.859 1 98.38 289 ASP A N 1
ATOM 2337 C CA . ASP A 1 289 ? -3.945 -3.926 -7.883 1 98.38 289 ASP A CA 1
ATOM 2338 C C . ASP A 1 289 ? -2.682 -4.5 -7.246 1 98.38 289 ASP A C 1
ATOM 2340 O O . ASP A 1 289 ? -2.68 -5.637 -6.773 1 98.38 289 ASP A O 1
ATOM 2344 N N . HIS A 1 290 ? -1.611 -3.811 -7.352 1 98.56 290 HIS A N 1
ATOM 2345 C CA . HIS A 1 290 ? -0.331 -4.148 -6.738 1 98.56 290 HIS A CA 1
ATOM 2346 C C . HIS A 1 290 ? 0.555 -2.916 -6.598 1 98.56 290 HIS A C 1
ATOM 2348 O O . HIS A 1 290 ? 0.604 -2.074 -7.496 1 98.56 290 HIS A O 1
ATOM 2354 N N . SER A 1 291 ? 1.169 -2.719 -5.477 1 98.69 291 SER A N 1
ATOM 2355 C CA . SER A 1 291 ? 2.15 -1.658 -5.27 1 98.69 291 SER A CA 1
ATOM 2356 C C . SER A 1 291 ? 3.406 -2.191 -4.59 1 98.69 291 SER A C 1
ATOM 2358 O O . SER A 1 291 ? 3.332 -3.115 -3.775 1 98.69 291 SER A O 1
ATOM 2360 N N . VAL A 1 292 ? 4.508 -1.66 -4.98 1 98.75 292 VAL A N 1
ATOM 2361 C CA . VAL A 1 292 ? 5.805 -2.039 -4.43 1 98.75 292 VAL A CA 1
ATOM 2362 C C . VAL A 1 292 ? 6.645 -0.789 -4.184 1 98.75 292 VAL A C 1
ATOM 2364 O O . VAL A 1 292 ? 6.688 0.115 -5.02 1 98.75 292 VAL A O 1
ATOM 2367 N N . HIS A 1 293 ? 7.281 -0.707 -3.074 1 98.75 293 HIS A N 1
ATOM 2368 C CA . HIS A 1 293 ? 8.289 0.298 -2.744 1 98.75 293 HIS A CA 1
ATOM 2369 C C . HIS A 1 293 ? 9.648 -0.344 -2.496 1 98.75 293 HIS A C 1
ATOM 2371 O O . HIS A 1 293 ? 9.797 -1.165 -1.587 1 98.75 293 HIS A O 1
ATOM 2377 N N . PHE A 1 294 ? 10.602 0.085 -3.26 1 98.38 294 PHE A N 1
ATOM 2378 C CA . PHE A 1 294 ? 11.953 -0.45 -3.115 1 98.38 294 PHE A CA 1
ATOM 2379 C C . PHE A 1 294 ? 12.828 0.502 -2.309 1 98.38 294 PHE A C 1
ATOM 2381 O O . PHE A 1 294 ? 12.648 1.721 -2.371 1 98.38 294 PHE A O 1
ATOM 2388 N N . TYR A 1 295 ? 13.711 -0.061 -1.675 1 94.75 295 TYR A N 1
ATOM 2389 C CA . TYR A 1 295 ? 14.758 0.694 -1.001 1 94.75 295 TYR A CA 1
ATOM 2390 C C . TYR A 1 295 ? 16.141 0.234 -1.458 1 94.75 295 TYR A C 1
ATOM 2392 O O . TYR A 1 295 ? 16.266 -0.798 -2.121 1 94.75 295 TYR A O 1
ATOM 2400 N N . PRO A 1 296 ? 17.094 1.008 -1.163 1 92.69 296 PRO A N 1
ATOM 2401 C CA . PRO A 1 296 ? 18.406 0.699 -1.726 1 92.69 296 PRO A CA 1
ATOM 2402 C C . PRO A 1 296 ? 18.859 -0.73 -1.429 1 92.69 296 PRO A C 1
ATOM 2404 O O . PRO A 1 296 ? 18.875 -1.148 -0.268 1 92.69 296 PRO A O 1
ATOM 2407 N N . LEU A 1 297 ? 19.203 -1.413 -2.527 1 95.62 297 LEU A N 1
ATOM 2408 C CA . LEU A 1 297 ? 19.703 -2.777 -2.395 1 95.62 297 LEU A CA 1
ATOM 2409 C C . LEU A 1 297 ? 21.141 -2.777 -1.89 1 95.62 297 LEU A C 1
ATOM 2411 O O . LEU A 1 297 ? 21.922 -1.894 -2.238 1 95.62 297 LEU A O 1
ATOM 2415 N N . PRO A 1 298 ? 21.406 -3.783 -1.093 1 94.94 298 PRO A N 1
ATOM 2416 C CA . PRO A 1 298 ? 22.812 -3.885 -0.692 1 94.94 298 PRO A CA 1
ATOM 2417 C C . PRO A 1 298 ? 23.75 -4.086 -1.879 1 94.94 298 PRO A C 1
ATOM 2419 O O . PRO A 1 298 ? 23.406 -4.816 -2.816 1 94.94 298 PRO A O 1
ATOM 2422 N N . PRO A 1 299 ? 24.875 -3.379 -1.814 1 91.5 299 PRO A N 1
ATOM 2423 C CA . PRO A 1 299 ? 25.812 -3.504 -2.936 1 91.5 299 PRO A CA 1
ATOM 2424 C C . PRO A 1 299 ? 26.281 -4.938 -3.152 1 91.5 299 PRO A C 1
ATOM 2426 O O . PRO A 1 299 ? 26.641 -5.316 -4.273 1 91.5 299 PRO A O 1
ATOM 2429 N N . ASP A 1 300 ? 26.281 -5.75 -2.133 1 93.62 300 ASP A N 1
ATOM 2430 C CA . ASP A 1 300 ? 26.797 -7.117 -2.227 1 93.62 300 ASP A CA 1
ATOM 2431 C C . ASP A 1 300 ? 25.656 -8.125 -2.314 1 93.62 300 ASP A C 1
ATOM 2433 O O . ASP A 1 300 ? 25.828 -9.305 -2.01 1 93.62 300 ASP A O 1
ATOM 2437 N N . LEU A 1 301 ? 24.547 -7.629 -2.689 1 96.88 301 LEU A N 1
ATOM 2438 C CA . LEU A 1 301 ? 23.391 -8.523 -2.768 1 96.88 301 LEU A CA 1
ATOM 2439 C C . LEU A 1 301 ? 23.609 -9.609 -3.818 1 96.88 301 LEU A C 1
ATOM 2441 O O . LEU A 1 301 ? 23.984 -9.305 -4.957 1 96.88 301 LEU A O 1
ATOM 2445 N N . ASN A 1 302 ? 23.484 -10.883 -3.42 1 96.19 302 ASN A N 1
ATOM 2446 C CA . ASN A 1 302 ? 23.547 -12.008 -4.344 1 96.19 302 ASN A CA 1
ATOM 2447 C C . ASN A 1 302 ? 22.188 -12.305 -4.957 1 96.19 302 ASN A C 1
ATOM 2449 O O . ASN A 1 302 ? 21.312 -12.867 -4.297 1 96.19 302 ASN A O 1
ATOM 2453 N N . TYR A 1 303 ? 22 -11.977 -6.246 1 97.12 303 TYR A N 1
ATOM 2454 C CA . TYR A 1 303 ? 20.703 -12.102 -6.918 1 97.12 303 TYR A CA 1
ATOM 2455 C C . TYR A 1 303 ? 20.328 -13.57 -7.09 1 97.12 303 TYR A C 1
ATOM 2457 O O . TYR A 1 303 ? 19.172 -13.883 -7.395 1 97.12 303 TYR A O 1
ATOM 2465 N N . GLN A 1 304 ? 21.25 -14.484 -6.855 1 94.75 304 GLN A N 1
ATOM 2466 C CA . GLN A 1 304 ? 20.984 -15.914 -7.012 1 94.75 304 GLN A CA 1
ATOM 2467 C C . GLN A 1 304 ? 20.406 -16.516 -5.734 1 94.75 304 GLN A C 1
ATOM 2469 O O . GLN A 1 304 ? 19.891 -17.641 -5.742 1 94.75 304 GLN A O 1
ATOM 2474 N N . GLU A 1 305 ? 20.531 -15.812 -4.641 1 96.38 305 GLU A N 1
ATOM 2475 C CA . GLU A 1 305 ? 19.906 -16.25 -3.396 1 96.38 305 GLU A CA 1
ATOM 2476 C C . GLU A 1 305 ? 18.422 -15.906 -3.373 1 96.38 305 GLU A C 1
ATOM 2478 O O . GLU A 1 305 ? 18 -14.961 -4.035 1 96.38 305 GLU A O 1
ATOM 2483 N N . PRO A 1 306 ? 17.672 -16.688 -2.635 1 97.88 306 PRO A N 1
ATOM 2484 C CA . PRO A 1 306 ? 16.234 -16.375 -2.57 1 97.88 306 PRO A CA 1
ATOM 2485 C C . PRO A 1 306 ? 15.945 -15.125 -1.755 1 97.88 306 PRO A C 1
ATOM 2487 O O . PRO A 1 306 ? 16.797 -14.664 -0.994 1 97.88 306 PRO A O 1
ATOM 2490 N N . VAL A 1 307 ? 14.758 -14.602 -2 1 98.38 307 VAL A N 1
ATOM 2491 C CA . VAL A 1 307 ? 14.211 -13.555 -1.147 1 98.38 307 VAL A CA 1
ATOM 2492 C C . VAL A 1 307 ? 13.023 -14.109 -0.355 1 98.38 307 VAL A C 1
ATOM 2494 O O . VAL A 1 307 ? 12.344 -15.031 -0.807 1 98.38 307 VAL A O 1
ATOM 2497 N N . LEU A 1 308 ? 12.828 -13.57 0.804 1 98.19 308 LEU A N 1
ATOM 2498 C CA . LEU A 1 308 ? 11.688 -13.93 1.646 1 98.19 308 LEU A CA 1
ATOM 2499 C C . LEU A 1 308 ? 10.555 -12.922 1.485 1 98.19 308 LEU A C 1
ATOM 2501 O O . LEU A 1 308 ? 10.758 -11.719 1.67 1 98.19 308 LEU A O 1
ATOM 2505 N N . HIS A 1 309 ? 9.453 -13.383 1.083 1 98.12 309 HIS A N 1
ATOM 2506 C CA . HIS A 1 309 ? 8.25 -12.547 1.074 1 98.12 309 HIS A CA 1
ATOM 2507 C C . HIS A 1 309 ? 7.348 -12.875 2.26 1 98.12 309 HIS A C 1
ATOM 2509 O O . HIS A 1 309 ? 6.793 -13.977 2.338 1 98.12 309 HIS A O 1
ATOM 2515 N N . VAL A 1 310 ? 7.277 -11.953 3.201 1 97.31 310 VAL A N 1
ATOM 2516 C CA . VAL A 1 310 ? 6.359 -12.047 4.332 1 97.31 310 VAL A CA 1
ATOM 2517 C C . VAL A 1 310 ? 5.027 -11.391 3.973 1 97.31 310 VAL A C 1
ATOM 2519 O O . VAL A 1 310 ? 4.965 -10.18 3.76 1 97.31 310 VAL A O 1
ATOM 2522 N N . MET A 1 311 ? 4 -12.172 3.889 1 96.88 311 MET A N 1
ATOM 2523 C CA . MET A 1 311 ? 2.691 -11.695 3.455 1 96.88 311 MET A CA 1
ATOM 2524 C C . MET A 1 311 ? 1.703 -11.688 4.617 1 96.88 311 MET A C 1
ATOM 2526 O O . MET A 1 311 ? 1.49 -12.719 5.262 1 96.88 311 MET A O 1
ATOM 2530 N N . GLU A 1 312 ? 1.061 -10.562 4.844 1 96.81 312 GLU A N 1
ATOM 2531 C CA . GLU A 1 312 ? 0.183 -10.383 5.996 1 96.81 312 GLU A CA 1
ATOM 2532 C C . GLU A 1 312 ? -1.224 -9.984 5.562 1 96.81 312 GLU A C 1
ATOM 2534 O O . GLU A 1 312 ? -1.398 -8.992 4.848 1 96.81 312 GLU A O 1
ATOM 2539 N N . SER A 1 313 ? -2.184 -10.75 6.035 1 97.38 313 SER A N 1
ATOM 2540 C CA . SER A 1 313 ? -3.578 -10.406 5.781 1 97.38 313 SER A CA 1
ATOM 2541 C C . SER A 1 313 ? -3.996 -9.18 6.586 1 97.38 313 SER A C 1
ATOM 2543 O O . SER A 1 313 ? -3.664 -9.062 7.766 1 97.38 313 SER A O 1
ATOM 2545 N N . GLN A 1 314 ? -4.688 -8.234 5.949 1 98.06 314 GLN A N 1
ATOM 2546 C CA . GLN A 1 314 ? -5.25 -7.098 6.664 1 98.06 314 GLN A CA 1
ATOM 2547 C C . GLN A 1 314 ? -6.762 -7.23 6.812 1 98.06 314 GLN A C 1
ATOM 2549 O O . GLN A 1 314 ? -7.32 -6.906 7.859 1 98.06 314 GLN A O 1
ATOM 2554 N N . VAL A 1 315 ? -7.383 -7.668 5.711 1 97.62 315 VAL A N 1
ATOM 2555 C CA . VAL A 1 315 ? -8.836 -7.805 5.695 1 97.62 315 VAL A CA 1
ATOM 2556 C C . VAL A 1 315 ? -9.25 -8.758 4.574 1 97.62 315 VAL A C 1
ATOM 2558 O O . VAL A 1 315 ? -8.609 -8.805 3.521 1 97.62 315 VAL A O 1
ATOM 2561 N N . ALA A 1 316 ? -10.141 -9.539 4.809 1 97.06 316 ALA A N 1
ATOM 2562 C CA . ALA A 1 316 ? -10.883 -10.352 3.85 1 97.06 316 ALA A CA 1
ATOM 2563 C C . ALA A 1 316 ? -12.383 -10.305 4.137 1 97.06 316 ALA A C 1
ATOM 2565 O O . ALA A 1 316 ? -12.812 -10.539 5.27 1 97.06 316 ALA A O 1
ATOM 2566 N N . ASP A 1 317 ? -13.141 -9.984 3.123 1 95.56 317 ASP A N 1
ATOM 2567 C CA . ASP A 1 317 ? -14.57 -9.773 3.316 1 95.56 317 ASP A CA 1
ATOM 2568 C C . ASP A 1 317 ? -15.383 -10.5 2.246 1 95.56 317 ASP A C 1
ATOM 2570 O O . ASP A 1 317 ? -15.312 -10.156 1.065 1 95.56 317 ASP A O 1
ATOM 2574 N N . MET A 1 318 ? -16.203 -11.43 2.658 1 92.31 318 MET A N 1
ATOM 2575 C CA . MET A 1 318 ? -16.984 -12.234 1.717 1 92.31 318 MET A CA 1
ATOM 2576 C C . MET A 1 318 ? -18.062 -11.391 1.05 1 92.31 318 MET A C 1
ATOM 2578 O O . MET A 1 318 ? -18.391 -11.609 -0.115 1 92.31 318 MET A O 1
ATOM 2582 N N . SER A 1 319 ? -18.578 -10.461 1.752 1 90.31 319 SER A N 1
ATOM 2583 C CA . SER A 1 319 ? -19.672 -9.648 1.221 1 90.31 319 SER A CA 1
ATOM 2584 C C . SER A 1 319 ? -19.219 -8.836 0.015 1 90.31 319 SER A C 1
ATOM 2586 O O . SER A 1 319 ? -19.938 -8.727 -0.978 1 90.31 319 SER A O 1
ATOM 2588 N N . SER A 1 320 ? -18.047 -8.32 0.091 1 92.62 320 SER A N 1
ATOM 2589 C CA . SER A 1 320 ? -17.531 -7.551 -1.032 1 92.62 320 SER A CA 1
ATOM 2590 C C . SER A 1 320 ? -16.766 -8.445 -2.006 1 92.62 320 SER A C 1
ATOM 2592 O O . SER A 1 320 ? -16.5 -8.055 -3.145 1 92.62 320 SER A O 1
ATOM 2594 N N . GLY A 1 321 ? -16.312 -9.633 -1.484 1 94.44 321 GLY A N 1
ATOM 2595 C CA . GLY A 1 321 ? -15.484 -10.516 -2.289 1 94.44 321 GLY A CA 1
ATOM 2596 C C . GLY A 1 321 ? -14.07 -10 -2.492 1 94.44 321 GLY A C 1
ATOM 2597 O O . GLY A 1 321 ? -13.438 -10.289 -3.51 1 94.44 321 GLY A O 1
ATOM 2598 N N . ARG A 1 322 ? -13.641 -9.156 -1.53 1 96.88 322 ARG A N 1
ATOM 2599 C CA . ARG A 1 322 ? -12.32 -8.555 -1.687 1 96.88 322 ARG A CA 1
ATOM 2600 C C . ARG A 1 322 ? -11.453 -8.812 -0.459 1 96.88 322 ARG A C 1
ATOM 2602 O O . ARG A 1 322 ? -11.969 -9.117 0.617 1 96.88 322 ARG A O 1
ATOM 2609 N N . ALA A 1 323 ? -10.195 -8.781 -0.667 1 97.62 323 ALA A N 1
ATOM 2610 C CA . ALA A 1 323 ? -9.203 -8.945 0.392 1 97.62 323 ALA A CA 1
ATOM 2611 C C . ALA A 1 323 ? -7.961 -8.102 0.114 1 97.62 323 ALA A C 1
ATOM 2613 O O . ALA A 1 323 ? -7.633 -7.832 -1.044 1 97.62 323 ALA A O 1
ATOM 2614 N N . VAL A 1 324 ? -7.336 -7.645 1.174 1 98.38 324 VAL A N 1
ATOM 2615 C CA . VAL A 1 324 ? -6.102 -6.879 1.035 1 98.38 324 VAL A CA 1
ATOM 2616 C C . VAL A 1 324 ? -5 -7.523 1.875 1 98.38 324 VAL A C 1
ATOM 2618 O O . VAL A 1 324 ? -5.234 -7.918 3.02 1 98.38 324 VAL A O 1
ATOM 2621 N N . ALA A 1 325 ? -3.857 -7.684 1.264 1 98.06 325 ALA A N 1
ATOM 2622 C CA . ALA A 1 325 ? -2.662 -8.18 1.942 1 98.06 325 ALA A CA 1
ATOM 2623 C C . ALA A 1 325 ? -1.488 -7.223 1.747 1 98.06 325 ALA A C 1
ATOM 2625 O O . ALA A 1 325 ? -1.417 -6.516 0.741 1 98.06 325 ALA A O 1
ATOM 2626 N N . ARG A 1 326 ? -0.651 -7.203 2.705 1 98.25 326 ARG A N 1
ATOM 2627 C CA . ARG A 1 326 ? 0.604 -6.461 2.68 1 98.25 326 ARG A CA 1
ATOM 2628 C C . ARG A 1 326 ? 1.8 -7.398 2.789 1 98.25 326 ARG A C 1
ATOM 2630 O O . ARG A 1 326 ? 1.664 -8.539 3.244 1 98.25 326 ARG A O 1
ATOM 2637 N N . GLY A 1 327 ? 2.932 -6.875 2.305 1 98.25 327 GLY A N 1
ATOM 2638 C CA . GLY A 1 327 ? 4.094 -7.75 2.354 1 98.25 327 GLY A CA 1
ATOM 2639 C C . GLY A 1 327 ? 5.395 -7 2.555 1 98.25 327 GLY A C 1
ATOM 2640 O O . GLY A 1 327 ? 5.434 -5.77 2.453 1 98.25 327 GLY A O 1
ATOM 2641 N N . ARG A 1 328 ? 6.359 -7.691 2.943 1 98.56 328 ARG A N 1
ATOM 2642 C CA . ARG A 1 328 ? 7.75 -7.273 3.045 1 98.56 328 ARG A CA 1
ATOM 2643 C C . ARG A 1 328 ? 8.68 -8.289 2.389 1 98.56 328 ARG A C 1
ATOM 2645 O O . ARG A 1 328 ? 8.5 -9.5 2.559 1 98.56 328 ARG A O 1
ATOM 2652 N N . VAL A 1 329 ? 9.578 -7.801 1.64 1 98.81 329 VAL A N 1
ATOM 2653 C CA . VAL A 1 329 ? 10.531 -8.656 0.947 1 98.81 329 VAL A CA 1
ATOM 2654 C C . VAL A 1 329 ? 11.922 -8.477 1.554 1 98.81 329 VAL A C 1
ATOM 2656 O O . VAL A 1 329 ? 12.445 -7.359 1.601 1 98.81 329 VAL A O 1
ATOM 2659 N N . TYR A 1 330 ? 12.484 -9.578 1.962 1 98.69 330 TYR A N 1
ATOM 2660 C CA . TYR A 1 330 ? 13.812 -9.539 2.572 1 98.69 330 TYR A CA 1
ATOM 2661 C C . TYR A 1 330 ? 14.82 -10.328 1.747 1 98.69 330 TYR A C 1
ATOM 2663 O O . TYR A 1 330 ? 14.469 -11.336 1.13 1 98.69 330 TYR A O 1
ATOM 2671 N N . SER A 1 331 ? 16.031 -9.844 1.787 1 98.25 331 SER A N 1
ATOM 2672 C CA . SER A 1 331 ? 17.125 -10.68 1.289 1 98.25 331 SER A CA 1
ATOM 2673 C C . SER A 1 331 ? 17.344 -11.898 2.188 1 98.25 331 SER A C 1
ATOM 2675 O O . SER A 1 331 ? 16.828 -11.945 3.309 1 98.25 331 SER A O 1
ATOM 2677 N N . ALA A 1 332 ? 18.094 -12.82 1.674 1 96.5 332 ALA A N 1
ATOM 2678 C CA . ALA A 1 332 ? 18.406 -14.023 2.451 1 96.5 332 ALA A CA 1
ATOM 2679 C C . ALA A 1 332 ? 19.141 -13.656 3.74 1 96.5 332 ALA A C 1
ATOM 2681 O O . ALA A 1 332 ? 19.062 -14.391 4.73 1 96.5 332 ALA A O 1
ATOM 2682 N N . LYS A 1 333 ? 19.75 -12.516 3.781 1 95.5 333 LYS A N 1
ATOM 2683 C CA . LYS A 1 333 ? 20.531 -12.086 4.938 1 95.5 333 LYS A CA 1
ATOM 2684 C C . LYS A 1 333 ? 19.734 -11.133 5.82 1 95.5 333 LYS A C 1
ATOM 2686 O O . LYS A 1 333 ? 20.266 -10.57 6.781 1 95.5 333 LYS A O 1
ATOM 2691 N N . GLY A 1 334 ? 18.531 -10.82 5.422 1 96.94 334 GLY A N 1
ATOM 2692 C CA . GLY A 1 334 ? 17.625 -10.133 6.34 1 96.94 334 GLY A CA 1
ATOM 2693 C C . GLY A 1 334 ? 17.453 -8.664 6.016 1 96.94 334 GLY A C 1
ATOM 2694 O O . GLY A 1 334 ? 16.797 -7.934 6.758 1 96.94 334 GLY A O 1
ATOM 2695 N N . LYS A 1 335 ? 18.062 -8.195 4.945 1 97.5 335 LYS A N 1
ATOM 2696 C CA . LYS A 1 335 ? 17.844 -6.812 4.531 1 97.5 335 LYS A CA 1
ATOM 2697 C C . LYS A 1 335 ? 16.469 -6.641 3.887 1 97.5 335 LYS A C 1
ATOM 2699 O O . LYS A 1 335 ? 16.094 -7.418 3.006 1 97.5 335 LYS A O 1
ATOM 2704 N N . LEU A 1 336 ? 15.734 -5.621 4.398 1 98.25 336 LEU A N 1
ATOM 2705 C CA . LEU A 1 336 ? 14.469 -5.297 3.762 1 98.25 336 LEU A CA 1
ATOM 2706 C C . LEU A 1 336 ? 14.688 -4.656 2.396 1 98.25 336 LEU A C 1
ATOM 2708 O O . LEU A 1 336 ? 15.289 -3.582 2.301 1 98.25 336 LEU A O 1
ATOM 2712 N N . LEU A 1 337 ? 14.203 -5.316 1.36 1 98.5 337 LEU A N 1
ATOM 2713 C CA . LEU A 1 337 ? 14.414 -4.855 -0.006 1 98.5 337 LEU A CA 1
ATOM 2714 C C . LEU A 1 337 ? 13.211 -4.066 -0.51 1 98.5 337 LEU A C 1
ATOM 2716 O O . LEU A 1 337 ? 13.367 -3.102 -1.262 1 98.5 337 LEU A O 1
ATOM 2720 N N . ALA A 1 338 ? 12.008 -4.488 -0.07 1 98.69 338 ALA A N 1
ATOM 2721 C CA . ALA A 1 338 ? 10.797 -3.879 -0.62 1 98.69 338 ALA A CA 1
ATOM 2722 C C . ALA A 1 338 ? 9.602 -4.098 0.303 1 98.69 338 ALA A C 1
ATOM 2724 O O . ALA A 1 338 ? 9.609 -5.012 1.135 1 98.69 338 ALA A O 1
ATOM 2725 N N . VAL A 1 339 ? 8.641 -3.238 0.16 1 98.56 339 VAL A N 1
ATOM 2726 C CA . VAL A 1 339 ? 7.332 -3.346 0.79 1 98.56 339 VAL A CA 1
ATOM 2727 C C . VAL A 1 339 ? 6.254 -3.48 -0.282 1 98.56 339 VAL A C 1
ATOM 2729 O O . VAL A 1 339 ? 6.309 -2.809 -1.316 1 98.56 339 VAL A O 1
ATOM 2732 N N . THR A 1 340 ? 5.316 -4.406 -0.052 1 98.69 340 THR A N 1
ATOM 2733 C CA . THR A 1 340 ? 4.305 -4.66 -1.07 1 98.69 340 THR A CA 1
ATOM 2734 C C . THR A 1 340 ? 2.902 -4.523 -0.486 1 98.69 340 THR A C 1
ATOM 2736 O O . THR A 1 340 ? 2.721 -4.598 0.731 1 98.69 340 THR A O 1
ATOM 2739 N N . CYS A 1 341 ? 1.936 -4.246 -1.312 1 98.62 341 CYS A N 1
ATOM 2740 C CA . CYS A 1 341 ? 0.515 -4.227 -0.982 1 98.62 341 CYS A CA 1
ATOM 2741 C C . CYS A 1 341 ? -0.328 -4.652 -2.18 1 98.62 341 CYS A C 1
ATOM 2743 O O . CYS A 1 341 ? 0 -4.328 -3.322 1 98.62 341 CYS A O 1
ATOM 2745 N N . GLN A 1 342 ? -1.385 -5.406 -1.896 1 98.56 342 GLN A N 1
ATOM 2746 C CA . GLN A 1 342 ? -2.221 -5.891 -2.988 1 98.56 342 GLN A CA 1
ATOM 2747 C C . GLN A 1 342 ? -3.654 -6.125 -2.523 1 98.56 342 GLN A C 1
ATOM 2749 O O . GLN A 1 342 ? -3.881 -6.664 -1.438 1 98.56 342 GLN A O 1
ATOM 2754 N N . GLU A 1 343 ? -4.547 -5.613 -3.301 1 98.44 343 GLU A N 1
ATOM 2755 C CA . GLU A 1 343 ? -5.941 -6.016 -3.166 1 98.44 343 GLU A CA 1
ATOM 2756 C C . GLU A 1 343 ? -6.34 -7.008 -4.254 1 98.44 343 GLU A C 1
ATOM 2758 O O . GLU A 1 343 ? -5.852 -6.926 -5.383 1 98.44 343 GLU A O 1
ATOM 2763 N N . GLY A 1 344 ? -7.164 -7.961 -3.877 1 96.62 344 GLY A N 1
ATOM 2764 C CA . GLY A 1 344 ? -7.688 -8.922 -4.84 1 96.62 344 GLY A CA 1
ATOM 2765 C C . GLY A 1 344 ? -9.164 -9.211 -4.645 1 96.62 344 GLY A C 1
ATOM 2766 O O . GLY A 1 344 ? -9.758 -8.805 -3.643 1 96.62 344 GLY A O 1
ATOM 2767 N N . VAL A 1 345 ? -9.742 -9.852 -5.648 1 94.44 345 VAL A N 1
ATOM 2768 C CA . VAL A 1 345 ? -11.117 -10.336 -5.605 1 94.44 345 VAL A CA 1
ATOM 2769 C C . VAL A 1 345 ? -11.125 -11.859 -5.473 1 94.44 345 VAL A C 1
ATOM 2771 O O . VAL A 1 345 ? -10.219 -12.531 -5.965 1 94.44 345 VAL A O 1
ATOM 2774 N N . PHE A 1 346 ? -12.023 -12.312 -4.723 1 91.44 346 PHE A N 1
ATOM 2775 C CA . PHE A 1 346 ? -12.195 -13.758 -4.605 1 91.44 346 PHE A CA 1
ATOM 2776 C C . PHE A 1 346 ? -13.672 -14.125 -4.594 1 91.44 346 PHE A C 1
ATOM 2778 O O . PHE A 1 346 ? -14.523 -13.289 -4.281 1 91.44 346 PHE A O 1
ATOM 2785 N N . LYS A 1 347 ? -13.961 -15.352 -5.055 1 89.56 347 LYS A N 1
ATOM 2786 C CA . LYS A 1 347 ? -15.305 -15.922 -5.023 1 89.56 347 LYS A CA 1
ATOM 2787 C C . LYS A 1 347 ? -15.273 -17.375 -4.559 1 89.56 347 LYS A C 1
ATOM 2789 O O . LYS A 1 347 ? -14.328 -18.109 -4.863 1 89.56 347 LYS A O 1
ATOM 2794 N N . VAL A 1 348 ? -16.281 -17.703 -3.848 1 87.56 348 VAL A N 1
ATOM 2795 C CA . VAL A 1 348 ? -16.469 -19.109 -3.473 1 87.56 348 VAL A CA 1
ATOM 2796 C C . VAL A 1 348 ? -16.906 -19.906 -4.691 1 87.56 348 VAL A C 1
ATOM 2798 O O . VAL A 1 348 ? -17.656 -19.406 -5.535 1 87.56 348 VAL A O 1
ATOM 2801 N N . ARG A 1 349 ? -16.453 -21.109 -4.637 1 84.56 349 ARG A N 1
ATOM 2802 C CA . ARG A 1 349 ? -16.828 -21.984 -5.734 1 84.56 349 ARG A CA 1
ATOM 2803 C C . ARG A 1 349 ? -18.297 -22.375 -5.656 1 84.56 349 ARG A C 1
ATOM 2805 O O . ARG A 1 349 ? -18.797 -22.781 -4.598 1 84.56 349 ARG A O 1
ATOM 2812 N N . GLU A 1 350 ? -18.938 -22.125 -6.781 1 79.75 350 GLU A N 1
ATOM 2813 C CA . GLU A 1 350 ? -20.328 -22.594 -6.855 1 79.75 350 GLU A CA 1
ATOM 2814 C C . GLU A 1 350 ? -20.391 -24.109 -6.977 1 79.75 350 GLU A C 1
ATOM 2816 O O . GLU A 1 350 ? -19.562 -24.719 -7.664 1 79.75 350 GLU A O 1
ATOM 2821 N N . PRO A 1 351 ? -21.359 -24.656 -6.215 1 75.38 351 PRO A N 1
ATOM 2822 C CA . PRO A 1 351 ? -21.516 -26.109 -6.328 1 75.38 351 PRO A CA 1
ATOM 2823 C C . PRO A 1 351 ? -21.641 -26.578 -7.777 1 75.38 351 PRO A C 1
ATOM 2825 O O . PRO A 1 351 ? -22.375 -25.984 -8.562 1 75.38 351 PRO A O 1
ATOM 2828 N N . GLY A 1 352 ? -20.875 -27.578 -8.156 1 68.06 352 GLY A N 1
ATOM 2829 C CA . GLY A 1 352 ? -20.969 -28.172 -9.477 1 68.06 352 GLY A CA 1
ATOM 2830 C C . GLY A 1 352 ? -20.094 -27.484 -10.5 1 68.06 352 GLY A C 1
ATOM 2831 O O . GLY A 1 352 ? -19.938 -27.969 -11.625 1 68.06 352 GLY A O 1
ATOM 2832 N N . LYS A 1 353 ? -19.625 -26.312 -10.156 1 68.12 353 LYS A N 1
ATOM 2833 C CA . LYS A 1 353 ? -18.797 -25.594 -11.109 1 68.12 353 LYS A CA 1
ATOM 2834 C C . LYS A 1 353 ? -17.328 -25.953 -10.93 1 68.12 353 LYS A C 1
ATOM 2836 O O . LYS A 1 353 ? -16.891 -26.297 -9.828 1 68.12 353 LYS A O 1
ATOM 2841 N N . LYS A 1 354 ? -16.641 -26.25 -12.055 1 62.69 354 LYS A N 1
ATOM 2842 C CA . LYS A 1 354 ? -15.195 -26.453 -11.992 1 62.69 354 LYS A CA 1
ATOM 2843 C C . LYS A 1 354 ? -14.5 -25.234 -11.391 1 62.69 354 LYS A C 1
ATOM 2845 O O . LYS A 1 354 ? -14.945 -24.094 -11.57 1 62.69 354 LYS A O 1
ATOM 2850 N N . PRO A 1 355 ? -13.609 -25.562 -10.477 1 57.19 355 PRO A N 1
ATOM 2851 C CA . PRO A 1 355 ? -12.867 -24.406 -9.984 1 57.19 355 PRO A CA 1
ATOM 2852 C C . PRO A 1 355 ? -12.281 -23.562 -11.109 1 57.19 355 PRO A C 1
ATOM 2854 O O . PRO A 1 355 ? -11.82 -24.094 -12.117 1 57.19 355 PRO A O 1
ATOM 2857 N N . MET A 1 356 ? -12.859 -22.422 -11.344 1 49.16 356 MET A N 1
ATOM 2858 C CA . MET A 1 356 ? -12.312 -21.5 -12.328 1 49.16 356 MET A CA 1
ATOM 2859 C C . MET A 1 356 ? -11.141 -20.703 -11.742 1 49.16 356 MET A C 1
ATOM 2861 O O . MET A 1 356 ? -11.297 -20.016 -10.727 1 49.16 356 MET A O 1
ATOM 2865 N N . GLY A 1 357 ? -9.922 -20.781 -12.359 1 47.69 357 GLY A N 1
ATOM 2866 C CA . GLY A 1 357 ? -8.836 -19.891 -12.023 1 47.69 357 GLY A CA 1
ATOM 2867 C C . GLY A 1 357 ? -8.086 -20.297 -10.766 1 47.69 357 GLY A C 1
ATOM 2868 O O . GLY A 1 357 ? -7.527 -19.453 -10.062 1 47.69 357 GLY A O 1
ATOM 2869 N N . VAL A 1 358 ? -8.602 -21.453 -10.289 1 45.16 358 VAL A N 1
ATOM 2870 C CA . VAL A 1 358 ? -7.93 -21.875 -9.07 1 45.16 358 VAL A CA 1
ATOM 2871 C C . VAL A 1 358 ? -6.422 -21.953 -9.312 1 45.16 358 VAL A C 1
ATOM 2873 O O . VAL A 1 358 ? -5.91 -22.984 -9.766 1 45.16 358 VAL A O 1
ATOM 2876 N N . ALA A 1 359 ? -6.086 -21.328 -10.352 1 44.66 359 ALA A N 1
ATOM 2877 C CA . ALA A 1 359 ? -4.637 -21.438 -10.492 1 44.66 359 ALA A CA 1
ATOM 2878 C C . ALA A 1 359 ? -3.951 -21.469 -9.133 1 44.66 359 ALA A C 1
ATOM 2880 O O . ALA A 1 359 ? -4.594 -21.25 -8.102 1 44.66 359 ALA A O 1
ATOM 2881 N N . ALA A 1 360 ? -2.619 -21.203 -9.266 1 42.62 360 ALA A N 1
ATOM 2882 C CA . ALA A 1 360 ? -1.468 -21.25 -8.367 1 42.62 360 ALA A CA 1
ATOM 2883 C C . ALA A 1 360 ? -1.729 -20.453 -7.098 1 42.62 360 ALA A C 1
ATOM 2885 O O . ALA A 1 360 ? -1.371 -19.266 -7.012 1 42.62 360 ALA A O 1
ATOM 2886 N N . SER A 1 361 ? -3.051 -20.234 -6.867 1 41.66 361 SER A N 1
ATOM 2887 C CA . SER A 1 361 ? -3.102 -19.547 -5.582 1 41.66 361 SER A CA 1
ATOM 2888 C C . SER A 1 361 ? -2.062 -20.109 -4.613 1 41.66 361 SER A C 1
ATOM 2890 O O . SER A 1 361 ? -2.129 -19.859 -3.408 1 41.66 361 SER A O 1
ATOM 2892 N N . GLY A 1 362 ? -0.938 -20.359 -5.199 1 45.75 362 GLY A N 1
ATOM 2893 C CA . GLY A 1 362 ? 0.235 -20.797 -4.461 1 45.75 362 GLY A CA 1
ATOM 2894 C C . GLY A 1 362 ? -0.036 -21.984 -3.564 1 45.75 362 GLY A C 1
ATOM 2895 O O . GLY A 1 362 ? -0.449 -21.828 -2.414 1 45.75 362 GLY A O 1
ATOM 2896 N N . ILE A 1 363 ? -0.433 -23.047 -4.148 1 46.03 363 ILE A N 1
ATOM 2897 C CA . ILE A 1 363 ? -0.528 -24.281 -3.377 1 46.03 363 ILE A CA 1
ATOM 2898 C C . ILE A 1 363 ? 0.671 -24.391 -2.439 1 46.03 363 ILE A C 1
ATOM 2900 O O . ILE A 1 363 ? 1.819 -24.406 -2.889 1 46.03 363 ILE A O 1
ATOM 2904 N N . ASP A 1 364 ? 0.495 -23.688 -1.38 1 47.69 364 ASP A N 1
ATOM 2905 C CA . ASP A 1 364 ? 1.523 -24.016 -0.398 1 47.69 364 ASP A CA 1
ATOM 2906 C C . ASP A 1 364 ? 1.298 -25.406 0.186 1 47.69 364 ASP A C 1
ATOM 2908 O O . ASP A 1 364 ? 0.241 -26 -0.017 1 47.69 364 ASP A O 1
ATOM 2912 N N . GLU A 1 365 ? 2.443 -25.891 0.398 1 46.47 365 GLU A N 1
ATOM 2913 C CA . GLU A 1 365 ? 2.48 -27.203 1.011 1 46.47 365 GLU A CA 1
ATOM 2914 C C . GLU A 1 365 ? 1.278 -27.438 1.923 1 46.47 365 GLU A C 1
ATOM 2916 O O . GLU A 1 365 ? 0.692 -28.516 1.934 1 46.47 365 GLU A O 1
ATOM 2921 N N . GLU A 1 366 ? 0.952 -26.312 2.523 1 47.31 366 GLU A N 1
ATOM 2922 C CA . GLU A 1 366 ? -0.144 -26.453 3.479 1 47.31 366 GLU A CA 1
ATOM 2923 C C . GLU A 1 366 ? -1.458 -26.766 2.77 1 47.31 366 GLU A C 1
ATOM 2925 O O . GLU A 1 366 ? -2.242 -27.594 3.24 1 47.31 366 GLU A O 1
ATOM 2930 N N . ASP A 1 367 ? -1.483 -25.984 1.714 1 47.91 367 ASP A N 1
ATOM 2931 C CA . ASP A 1 367 ? -2.682 -26.25 0.921 1 47.91 367 ASP A CA 1
ATOM 2932 C C . ASP A 1 367 ? -2.67 -27.672 0.359 1 47.91 367 ASP A C 1
ATOM 2934 O O . ASP A 1 367 ? -3.721 -28.297 0.244 1 47.91 367 ASP A O 1
ATOM 2938 N N . LEU A 1 368 ? -1.499 -28.016 0.014 1 47.09 368 LEU A N 1
ATOM 2939 C CA . LEU A 1 368 ? -1.315 -29.312 -0.602 1 47.09 368 LEU A CA 1
ATOM 2940 C C . LEU A 1 368 ? -1.549 -30.438 0.413 1 47.09 368 LEU A C 1
ATOM 2942 O O . LEU A 1 368 ? -2.119 -31.469 0.078 1 47.09 368 LEU A O 1
ATOM 2946 N N . GLN A 1 369 ? -0.956 -30.156 1.508 1 43.22 369 GLN A N 1
ATOM 2947 C CA . GLN A 1 369 ? -0.938 -31.266 2.465 1 43.22 369 GLN A CA 1
ATOM 2948 C C . GLN A 1 369 ? -2.268 -31.375 3.205 1 43.22 369 GLN A C 1
ATOM 2950 O O . GLN A 1 369 ? -2.578 -32.406 3.785 1 43.22 369 GLN A O 1
ATOM 2955 N N . ALA A 1 370 ? -2.85 -30.234 3.268 1 39 370 ALA A N 1
ATOM 2956 C CA . ALA A 1 370 ? -4.098 -30.312 4.02 1 39 370 ALA A CA 1
ATOM 2957 C C . ALA A 1 370 ? -4.945 -31.5 3.557 1 39 370 ALA A C 1
ATOM 2959 O O . ALA A 1 370 ? -5.66 -32.094 4.355 1 39 370 ALA A O 1
ATOM 2960 N N . ARG A 1 371 ? -5.152 -31.625 2.307 1 38.28 371 ARG A N 1
ATOM 2961 C CA . ARG A 1 371 ? -6.082 -32.688 1.979 1 38.28 371 ARG A CA 1
ATOM 2962 C C . ARG A 1 371 ? -5.344 -34 1.743 1 38.28 371 ARG A C 1
ATOM 2964 O O . ARG A 1 371 ? -5.961 -35.031 1.445 1 38.28 371 ARG A O 1
ATOM 2971 N N . LEU A 1 372 ? -4.102 -34.031 1.842 1 36.16 372 LEU A N 1
ATOM 2972 C CA . LEU A 1 372 ? -3.545 -35.375 1.612 1 36.16 372 LEU A CA 1
ATOM 2973 C C . LEU A 1 372 ? -3.639 -36.219 2.871 1 36.16 372 LEU A C 1
ATOM 2975 O O . LEU A 1 372 ? -3.395 -35.75 3.977 1 36.16 372 LEU A O 1
ATOM 2979 N N . MET B 1 1 ? -15.57 26.375 8.172 1 82.31 1 MET B N 1
ATOM 2980 C CA . MET B 1 1 ? -15.898 25.562 7 1 82.31 1 MET B CA 1
ATOM 2981 C C . MET B 1 1 ? -15.742 24.078 7.305 1 82.31 1 MET B C 1
ATOM 2983 O O . MET B 1 1 ? -14.742 23.656 7.895 1 82.31 1 MET B O 1
ATOM 2987 N N . SER B 1 2 ? -16.812 23.359 6.934 1 92.38 2 SER B N 1
ATOM 2988 C CA . SER B 1 2 ? -16.781 21.922 7.156 1 92.38 2 SER B CA 1
ATOM 2989 C C . SER B 1 2 ? -15.773 21.234 6.246 1 92.38 2 SER B C 1
ATOM 2991 O O . SER B 1 2 ? -15.32 21.828 5.262 1 92.38 2 SER B O 1
ATOM 2993 N N . LEU B 1 3 ? -15.328 20.094 6.645 1 95.38 3 LEU B N 1
ATOM 2994 C CA . LEU B 1 3 ? -14.375 19.359 5.82 1 95.38 3 LEU B CA 1
ATOM 2995 C C . LEU B 1 3 ? -14.969 19.047 4.449 1 95.38 3 LEU B C 1
ATOM 2997 O O . LEU B 1 3 ? -14.297 19.172 3.428 1 95.38 3 LEU B O 1
ATOM 3001 N N . ALA B 1 4 ? -16.25 18.672 4.434 1 96.12 4 ALA B N 1
ATOM 3002 C CA . ALA B 1 4 ? -16.922 18.375 3.172 1 96.12 4 ALA B CA 1
ATOM 3003 C C . ALA B 1 4 ? -16.859 19.578 2.227 1 96.12 4 ALA B C 1
ATOM 3005 O O . ALA B 1 4 ? -16.609 19.422 1.029 1 96.12 4 ALA B O 1
ATOM 3006 N N . SER B 1 5 ? -17.062 20.75 2.785 1 94.06 5 SER B N 1
ATOM 3007 C CA . SER B 1 5 ? -17.031 21.969 1.974 1 94.06 5 SER B CA 1
ATOM 3008 C C . SER B 1 5 ? -15.641 22.219 1.414 1 94.06 5 SER B C 1
ATOM 3010 O O . SER B 1 5 ? -15.492 22.656 0.27 1 94.06 5 SER B O 1
ATOM 3012 N N . ARG B 1 6 ? -14.68 21.906 2.154 1 94.25 6 ARG B N 1
ATOM 3013 C CA . ARG B 1 6 ? -13.297 22.156 1.762 1 94.25 6 ARG B CA 1
ATOM 3014 C C . ARG B 1 6 ? -12.867 21.234 0.631 1 94.25 6 ARG B C 1
ATOM 3016 O O . ARG B 1 6 ? -12.109 21.641 -0.255 1 94.25 6 ARG B O 1
ATOM 3023 N N . ILE B 1 7 ? -13.359 19.969 0.625 1 97 7 ILE B N 1
ATOM 3024 C CA . ILE B 1 7 ? -12.852 19 -0.34 1 97 7 ILE B CA 1
ATOM 3025 C C . ILE B 1 7 ? -13.766 18.969 -1.562 1 97 7 ILE B C 1
ATOM 3027 O O . ILE B 1 7 ? -13.492 18.25 -2.529 1 97 7 ILE B O 1
ATOM 3031 N N . SER B 1 8 ? -14.773 19.766 -1.552 1 96.62 8 SER B N 1
ATOM 3032 C CA . SER B 1 8 ? -15.727 19.797 -2.656 1 96.62 8 SER B CA 1
ATOM 3033 C C . SER B 1 8 ? -15.156 20.516 -3.867 1 96.62 8 SER B C 1
ATOM 3035 O O . SER B 1 8 ? -14.203 21.297 -3.742 1 96.62 8 SER B O 1
ATOM 3037 N N . VAL B 1 9 ? -15.711 20.203 -5.055 1 97.88 9 VAL B N 1
ATOM 3038 C CA . VAL B 1 9 ? -15.297 20.766 -6.332 1 97.88 9 VAL B CA 1
ATOM 3039 C C . VAL B 1 9 ? -16.531 21.125 -7.16 1 97.88 9 VAL B C 1
ATOM 3041 O O . VAL B 1 9 ? -17.641 20.719 -6.84 1 97.88 9 VAL B O 1
ATOM 3044 N N . SER B 1 10 ? -16.281 21.938 -8.172 1 97.25 10 SER B N 1
ATOM 3045 C CA . SER B 1 10 ? -17.328 22.281 -9.133 1 97.25 10 SER B CA 1
ATOM 3046 C C . SER B 1 10 ? -16.875 22 -10.562 1 97.25 10 SER B C 1
ATOM 3048 O O . SER B 1 10 ? -15.695 22.109 -10.883 1 97.25 10 SER B O 1
ATOM 3050 N N . PRO B 1 11 ? -17.875 21.625 -11.406 1 96.62 11 PRO B N 1
ATOM 3051 C CA . PRO B 1 11 ? -17.5 21.438 -12.812 1 96.62 11 PRO B CA 1
ATOM 3052 C C . PRO B 1 11 ? -16.984 22.719 -13.469 1 96.62 11 PRO B C 1
ATOM 3054 O O . PRO B 1 11 ? -17.484 23.812 -13.172 1 96.62 11 PRO B O 1
ATOM 3057 N N . TYR B 1 12 ? -16.047 22.531 -14.281 1 94.5 12 TYR B N 1
ATOM 3058 C CA . TYR B 1 12 ? -15.602 23.641 -15.117 1 94.5 12 TYR B CA 1
ATOM 3059 C C . TYR B 1 12 ? -16.641 23.984 -16.172 1 94.5 12 TYR B C 1
ATOM 3061 O O . TYR B 1 12 ? -17.188 23.078 -16.828 1 94.5 12 TYR B O 1
ATOM 3069 N N . PRO B 1 13 ? -17.016 25.25 -16.344 1 91.19 13 PRO B N 1
ATOM 3070 C CA . PRO B 1 13 ? -18.125 25.625 -17.234 1 91.19 13 PRO B CA 1
ATOM 3071 C C . PRO B 1 13 ? -17.922 25.172 -18.672 1 91.19 13 PRO B C 1
ATOM 3073 O O . PRO B 1 13 ? -18.875 24.734 -19.328 1 91.19 13 PRO B O 1
ATOM 3076 N N . ASN B 1 14 ? -16.703 25.047 -19.297 1 91.81 14 ASN B N 1
ATOM 3077 C CA . ASN B 1 14 ? -16.547 24.797 -20.734 1 91.81 14 ASN B CA 1
ATOM 3078 C C . ASN B 1 14 ? -15.57 23.641 -20.984 1 91.81 14 ASN B C 1
ATOM 3080 O O . ASN B 1 14 ? -15.016 23.531 -22.078 1 91.81 14 ASN B O 1
ATOM 3084 N N . LYS B 1 15 ? -15.359 22.938 -20.031 1 92.62 15 LYS B N 1
ATOM 3085 C CA . LYS B 1 15 ? -14.484 21.781 -20.172 1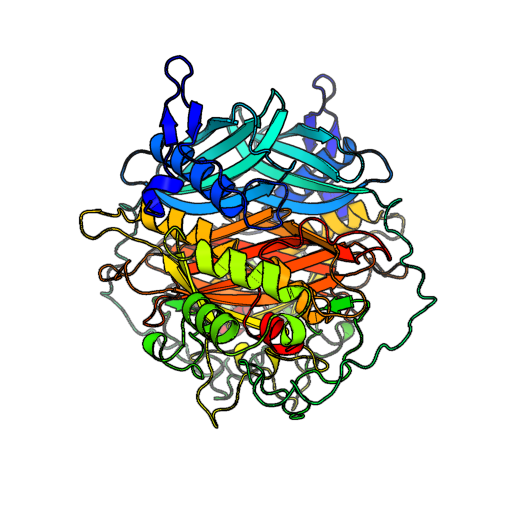 92.62 15 LYS B CA 1
ATOM 3086 C C . LYS B 1 15 ? -15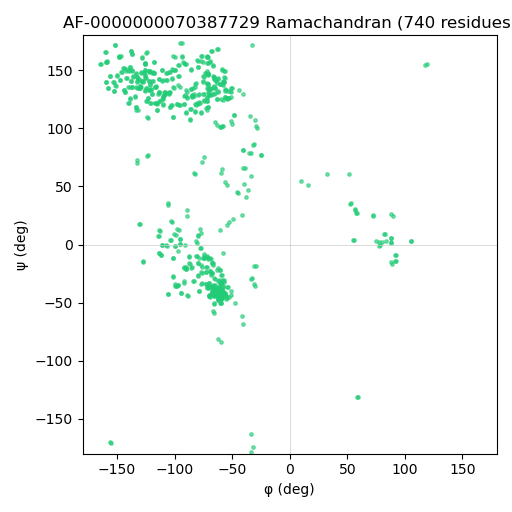.117 20.531 -19.562 1 92.62 15 LYS B C 1
ATOM 3088 O O . LYS B 1 15 ? -15.328 20.469 -18.359 1 92.62 15 LYS B O 1
ATOM 3093 N N . SER B 1 16 ? -15.391 19.562 -20.406 1 93.94 16 SER B N 1
ATOM 3094 C CA . SER B 1 16 ? -16 18.328 -19.922 1 93.94 16 SER B CA 1
ATOM 3095 C C . SER B 1 16 ? -15.062 17.562 -19 1 93.94 16 SER B C 1
ATOM 3097 O O . SER B 1 16 ? -13.852 17.531 -19.219 1 93.94 16 SER B O 1
ATOM 3099 N N . PHE B 1 17 ? -15.625 16.969 -17.984 1 96.75 17 PHE B N 1
ATOM 3100 C CA . PHE B 1 17 ? -14.922 16.094 -17.047 1 96.75 17 PHE B CA 1
ATOM 3101 C C . PHE B 1 17 ? -13.758 16.812 -16.391 1 96.75 17 PHE B C 1
ATOM 3103 O O . PHE B 1 17 ? -12.703 16.219 -16.156 1 96.75 17 PHE B O 1
ATOM 3110 N N . THR B 1 18 ? -13.891 18.141 -16.297 1 97.94 18 THR B N 1
ATOM 3111 C CA . THR B 1 18 ? -12.914 18.984 -15.633 1 97.94 18 THR B CA 1
ATOM 3112 C C . THR B 1 18 ? -13.555 19.719 -14.461 1 97.94 18 THR B C 1
ATOM 3114 O O . THR B 1 18 ? -14.695 20.172 -14.547 1 97.94 18 THR B O 1
ATOM 3117 N N . PHE B 1 19 ? -12.812 19.844 -13.352 1 98.12 19 PHE B N 1
ATOM 3118 C CA . PHE B 1 19 ? -13.398 20.359 -12.117 1 98.12 19 PHE B CA 1
ATOM 3119 C C . PHE B 1 19 ? -12.453 21.344 -11.445 1 98.12 19 PHE B C 1
ATOM 3121 O O . PHE B 1 19 ? -11.234 21.25 -11.594 1 98.12 19 PHE B O 1
ATOM 3128 N N . ILE B 1 20 ? -13.039 22.328 -10.703 1 96.31 20 ILE B N 1
ATOM 3129 C CA . ILE B 1 20 ? -12.297 23.375 -10.008 1 96.31 20 ILE B CA 1
ATOM 3130 C C . ILE B 1 20 ? -12.484 23.219 -8.5 1 96.31 20 ILE B C 1
ATOM 3132 O O . ILE B 1 20 ? -13.617 23.062 -8.023 1 96.31 20 ILE B O 1
ATOM 3136 N N . PRO B 1 21 ? -11.398 23.219 -7.773 1 95.56 21 PRO B N 1
ATOM 3137 C CA . PRO B 1 21 ? -11.508 23.062 -6.32 1 95.56 21 PRO B CA 1
ATOM 3138 C C . PRO B 1 21 ? -12.102 24.281 -5.633 1 95.56 21 PRO B C 1
ATOM 3140 O O . PRO B 1 21 ? -11.93 25.406 -6.113 1 95.56 21 PRO B O 1
ATOM 3143 N N . HIS B 1 22 ? -12.695 24.094 -4.43 1 90.75 22 HIS B N 1
ATOM 3144 C CA . HIS B 1 22 ? -13.312 25.172 -3.666 1 90.75 22 HIS B CA 1
ATOM 3145 C C . HIS B 1 22 ? -12.328 25.797 -2.688 1 90.75 22 HIS B C 1
ATOM 3147 O O . HIS B 1 22 ? -12.555 26.891 -2.18 1 90.75 22 HIS B O 1
ATOM 3153 N N . ASP B 1 23 ? -11.281 25.031 -2.414 1 87.81 23 ASP B N 1
ATOM 3154 C CA . ASP B 1 23 ? -10.352 25.453 -1.371 1 87.81 23 ASP B CA 1
ATOM 3155 C C . ASP B 1 23 ? -8.914 25.125 -1.746 1 87.81 23 ASP B C 1
ATOM 3157 O O . ASP B 1 23 ? -8.672 24.219 -2.551 1 87.81 23 ASP B O 1
ATOM 3161 N N . THR B 1 24 ? -7.961 25.906 -1.294 1 83.06 24 THR B N 1
ATOM 3162 C CA . THR B 1 24 ? -6.527 25.672 -1.427 1 83.06 24 THR B CA 1
ATOM 3163 C C . THR B 1 24 ? -5.816 25.891 -0.094 1 83.06 24 THR B C 1
ATOM 3165 O O . THR B 1 24 ? -5.059 26.859 0.058 1 83.06 24 THR B O 1
ATOM 3168 N N . TRP B 1 25 ? -5.988 25.078 0.833 1 79.19 25 TRP B N 1
ATOM 3169 C CA . TRP B 1 25 ? -5.453 25.234 2.182 1 79.19 25 TRP B CA 1
ATOM 3170 C C . TRP B 1 25 ? -4.004 24.781 2.252 1 79.19 25 TRP B C 1
ATOM 3172 O O . TRP B 1 25 ? -3.658 23.719 1.711 1 79.19 25 TRP B O 1
ATOM 3182 N N . ILE B 1 26 ? -3.178 25.609 2.938 1 75.19 26 ILE B N 1
ATOM 3183 C CA . ILE B 1 26 ? -1.782 25.297 3.234 1 75.19 26 ILE B CA 1
ATOM 3184 C C . ILE B 1 26 ? -1.593 25.172 4.742 1 75.19 26 ILE B C 1
ATOM 3186 O O . ILE B 1 26 ? -1.913 26.094 5.5 1 75.19 26 ILE B O 1
ATOM 3190 N N . PRO B 1 27 ? -1.105 23.969 5.18 1 72.31 27 PRO B N 1
ATOM 3191 C CA . PRO B 1 27 ? -0.82 23.859 6.609 1 72.31 27 PRO B CA 1
ATOM 3192 C C . PRO B 1 27 ? 0.197 24.891 7.09 1 72.31 27 PRO B C 1
ATOM 3194 O O . PRO B 1 27 ? 1.057 25.312 6.316 1 72.31 27 PRO B O 1
ATOM 3197 N N . PRO B 1 28 ? 0.043 25.266 8.344 1 66.19 28 PRO B N 1
ATOM 3198 C CA . PRO B 1 28 ? 1.037 26.188 8.875 1 66.19 28 PRO B CA 1
ATOM 3199 C C . PRO B 1 28 ? 2.469 25.688 8.711 1 66.19 28 PRO B C 1
ATOM 3201 O O . PRO B 1 28 ? 2.764 24.531 9.023 1 66.19 28 PRO B O 1
ATOM 3204 N N . GLY B 1 29 ? 3.312 26.469 8.109 1 64.81 29 GLY B N 1
ATOM 3205 C CA . GLY B 1 29 ? 4.715 26.125 7.93 1 64.81 29 GLY B CA 1
ATOM 3206 C C . GLY B 1 29 ? 4.988 25.422 6.609 1 64.81 29 GLY B C 1
ATOM 3207 O O . GLY B 1 29 ? 6.148 25.25 6.223 1 64.81 29 GLY B O 1
ATOM 3208 N N . ALA B 1 30 ? 3.859 25.062 5.93 1 72.31 30 ALA B N 1
ATOM 3209 C CA . ALA B 1 30 ? 4.051 24.375 4.656 1 72.31 30 ALA B CA 1
ATOM 3210 C C . ALA B 1 30 ? 4.125 25.375 3.502 1 72.31 30 ALA B C 1
ATOM 3212 O O . ALA B 1 30 ? 3.75 26.547 3.654 1 72.31 30 ALA B O 1
ATOM 3213 N N . ARG B 1 31 ? 4.789 24.922 2.428 1 72.75 31 ARG B N 1
ATOM 3214 C CA . ARG B 1 31 ? 4.91 25.781 1.249 1 72.75 31 ARG B CA 1
ATOM 3215 C C . ARG B 1 31 ? 3.916 25.359 0.17 1 72.75 31 ARG B C 1
ATOM 3217 O O . ARG B 1 31 ? 3.717 26.078 -0.81 1 72.75 31 ARG B O 1
ATOM 3224 N N . SER B 1 32 ? 3.34 24.219 0.387 1 86.75 32 SER B N 1
ATOM 3225 C CA . SER B 1 32 ? 2.441 23.688 -0.641 1 86.75 32 SER B CA 1
ATOM 3226 C C . SER B 1 32 ? 1.094 23.297 -0.047 1 86.75 32 SER B C 1
ATOM 3228 O O . SER B 1 32 ? 0.956 23.188 1.173 1 86.75 32 SER B O 1
ATOM 3230 N N . ILE B 1 33 ? 0.111 23.188 -0.953 1 91 33 ILE B N 1
ATOM 3231 C CA . ILE B 1 33 ? -1.225 22.75 -0.566 1 91 33 ILE B CA 1
ATOM 3232 C C . ILE B 1 33 ? -1.139 21.391 0.107 1 91 33 ILE B C 1
ATOM 3234 O O . ILE B 1 33 ? -0.331 20.547 -0.289 1 91 33 ILE B O 1
ATOM 3238 N N . TYR B 1 34 ? -1.938 21.234 1.178 1 91.69 34 TYR B N 1
ATOM 3239 C CA . TYR B 1 34 ? -1.982 19.969 1.918 1 91.69 34 TYR B CA 1
ATOM 3240 C C . TYR B 1 34 ? -2.328 18.812 0.998 1 91.69 34 TYR B C 1
ATOM 3242 O O . TYR B 1 34 ? -3.34 18.844 0.294 1 91.69 34 TYR B O 1
ATOM 3250 N N . GLY B 1 35 ? -1.511 17.75 1 1 94.44 35 GLY B N 1
ATOM 3251 C CA . GLY B 1 35 ? -1.685 16.609 0.11 1 94.44 35 GLY B CA 1
ATOM 3252 C C . GLY B 1 35 ? -3.051 15.969 0.23 1 94.44 35 GLY B C 1
ATOM 3253 O O . GLY B 1 35 ? -3.664 15.602 -0.777 1 94.44 35 GLY B O 1
ATOM 3254 N N . GLY B 1 36 ? -3.508 15.82 1.481 1 96.12 36 GLY B N 1
ATOM 3255 C CA . GLY B 1 36 ? -4.812 15.219 1.7 1 96.12 36 GLY B CA 1
ATOM 3256 C C . GLY B 1 36 ? -5.938 15.969 1.007 1 96.12 36 GLY B C 1
ATOM 3257 O O . GLY B 1 36 ? -6.91 15.359 0.561 1 96.12 36 GLY B O 1
ATOM 3258 N N . LEU B 1 37 ? -5.781 17.266 0.986 1 96.25 37 LEU B N 1
ATOM 3259 C CA . LEU B 1 37 ? -6.766 18.078 0.278 1 96.25 37 LEU B CA 1
ATOM 3260 C C . LEU B 1 37 ? -6.723 17.797 -1.221 1 96.25 37 LEU B C 1
ATOM 3262 O O . LEU B 1 37 ? -7.77 17.625 -1.851 1 96.25 37 LEU B O 1
ATOM 3266 N N . VAL B 1 38 ? -5.547 17.703 -1.767 1 97.31 38 VAL B N 1
ATOM 3267 C CA . VAL B 1 38 ? -5.352 17.438 -3.188 1 97.31 38 VAL B CA 1
ATOM 3268 C C . VAL B 1 38 ? -5.984 16.109 -3.555 1 97.31 38 VAL B C 1
ATOM 3270 O O . VAL B 1 38 ? -6.754 16.016 -4.516 1 97.31 38 VAL B O 1
ATOM 3273 N N . ILE B 1 39 ? -5.742 15.07 -2.783 1 98.56 39 ILE B N 1
ATOM 3274 C CA . ILE B 1 39 ? -6.266 13.734 -3.061 1 98.56 39 ILE B CA 1
ATOM 3275 C C . ILE B 1 39 ? -7.793 13.758 -3.016 1 98.56 39 ILE B C 1
ATOM 3277 O O . ILE B 1 39 ? -8.453 13.234 -3.916 1 98.56 39 ILE B O 1
ATOM 3281 N N . SER B 1 40 ? -8.305 14.352 -1.977 1 98.5 40 SER B N 1
ATOM 3282 C CA . SER B 1 40 ? -9.75 14.328 -1.759 1 98.5 40 SER B CA 1
ATOM 3283 C C . SER B 1 40 ? -10.484 15.109 -2.846 1 98.5 40 SER B C 1
ATOM 3285 O O . SER B 1 40 ? -11.555 14.695 -3.303 1 98.5 40 SER B O 1
ATOM 3287 N N . GLN B 1 41 ? -9.93 16.266 -3.273 1 98.31 41 GLN B N 1
ATOM 3288 C CA . GLN B 1 41 ? -10.547 17.031 -4.34 1 98.31 41 GLN B CA 1
ATOM 3289 C C . GLN B 1 41 ? -10.508 16.281 -5.668 1 98.31 41 GLN B C 1
ATOM 3291 O O . GLN B 1 41 ? -11.477 16.297 -6.426 1 98.31 41 GLN B O 1
ATOM 3296 N N . ALA B 1 42 ? -9.398 15.641 -5.918 1 98.69 42 ALA B N 1
ATOM 3297 C CA . ALA B 1 42 ? -9.312 14.789 -7.102 1 98.69 42 ALA B CA 1
ATOM 3298 C C . ALA B 1 42 ? -10.352 13.672 -7.055 1 98.69 42 ALA B C 1
ATOM 3300 O O . ALA B 1 42 ? -11.016 13.398 -8.055 1 98.69 42 ALA B O 1
ATOM 3301 N N . LEU B 1 43 ? -10.5 13.086 -5.887 1 98.56 43 LEU B N 1
ATOM 3302 C CA . LEU B 1 43 ? -11.461 12 -5.727 1 98.56 43 LEU B CA 1
ATOM 3303 C C . LEU B 1 43 ? -12.883 12.508 -5.914 1 98.56 43 LEU B C 1
ATOM 3305 O O . LEU B 1 43 ? -13.695 11.859 -6.578 1 98.56 43 LEU B O 1
ATOM 3309 N N . CYS B 1 44 ? -13.172 13.633 -5.312 1 98.31 44 CYS B N 1
ATOM 3310 C CA . CYS B 1 44 ? -14.492 14.219 -5.473 1 98.31 44 CYS B CA 1
ATOM 3311 C C . CYS B 1 44 ? -14.789 14.508 -6.941 1 98.31 44 CYS B C 1
ATOM 3313 O O . CYS B 1 44 ? -15.922 14.344 -7.395 1 98.31 44 CYS B O 1
ATOM 3315 N N . SER B 1 45 ? -13.773 14.969 -7.68 1 98.56 45 SER B N 1
ATOM 3316 C CA . SER B 1 45 ? -13.922 15.164 -9.117 1 98.56 45 SER B CA 1
ATOM 3317 C C . SER B 1 45 ? -14.281 13.859 -9.82 1 98.56 45 SER B C 1
ATOM 3319 O O . SER B 1 45 ? -15.203 13.82 -10.641 1 98.56 45 SER B O 1
ATOM 3321 N N . SER B 1 46 ? -13.562 12.836 -9.461 1 98.12 46 SER B N 1
ATOM 3322 C CA . SER B 1 46 ? -13.812 11.516 -10.016 1 98.12 46 SER B CA 1
ATOM 3323 C C . SER B 1 46 ? -15.219 11.031 -9.688 1 98.12 46 SER B C 1
ATOM 3325 O O . SER B 1 46 ? -15.914 10.477 -10.547 1 98.12 46 SER B O 1
ATOM 3327 N N . LEU B 1 47 ? -15.664 11.203 -8.461 1 96.88 47 LEU B N 1
ATOM 3328 C CA . LEU B 1 47 ? -16.953 10.742 -7.973 1 96.88 47 LEU B CA 1
ATOM 3329 C C . LEU B 1 47 ? -18.094 11.352 -8.773 1 96.88 47 LEU B C 1
ATOM 3331 O O . LEU B 1 47 ? -19.109 10.703 -9.016 1 96.88 47 LEU B O 1
ATOM 3335 N N . LEU B 1 48 ? -17.922 12.547 -9.234 1 96.38 48 LEU B N 1
ATOM 3336 C CA . LEU B 1 48 ? -18.953 13.25 -9.984 1 96.38 48 LEU B CA 1
ATOM 3337 C C . LEU B 1 48 ? -19.125 12.641 -11.375 1 96.38 48 LEU B C 1
ATOM 3339 O O . LEU B 1 48 ? -20.109 12.922 -12.062 1 96.38 48 LEU B O 1
ATOM 3343 N N . THR B 1 49 ? -18.234 11.773 -11.766 1 97 49 THR B N 1
ATOM 3344 C CA . THR B 1 49 ? -18.312 11.141 -13.078 1 97 49 THR B CA 1
ATOM 3345 C C . THR B 1 49 ? -18.75 9.688 -12.961 1 97 49 THR B C 1
ATOM 3347 O O . THR B 1 49 ? -18.781 8.953 -13.953 1 97 49 THR B O 1
ATOM 3350 N N . VAL B 1 50 ? -18.969 9.211 -11.781 1 95.94 50 VAL B N 1
ATOM 3351 C CA . VAL B 1 50 ? -19.375 7.832 -11.523 1 95.94 50 VAL B CA 1
ATOM 3352 C C . VAL B 1 50 ? -20.844 7.785 -11.109 1 95.94 50 VAL B C 1
ATOM 3354 O O . VAL B 1 50 ? -21.266 8.547 -10.242 1 95.94 50 VAL B O 1
ATOM 3357 N N . GLU B 1 51 ? -21.609 6.941 -11.711 1 90.5 51 GLU B N 1
ATOM 3358 C CA . GLU B 1 51 ? -23.031 6.832 -11.414 1 90.5 51 GLU B CA 1
ATOM 3359 C C . GLU B 1 51 ? -23.297 5.703 -10.422 1 90.5 51 GLU B C 1
ATOM 3361 O O . GLU B 1 51 ? -22.5 4.781 -10.289 1 90.5 51 GLU B O 1
ATOM 3366 N N . SER B 1 52 ? -24.422 5.871 -9.711 1 87.06 52 SER B N 1
ATOM 3367 C CA . SER B 1 52 ? -24.891 4.754 -8.898 1 87.06 52 SER B CA 1
ATOM 3368 C C . SER B 1 52 ? -25.094 3.504 -9.742 1 87.06 52 SER B C 1
ATOM 3370 O O . SER B 1 52 ? -25.469 3.596 -10.914 1 87.06 52 SER B O 1
ATOM 3372 N N . PRO B 1 53 ? -24.781 2.279 -9.18 1 91.75 53 PRO B N 1
ATOM 3373 C CA . PRO B 1 53 ? -24.562 1.948 -7.77 1 91.75 53 PRO B CA 1
ATOM 3374 C C . PRO B 1 53 ? -23.094 1.715 -7.445 1 91.75 53 PRO B C 1
ATOM 3376 O O . PRO B 1 53 ? -22.75 0.826 -6.656 1 91.75 53 PRO B O 1
ATOM 3379 N N . PHE B 1 54 ? -22.172 2.436 -8.094 1 94.69 54 PHE B N 1
ATOM 3380 C CA . PHE B 1 54 ? -20.75 2.195 -7.871 1 94.69 54 PHE B CA 1
ATOM 3381 C C . PHE B 1 54 ? -20.25 2.977 -6.66 1 94.69 54 PHE B C 1
ATOM 3383 O O . PHE B 1 54 ? -20.594 4.148 -6.488 1 94.69 54 PHE B O 1
ATOM 3390 N N . GLY B 1 55 ? -19.484 2.287 -5.785 1 96 55 GLY B N 1
ATOM 3391 C CA . GLY B 1 55 ? -18.844 2.896 -4.637 1 96 55 GLY B CA 1
ATOM 3392 C C . GLY B 1 55 ? -17.328 2.725 -4.641 1 96 55 GLY B C 1
ATOM 3393 O O . GLY B 1 55 ? -16.812 1.718 -5.133 1 96 55 GLY B O 1
ATOM 3394 N N . LEU B 1 56 ? -16.656 3.701 -4.07 1 97.88 56 LEU B N 1
ATOM 3395 C CA . LEU B 1 56 ? -15.203 3.697 -4.035 1 97.88 56 LEU B CA 1
ATOM 3396 C C . LEU B 1 56 ? -14.68 2.539 -3.191 1 97.88 56 LEU B C 1
ATOM 3398 O O . LEU B 1 56 ? -15.156 2.316 -2.074 1 97.88 56 LEU B O 1
ATOM 3402 N N . HIS B 1 57 ? -13.648 1.811 -3.721 1 97.69 57 HIS B N 1
ATOM 3403 C CA . HIS B 1 57 ? -13.039 0.815 -2.846 1 97.69 57 HIS B CA 1
ATOM 3404 C C . HIS B 1 57 ? -11.531 1 -2.773 1 97.69 57 HIS B C 1
ATOM 3406 O O . HIS B 1 57 ? -10.875 0.466 -1.875 1 97.69 57 HIS B O 1
ATOM 3412 N N . SER B 1 58 ? -10.938 1.795 -3.715 1 98.5 58 SER B N 1
ATOM 3413 C CA . SER B 1 58 ? -9.5 1.978 -3.564 1 98.5 58 SER B CA 1
ATOM 3414 C C . SER B 1 58 ? -9.008 3.158 -4.391 1 98.5 58 SER B C 1
ATOM 3416 O O . SER B 1 58 ? -9.641 3.551 -5.371 1 98.5 58 SER B O 1
ATOM 3418 N N . ILE B 1 59 ? -7.883 3.754 -3.99 1 98.69 59 ILE B N 1
ATOM 3419 C CA . ILE B 1 59 ? -7.188 4.773 -4.766 1 98.69 59 ILE B CA 1
ATOM 3420 C C . ILE B 1 59 ? -5.68 4.551 -4.68 1 98.69 59 ILE B C 1
ATOM 3422 O O . ILE B 1 59 ? -5.18 4.008 -3.691 1 98.69 59 ILE B O 1
ATOM 3426 N N . HIS B 1 60 ? -4.965 4.902 -5.684 1 98.69 60 HIS B N 1
ATOM 3427 C CA . HIS B 1 60 ? -3.518 5.059 -5.766 1 98.69 60 HIS B CA 1
ATOM 3428 C C . HIS B 1 60 ? -3.143 6.406 -6.375 1 98.69 60 HIS B C 1
ATOM 3430 O O . HIS B 1 60 ? -3.744 6.832 -7.363 1 98.69 60 HIS B O 1
ATOM 3436 N N . CYS B 1 61 ? -2.178 7.082 -5.805 1 98.38 61 CYS B N 1
ATOM 3437 C CA . CYS B 1 61 ? -1.839 8.367 -6.398 1 98.38 61 CYS B CA 1
ATOM 3438 C C . CYS B 1 61 ? -0.355 8.68 -6.23 1 98.38 61 CYS B C 1
ATOM 3440 O O . CYS B 1 61 ? 0.339 8 -5.469 1 98.38 61 CYS B O 1
ATOM 3442 N N . TYR B 1 62 ? 0.161 9.594 -7.031 1 97.88 62 TYR B N 1
ATOM 3443 C CA . TYR B 1 62 ? 1.478 10.203 -6.895 1 97.88 62 TYR B CA 1
ATOM 3444 C C . TYR B 1 62 ? 1.367 11.727 -6.828 1 97.88 62 TYR B C 1
ATOM 3446 O O . TYR B 1 62 ? 0.625 12.336 -7.602 1 97.88 62 TYR B O 1
ATOM 3454 N N . PHE B 1 63 ? 2.088 12.234 -5.906 1 96.88 63 PHE B N 1
ATOM 3455 C CA . PHE B 1 63 ? 2.375 13.664 -5.922 1 96.88 63 PHE B CA 1
ATOM 3456 C C . PHE B 1 63 ? 3.592 13.953 -6.793 1 96.88 63 PHE B C 1
ATOM 3458 O O . PHE B 1 63 ? 4.715 13.594 -6.445 1 96.88 63 PHE B O 1
ATOM 3465 N N . LEU B 1 64 ? 3.418 14.68 -7.859 1 96.06 64 LEU B N 1
ATOM 3466 C CA . LEU B 1 64 ? 4.488 14.883 -8.828 1 96.06 64 LEU B CA 1
ATOM 3467 C C . LEU B 1 64 ? 5.254 16.172 -8.531 1 96.06 64 LEU B C 1
ATOM 3469 O O . LEU B 1 64 ? 6.48 16.203 -8.648 1 96.06 64 LEU B O 1
ATOM 3473 N N . HIS B 1 65 ? 4.5 17.203 -8.18 1 92.56 65 HIS B N 1
ATOM 3474 C CA . HIS B 1 65 ? 5.027 18.5 -7.801 1 92.56 65 HIS B CA 1
ATOM 3475 C C . HIS B 1 65 ? 4.18 19.141 -6.703 1 92.56 65 HIS B C 1
ATOM 3477 O O . HIS B 1 65 ? 2.99 18.828 -6.578 1 92.56 65 HIS B O 1
ATOM 3483 N N . PRO B 1 66 ? 4.867 19.984 -5.902 1 90.25 66 PRO B N 1
ATOM 3484 C CA . PRO B 1 66 ? 4.043 20.719 -4.941 1 90.25 66 PRO B CA 1
ATOM 3485 C C . PRO B 1 66 ? 3.02 21.625 -5.613 1 90.25 66 PRO B C 1
ATOM 3487 O O . PRO B 1 66 ? 3.342 22.312 -6.594 1 90.25 66 PRO B O 1
ATOM 3490 N N . ALA B 1 67 ? 1.801 21.531 -5.152 1 91.69 67 ALA B N 1
ATOM 3491 C CA . ALA B 1 67 ? 0.79 22.484 -5.613 1 91.69 67 ALA B CA 1
ATOM 3492 C C . ALA B 1 67 ? 0.875 23.797 -4.836 1 91.69 67 ALA B C 1
ATOM 3494 O O . ALA B 1 67 ? 1.05 23.797 -3.617 1 91.69 67 ALA B O 1
ATOM 3495 N N . LEU B 1 68 ? 0.744 24.875 -5.547 1 88.81 68 LEU B N 1
ATOM 3496 C CA . LEU B 1 68 ? 0.887 26.203 -4.957 1 88.81 68 LEU B CA 1
ATOM 3497 C C . LEU B 1 68 ? -0.478 26.828 -4.707 1 88.81 68 LEU B C 1
ATOM 3499 O O . LEU B 1 68 ? -1.453 26.5 -5.387 1 88.81 68 LEU B O 1
ATOM 3503 N N . PRO B 1 69 ? -0.481 27.672 -3.658 1 83.5 69 PRO B N 1
ATOM 3504 C CA . PRO B 1 69 ? -1.763 28.312 -3.352 1 83.5 69 PRO B CA 1
ATOM 3505 C C . PRO B 1 69 ? -2.23 29.25 -4.457 1 83.5 69 PRO B C 1
ATOM 3507 O O . PRO B 1 69 ? -3.434 29.469 -4.625 1 83.5 69 PRO B O 1
ATOM 3510 N N . ASP B 1 70 ? -1.174 29.766 -5.09 1 84.44 70 ASP B N 1
ATOM 3511 C CA . ASP B 1 70 ? -1.498 30.688 -6.172 1 84.44 70 ASP B CA 1
ATOM 3512 C C . ASP B 1 70 ? -1.508 29.969 -7.523 1 84.44 70 ASP B C 1
ATOM 3514 O O . ASP B 1 70 ? -0.729 29.047 -7.746 1 84.44 70 ASP B O 1
ATOM 3518 N N . GLY B 1 71 ? -2.512 30.25 -8.328 1 82.06 71 GLY B N 1
ATOM 3519 C CA . GLY B 1 71 ? -2.621 29.641 -9.648 1 82.06 71 GLY B CA 1
ATOM 3520 C C . GLY B 1 71 ? -3.885 28.828 -9.82 1 82.06 71 GLY B C 1
ATOM 3521 O O . GLY B 1 71 ? -4.438 28.312 -8.852 1 82.06 71 GLY B O 1
ATOM 3522 N N . ASP B 1 72 ? -4.227 28.719 -11.023 1 89.31 72 ASP B N 1
ATOM 3523 C CA . ASP B 1 72 ? -5.457 28 -11.32 1 89.31 72 ASP B CA 1
ATOM 3524 C C . ASP B 1 72 ? -5.227 26.484 -11.281 1 89.31 72 ASP B C 1
ATOM 3526 O O . ASP B 1 72 ? -4.32 25.969 -11.945 1 89.31 72 ASP B O 1
ATOM 3530 N N . ILE B 1 73 ? -5.949 25.797 -10.43 1 94.75 73 ILE B N 1
ATOM 3531 C CA . ILE B 1 73 ? -5.902 24.344 -10.312 1 94.75 73 ILE B CA 1
ATOM 3532 C C . ILE B 1 73 ? -7.145 23.734 -10.961 1 94.75 73 ILE B C 1
ATOM 3534 O O . ILE B 1 73 ? -8.25 24.25 -10.797 1 94.75 73 ILE B O 1
ATOM 3538 N N . GLU B 1 74 ? -6.926 22.797 -11.75 1 97.19 74 GLU B N 1
ATOM 3539 C CA . GLU B 1 74 ? -8.039 22.016 -12.281 1 97.19 74 GLU B CA 1
ATOM 3540 C C . GLU B 1 74 ? -7.758 20.516 -12.195 1 97.19 74 GLU B C 1
ATOM 3542 O O . GLU B 1 74 ? -6.602 20.094 -12.266 1 97.19 74 GLU B O 1
ATOM 3547 N N . TYR B 1 75 ? -8.805 19.75 -11.992 1 98.38 75 TYR B N 1
ATOM 3548 C CA . TYR B 1 75 ? -8.75 18.281 -12.016 1 98.38 75 TYR B CA 1
ATOM 3549 C C . TYR B 1 75 ? -9.469 17.734 -13.234 1 98.38 75 TYR B C 1
ATOM 3551 O O . TYR B 1 75 ? -10.656 18 -13.438 1 98.38 75 TYR B O 1
ATOM 3559 N N . ARG B 1 76 ? -8.758 17.016 -14.047 1 98.56 76 ARG B N 1
ATOM 3560 C CA . ARG B 1 76 ? -9.32 16.391 -15.242 1 98.56 76 ARG B CA 1
ATOM 3561 C C . ARG B 1 76 ? -9.508 14.898 -15.047 1 98.56 76 ARG B C 1
ATOM 3563 O O . ARG B 1 76 ? -8.586 14.203 -14.602 1 98.56 76 ARG B O 1
ATOM 3570 N N . VAL B 1 77 ? -10.719 14.406 -15.359 1 98.56 77 VAL B N 1
ATOM 3571 C CA . VAL B 1 77 ? -11.055 13.008 -15.109 1 98.56 77 VAL B CA 1
ATOM 3572 C C . VAL B 1 77 ? -11.156 12.258 -16.438 1 98.56 77 VAL B C 1
ATOM 3574 O O . VAL B 1 77 ? -11.828 12.719 -17.375 1 98.56 77 VAL B O 1
ATOM 3577 N N . ASP B 1 78 ? -10.438 11.117 -16.516 1 96.94 78 ASP B N 1
ATOM 3578 C CA . ASP B 1 78 ? -10.555 10.203 -17.656 1 96.94 78 ASP B CA 1
ATOM 3579 C C . ASP B 1 78 ? -11.172 8.875 -17.234 1 96.94 78 ASP B C 1
ATOM 3581 O O . ASP B 1 78 ? -10.867 8.352 -16.156 1 96.94 78 ASP B O 1
ATOM 3585 N N . LYS B 1 79 ? -12.008 8.367 -18.156 1 95.56 79 LYS B N 1
ATOM 3586 C CA . LYS B 1 79 ? -12.562 7.035 -17.953 1 95.56 79 LYS B CA 1
ATOM 3587 C C . LYS B 1 79 ? -11.586 5.953 -18.391 1 95.56 79 LYS B C 1
ATOM 3589 O O . LYS B 1 79 ? -11.289 5.82 -19.578 1 95.56 79 LYS B O 1
ATOM 3594 N N . LEU B 1 80 ? -11.102 5.16 -17.469 1 94.12 80 LEU B N 1
ATOM 3595 C CA . LEU B 1 80 ? -10.133 4.117 -17.766 1 94.12 80 LEU B CA 1
ATOM 3596 C C . LEU B 1 80 ? -10.828 2.814 -18.156 1 94.12 80 LEU B C 1
ATOM 3598 O O . LEU B 1 80 ? -10.391 2.109 -19.062 1 94.12 80 LEU B O 1
ATOM 3602 N N . ALA B 1 81 ? -11.852 2.469 -17.391 1 93.31 81 ALA B N 1
ATOM 3603 C CA . ALA B 1 81 ? -12.625 1.251 -17.625 1 93.31 81 ALA B CA 1
ATOM 3604 C C . ALA B 1 81 ? -14.055 1.402 -17.109 1 93.31 81 ALA B C 1
ATOM 3606 O O . ALA B 1 81 ? -14.281 1.98 -16.047 1 93.31 81 ALA B O 1
ATOM 3607 N N . GLU B 1 82 ? -15 0.862 -17.906 1 92.69 82 GLU B N 1
ATOM 3608 C CA . GLU B 1 82 ? -16.422 0.878 -17.562 1 92.69 82 GLU B CA 1
ATOM 3609 C C . GLU B 1 82 ? -17 -0.535 -17.547 1 92.69 82 GLU B C 1
ATOM 3611 O O . GLU B 1 82 ? -17.734 -0.928 -18.453 1 92.69 82 GLU B O 1
ATOM 3616 N N . GLY B 1 83 ? -16.672 -1.242 -16.469 1 88.81 83 GLY B N 1
ATOM 3617 C CA . GLY B 1 83 ? -17.188 -2.6 -16.359 1 88.81 83 GLY B CA 1
ATOM 3618 C C . GLY B 1 83 ? -18.484 -2.689 -15.586 1 88.81 83 GLY B C 1
ATOM 3619 O O . GLY B 1 83 ? -18.938 -1.697 -15.016 1 88.81 83 GLY B O 1
ATOM 3620 N N . GLN B 1 84 ? -19.047 -3.922 -15.602 1 88.69 84 GLN B N 1
ATOM 3621 C CA . GLN B 1 84 ? -20.281 -4.172 -14.859 1 88.69 84 GLN B CA 1
ATOM 3622 C C . GLN B 1 84 ? -20.016 -4.18 -13.352 1 88.69 84 GLN B C 1
ATOM 3624 O O . GLN B 1 84 ? -20.812 -3.646 -12.578 1 88.69 84 GLN B O 1
ATOM 3629 N N . ARG B 1 85 ? -18.922 -4.695 -12.992 1 91.25 85 ARG B N 1
ATOM 3630 C CA . ARG B 1 85 ? -18.625 -4.84 -11.57 1 91.25 85 ARG B CA 1
ATOM 3631 C C . ARG B 1 85 ? -17.75 -3.705 -11.07 1 91.25 85 ARG B C 1
ATOM 3633 O O . ARG B 1 85 ? -17.875 -3.266 -9.922 1 91.25 85 ARG B O 1
ATOM 3640 N N . TYR B 1 86 ? -16.844 -3.307 -12.016 1 94.69 86 TYR B N 1
ATOM 3641 C CA . TYR B 1 86 ? -15.914 -2.262 -11.609 1 94.69 86 TYR B CA 1
ATOM 3642 C C . TYR B 1 86 ? -15.867 -1.144 -12.648 1 94.69 86 TYR B C 1
ATOM 3644 O O . TYR B 1 86 ? -15.922 -1.401 -13.852 1 94.69 86 TYR B O 1
ATOM 3652 N N . CYS B 1 87 ? -15.758 0.029 -12.227 1 96 87 CYS B N 1
ATOM 3653 C CA . CYS B 1 87 ? -15.383 1.151 -13.086 1 96 87 CYS B CA 1
ATOM 3654 C C . CYS B 1 87 ? -14.18 1.888 -12.516 1 96 87 CYS B C 1
ATOM 3656 O O . CYS B 1 87 ? -13.977 1.92 -11.305 1 96 87 CYS B O 1
ATOM 3658 N N . ARG B 1 88 ? -13.328 2.348 -13.391 1 97.38 88 ARG B N 1
ATOM 3659 C CA . ARG B 1 88 ? -12.062 2.947 -12.992 1 97.38 88 ARG B CA 1
ATOM 3660 C C . ARG B 1 88 ? -11.867 4.312 -13.641 1 97.38 88 ARG B C 1
ATOM 3662 O O . ARG B 1 88 ? -12.242 4.512 -14.805 1 97.38 88 ARG B O 1
ATOM 3669 N N . ARG B 1 89 ? -11.312 5.242 -12.852 1 98.25 89 ARG B N 1
ATOM 3670 C CA . ARG B 1 89 ? -11.047 6.602 -13.305 1 98.25 89 ARG B CA 1
ATOM 3671 C C . ARG B 1 89 ? -9.586 6.98 -13.078 1 98.25 89 ARG B C 1
ATOM 3673 O O . ARG B 1 89 ? -8.945 6.473 -12.156 1 98.25 89 ARG B O 1
ATOM 3680 N N . GLU B 1 90 ? -9.102 7.746 -13.969 1 98.19 90 GLU B N 1
ATOM 3681 C CA . GLU B 1 90 ? -7.848 8.469 -13.789 1 98.19 90 GLU B CA 1
ATOM 3682 C C . GLU B 1 90 ? -8.086 9.961 -13.625 1 98.19 90 GLU B C 1
ATOM 3684 O O . GLU B 1 90 ? -8.859 10.562 -14.383 1 98.19 90 GLU B O 1
ATOM 3689 N N . VAL B 1 91 ? -7.504 10.586 -12.633 1 98.62 91 VAL B N 1
ATOM 3690 C CA . VAL B 1 91 ? -7.613 12.031 -12.422 1 98.62 91 VAL B CA 1
ATOM 3691 C C . VAL B 1 91 ? -6.227 12.664 -12.477 1 98.62 91 VAL B C 1
ATOM 3693 O O . VAL B 1 91 ? -5.293 12.195 -11.82 1 98.62 91 VAL B O 1
ATOM 3696 N N . ARG B 1 92 ? -6.082 13.695 -13.258 1 98.25 92 ARG B N 1
ATOM 3697 C CA . ARG B 1 92 ? -4.859 14.492 -13.312 1 98.25 92 ARG B CA 1
ATOM 3698 C C . ARG B 1 92 ? -5.102 15.898 -12.773 1 98.25 92 ARG B C 1
ATOM 3700 O O . ARG B 1 92 ? -6.039 16.578 -13.203 1 98.25 92 ARG B O 1
ATOM 3707 N N . GLY B 1 93 ? -4.324 16.266 -11.781 1 98 93 GLY B N 1
ATOM 3708 C CA . GLY B 1 93 ? -4.316 17.641 -11.312 1 98 93 GLY B CA 1
ATOM 3709 C C . GLY B 1 93 ? -3.379 18.547 -12.102 1 98 93 GLY B C 1
ATOM 3710 O O . GLY B 1 93 ? -2.205 18.219 -12.281 1 98 93 GLY B O 1
ATOM 3711 N N . TRP B 1 94 ? -3.889 19.609 -12.562 1 97 94 TRP B N 1
ATOM 3712 C CA . TRP B 1 94 ? -3.131 20.547 -13.383 1 97 94 TRP B CA 1
ATOM 3713 C C . TRP B 1 94 ? -3.002 21.906 -12.68 1 97 94 TRP B C 1
ATOM 3715 O O . TRP B 1 94 ? -3.957 22.375 -12.062 1 97 94 TRP B O 1
ATOM 3725 N N . GLN B 1 95 ? -1.85 22.453 -12.711 1 95.38 95 GLN B N 1
ATOM 3726 C CA . GLN B 1 95 ? -1.601 23.828 -12.297 1 95.38 95 GLN B CA 1
ATOM 3727 C C . GLN B 1 95 ? -0.64 24.516 -13.25 1 95.38 95 GLN B C 1
ATOM 3729 O O . GLN B 1 95 ? 0.446 24.016 -13.531 1 95.38 95 GLN B O 1
ATOM 3734 N N . ASN B 1 96 ? -1 25.656 -13.805 1 91.12 96 ASN B N 1
ATOM 3735 C CA . ASN B 1 96 ? -0.19 26.438 -14.719 1 91.12 96 ASN B CA 1
ATOM 3736 C C . ASN B 1 96 ? 0.32 25.609 -15.891 1 91.12 96 ASN B C 1
ATOM 3738 O O . ASN B 1 96 ? 1.507 25.641 -16.219 1 91.12 96 ASN B O 1
ATOM 3742 N N . GLY B 1 97 ? -0.486 24.688 -16.328 1 90.25 97 GLY B N 1
ATOM 3743 C CA . GLY B 1 97 ? -0.182 23.922 -17.531 1 90.25 97 GLY B CA 1
ATOM 3744 C C . GLY B 1 97 ? 0.66 22.688 -17.266 1 90.25 97 GLY B C 1
ATOM 3745 O O . GLY B 1 97 ? 1.054 21.984 -18.203 1 90.25 97 GLY B O 1
ATOM 3746 N N . ARG B 1 98 ? 0.894 22.422 -16.031 1 92.56 98 ARG B N 1
ATOM 3747 C CA . ARG B 1 98 ? 1.691 21.25 -15.664 1 92.56 98 ARG B CA 1
ATOM 3748 C C . ARG B 1 98 ? 0.908 20.328 -14.75 1 92.56 98 ARG B C 1
ATOM 3750 O O . ARG B 1 98 ? 0.163 20.781 -13.883 1 92.56 98 ARG B O 1
ATOM 3757 N N . ILE B 1 99 ? 1.111 19.062 -15.023 1 96.25 99 ILE B N 1
ATOM 3758 C CA . ILE B 1 99 ? 0.498 18.078 -14.133 1 96.25 99 ILE B CA 1
ATOM 3759 C C . ILE B 1 99 ? 1.261 18.031 -12.812 1 96.25 99 ILE B C 1
ATOM 3761 O O . ILE B 1 99 ? 2.482 17.859 -12.797 1 96.25 99 ILE B O 1
ATOM 3765 N N . PHE B 1 100 ? 0.575 18.234 -11.695 1 96 100 PHE B N 1
ATOM 3766 C CA . PHE B 1 100 ? 1.258 18.203 -10.406 1 96 100 PHE B CA 1
ATOM 3767 C C . PHE B 1 100 ? 0.819 17 -9.586 1 96 100 PHE B C 1
ATOM 3769 O O . PHE B 1 100 ? 1.424 16.688 -8.555 1 96 100 PHE B O 1
ATOM 3776 N N . PHE B 1 101 ? -0.178 16.328 -10.055 1 97.75 101 PHE B N 1
ATOM 3777 C CA . PHE B 1 101 ? -0.79 15.258 -9.289 1 97.75 101 PHE B CA 1
ATOM 3778 C C . PHE B 1 101 ? -1.499 14.273 -10.211 1 97.75 101 PHE B C 1
ATOM 3780 O O . PHE B 1 101 ? -2.049 14.664 -11.242 1 97.75 101 PHE B O 1
ATOM 3787 N N . ILE B 1 102 ? -1.474 12.914 -9.836 1 98.25 102 ILE B N 1
ATOM 3788 C CA . ILE B 1 102 ? -2.205 11.914 -10.594 1 98.25 102 ILE B CA 1
ATOM 3789 C C . ILE B 1 102 ? -2.809 10.883 -9.648 1 98.25 102 ILE B C 1
ATOM 3791 O O . ILE B 1 102 ? -2.186 10.508 -8.648 1 98.25 102 ILE B O 1
ATOM 3795 N N . LEU B 1 103 ? -4.031 10.398 -9.961 1 98.38 103 LEU B N 1
ATOM 3796 C CA . LEU B 1 103 ? -4.785 9.492 -9.102 1 98.38 103 LEU B CA 1
ATOM 3797 C C . LEU B 1 103 ? -5.562 8.477 -9.938 1 98.38 103 LEU B C 1
ATOM 3799 O O . LEU B 1 103 ? -6.168 8.836 -10.945 1 98.38 103 LEU B O 1
ATOM 3803 N N . PHE B 1 104 ? -5.398 7.188 -9.453 1 97.94 104 PHE B N 1
ATOM 3804 C CA . PHE B 1 104 ? -6.312 6.137 -9.891 1 97.94 104 PHE B CA 1
ATOM 3805 C C . PHE B 1 104 ? -7.367 5.863 -8.828 1 97.94 104 PHE B C 1
ATOM 3807 O O . PHE B 1 104 ? -7.055 5.797 -7.637 1 97.94 104 PHE B O 1
ATOM 3814 N N . ALA B 1 105 ? -8.562 5.758 -9.328 1 98.44 105 ALA B N 1
ATOM 3815 C CA . ALA B 1 105 ? -9.648 5.363 -8.43 1 98.44 105 ALA B CA 1
ATOM 3816 C C . ALA B 1 105 ? -10.422 4.18 -9 1 98.44 105 ALA B C 1
ATOM 3818 O O . ALA B 1 105 ? -10.672 4.105 -10.203 1 98.44 105 ALA B O 1
ATOM 3819 N N . SER B 1 106 ? -10.789 3.291 -8.18 1 98.44 106 SER B N 1
ATOM 3820 C CA . SER B 1 106 ? -11.578 2.121 -8.547 1 98.44 106 SER B CA 1
ATOM 3821 C C . SER B 1 106 ? -12.875 2.051 -7.75 1 98.44 106 SER B C 1
ATOM 3823 O O . SER B 1 106 ? -12.875 2.262 -6.535 1 98.44 106 SER B O 1
ATOM 3825 N N . TYR B 1 107 ? -13.984 1.806 -8.414 1 97.69 107 TYR B N 1
ATOM 3826 C CA . TYR B 1 107 ? -15.32 1.729 -7.84 1 97.69 107 TYR B CA 1
ATOM 3827 C C . TYR B 1 107 ? -15.953 0.366 -8.102 1 97.69 107 TYR B C 1
ATOM 3829 O O . TYR B 1 107 ? -15.781 -0.205 -9.18 1 97.69 107 TYR B O 1
ATOM 3837 N N . GLU B 1 108 ? -16.609 -0.168 -7.125 1 96 108 GLU B N 1
ATOM 3838 C CA . GLU B 1 108 ? -17.281 -1.46 -7.242 1 96 108 GLU B CA 1
ATOM 3839 C C . GLU B 1 108 ? -18.797 -1.302 -7.207 1 96 108 GLU B C 1
ATOM 3841 O O . GLU B 1 108 ? -19.328 -0.521 -6.414 1 96 108 GLU B O 1
ATOM 3846 N N . SER B 1 109 ? -19.453 -2.111 -8.055 1 92.94 109 SER B N 1
ATOM 3847 C CA . SER B 1 109 ? -20.906 -2.115 -8.039 1 92.94 109 SER B CA 1
ATOM 3848 C C . SER B 1 109 ? -21.453 -2.727 -6.75 1 92.94 109 SER B C 1
ATOM 3850 O O . SER B 1 109 ? -21.047 -3.826 -6.363 1 92.94 109 SER B O 1
ATOM 3852 N N . LEU B 1 110 ? -22.375 -2.139 -6.145 1 77.69 110 LEU B N 1
ATOM 3853 C CA . LEU B 1 110 ? -22.938 -2.57 -4.871 1 77.69 110 LEU B CA 1
ATOM 3854 C C . LEU B 1 110 ? -24.031 -3.607 -5.082 1 77.69 110 LEU B C 1
ATOM 3856 O O . LEU B 1 110 ? -24.453 -4.289 -4.141 1 77.69 110 LEU B O 1
ATOM 3860 N N . TYR B 1 111 ? -24.656 -3.736 -6.242 1 62.59 111 TYR B N 1
ATOM 3861 C CA . TYR B 1 111 ? -25.703 -4.699 -6.52 1 62.59 111 TYR B CA 1
ATOM 3862 C C . TYR B 1 111 ? -25.188 -6.129 -6.434 1 62.59 111 TYR B C 1
ATOM 3864 O O . TYR B 1 111 ? -25.891 -7.035 -6.008 1 62.59 111 TYR B O 1
ATOM 3872 N N . GLU B 1 112 ? -24.078 -6.406 -6.953 1 57.47 112 GLU B N 1
ATOM 3873 C CA . GLU B 1 112 ? -23.594 -7.77 -7.137 1 57.47 112 GLU B CA 1
ATOM 3874 C C . GLU B 1 112 ? -22.984 -8.32 -5.852 1 57.47 112 GLU B C 1
ATOM 3876 O O . GLU B 1 112 ? -22.422 -9.422 -5.844 1 57.47 112 GLU B O 1
ATOM 3881 N N . ARG B 1 113 ? -23.062 -7.516 -4.832 1 55.69 113 ARG B N 1
ATOM 3882 C CA . ARG B 1 113 ? -22.562 -8.055 -3.572 1 55.69 113 ARG B CA 1
ATOM 3883 C C . ARG B 1 113 ? -23.328 -9.312 -3.17 1 55.69 113 ARG B C 1
ATOM 3885 O O . ARG B 1 113 ? -24.547 -9.266 -2.945 1 55.69 113 ARG B O 1
ATOM 3892 N N . SER B 1 114 ? -23.281 -10.336 -3.965 1 45.78 114 SER B N 1
ATOM 3893 C CA . SER B 1 114 ? -23.969 -11.617 -3.902 1 45.78 114 SER B CA 1
ATOM 3894 C C . SER B 1 114 ? -24.156 -12.078 -2.459 1 45.78 114 SER B C 1
ATOM 3896 O O . SER B 1 114 ? -23.234 -11.961 -1.647 1 45.78 114 SER B O 1
ATOM 3898 N N . SER B 1 115 ? -25.391 -12.07 -2.027 1 40.75 115 SER B N 1
ATOM 3899 C CA . SER B 1 115 ? -25.938 -12.82 -0.904 1 40.75 115 SER B CA 1
ATOM 3900 C C . SER B 1 115 ? -25.297 -14.195 -0.789 1 40.75 115 SER B C 1
ATOM 3902 O O . SER B 1 115 ? -25.719 -15.141 -1.472 1 40.75 115 SER B O 1
ATOM 3904 N N . ALA B 1 116 ? -24.094 -14.328 -0.854 1 39.97 116 ALA B N 1
ATOM 3905 C CA . ALA B 1 116 ? -23.844 -15.695 -0.412 1 39.97 116 ALA B CA 1
ATOM 3906 C C . ALA B 1 116 ? -24.812 -16.094 0.692 1 39.97 116 ALA B C 1
ATOM 3908 O O . ALA B 1 116 ? -24.844 -15.484 1.76 1 39.97 116 ALA B O 1
ATOM 3909 N N . SER B 1 117 ? -26 -16.438 0.401 1 35.09 117 SER B N 1
ATOM 3910 C CA . SER B 1 117 ? -26.969 -17.031 1.31 1 35.09 117 SER B CA 1
ATOM 3911 C C . SER B 1 117 ? -26.281 -17.844 2.408 1 35.09 117 SER B C 1
ATOM 3913 O O . SER B 1 117 ? -25.422 -18.672 2.127 1 35.09 117 SER B O 1
ATOM 3915 N N . SER B 1 118 ? -26.188 -17.312 3.533 1 36.38 118 SER B N 1
ATOM 3916 C CA . SER B 1 118 ? -25.859 -17.922 4.816 1 36.38 118 SER B CA 1
ATOM 3917 C C . SER B 1 118 ? -26.344 -19.375 4.871 1 36.38 118 SER B C 1
ATOM 3919 O O . SER B 1 118 ? -26.203 -20.047 5.895 1 36.38 118 SER B O 1
ATOM 3921 N N . GLU B 1 119 ? -27.297 -19.75 3.969 1 35.44 119 GLU B N 1
ATOM 3922 C CA . GLU B 1 119 ? -28.047 -20.906 4.473 1 35.44 119 GLU B CA 1
ATOM 3923 C C . GLU B 1 119 ? -27.125 -22.094 4.715 1 35.44 119 GLU B C 1
ATOM 3925 O O . GLU B 1 119 ? -27.25 -22.797 5.727 1 35.44 119 GLU B O 1
ATOM 3930 N N . ASP B 1 120 ? -26.797 -22.922 3.621 1 33.78 120 ASP B N 1
ATOM 3931 C CA . ASP B 1 120 ? -26.5 -24.312 3.971 1 33.78 120 ASP B CA 1
ATOM 3932 C C . ASP B 1 120 ? -25.047 -24.453 4.434 1 33.78 120 ASP B C 1
ATOM 3934 O O . ASP B 1 120 ? -24.141 -24.562 3.607 1 33.78 120 ASP B O 1
ATOM 3938 N N . HIS B 1 121 ? -24.703 -23.766 5.504 1 36.81 121 HIS B N 1
ATOM 3939 C CA . HIS B 1 121 ? -23.5 -24 6.289 1 36.81 121 HIS B CA 1
ATOM 3940 C C . HIS B 1 121 ? -23.297 -25.484 6.559 1 36.81 121 HIS B C 1
ATOM 3942 O O . HIS B 1 121 ? -23.75 -26.016 7.582 1 36.81 121 HIS B O 1
ATOM 3948 N N . THR B 1 122 ? -23.438 -26.344 5.637 1 31.81 122 THR B N 1
ATOM 3949 C CA . THR B 1 122 ? -23.047 -27.672 6.086 1 31.81 122 THR B CA 1
ATOM 3950 C C . THR B 1 122 ? -21.594 -27.703 6.531 1 31.81 122 THR B C 1
ATOM 3952 O O . THR B 1 122 ? -20.703 -27.281 5.785 1 31.81 122 THR B O 1
ATOM 3955 N N . SER B 1 123 ? -21.375 -27.672 7.828 1 35.03 123 SER B N 1
ATOM 3956 C CA . SER B 1 123 ? -20.125 -27.953 8.516 1 35.03 123 SER B CA 1
ATOM 3957 C C . SER B 1 123 ? -19.391 -29.109 7.863 1 35.03 123 SER B C 1
ATOM 3959 O O . SER B 1 123 ? -19.891 -30.234 7.82 1 35.03 123 SER B O 1
ATOM 3961 N N . ILE B 1 124 ? -18.953 -29.016 6.738 1 31.03 124 ILE B N 1
ATOM 3962 C CA . ILE B 1 124 ? -18.203 -30.203 6.363 1 31.03 124 ILE B CA 1
ATOM 3963 C C . ILE B 1 124 ? -16.875 -30.25 7.109 1 31.03 124 ILE B C 1
ATOM 3965 O O . ILE B 1 124 ? -16.109 -29.281 7.078 1 31.03 124 ILE B O 1
ATOM 3969 N N . LYS B 1 125 ? -16.766 -31.391 8.031 1 32.28 125 LYS B N 1
ATOM 3970 C CA . LYS B 1 125 ? -15.617 -31.812 8.828 1 32.28 125 LYS B CA 1
ATOM 3971 C C . LYS B 1 125 ? -14.414 -32.094 7.938 1 32.28 125 LYS B C 1
ATOM 3973 O O . LYS B 1 125 ? -14.523 -32.875 6.973 1 32.28 125 LYS B O 1
ATOM 3978 N N . VAL B 1 126 ? -13.594 -31.219 7.918 1 32.25 126 VAL B N 1
ATOM 3979 C CA . VAL B 1 126 ? -12.305 -31.531 7.309 1 32.25 126 VAL B CA 1
ATOM 3980 C C . VAL B 1 126 ? -11.609 -32.625 8.102 1 32.25 126 VAL B C 1
ATOM 3982 O O . VAL B 1 126 ? -11.578 -32.594 9.336 1 32.25 126 VAL B O 1
ATOM 3985 N N . SER B 1 127 ? -11.539 -33.844 7.766 1 28.78 127 SER B N 1
ATOM 3986 C CA . SER B 1 127 ? -10.891 -34.969 8.422 1 28.78 127 SER B CA 1
ATOM 3987 C C . SER B 1 127 ? -9.531 -34.594 9 1 28.78 127 SER B C 1
ATOM 3989 O O . SER B 1 127 ? -8.836 -33.75 8.422 1 28.78 127 SER B O 1
ATOM 3991 N N . HIS B 1 128 ? -9.227 -34.938 10.43 1 28.41 128 HIS B N 1
ATOM 3992 C CA . HIS B 1 128 ? -8.188 -34.781 11.445 1 28.41 128 HIS B CA 1
ATOM 3993 C C . HIS B 1 128 ? -6.828 -35.219 10.914 1 28.41 128 HIS B C 1
ATOM 3995 O O . HIS B 1 128 ? -5.801 -34.969 11.547 1 28.41 128 HIS B O 1
ATOM 4001 N N . SER B 1 129 ? -6.758 -36.312 10.227 1 26.91 129 SER B N 1
ATOM 4002 C CA . SER B 1 129 ? -5.5 -37.062 10.133 1 26.91 129 SER B CA 1
ATOM 4003 C C . SER B 1 129 ? -4.398 -36.188 9.539 1 26.91 129 SER B C 1
ATOM 4005 O O . SER B 1 129 ? -3.211 -36.469 9.703 1 26.91 129 SER B O 1
ATOM 4007 N N . LEU B 1 130 ? -4.66 -35.531 8.547 1 27.81 130 LEU B N 1
ATOM 4008 C CA . LEU B 1 130 ? -3.629 -34.844 7.758 1 27.81 130 LEU B CA 1
ATOM 4009 C C . LEU B 1 130 ? -3.166 -33.562 8.445 1 27.81 130 LEU B C 1
ATOM 4011 O O . LEU B 1 130 ? -2.439 -32.781 7.848 1 27.81 130 LEU B O 1
ATOM 4015 N N . THR B 1 131 ? -3.557 -33.344 9.68 1 28.88 131 THR B N 1
ATOM 4016 C CA . THR B 1 131 ? -3.195 -32.25 10.586 1 28.88 131 THR B CA 1
ATOM 4017 C C . THR B 1 131 ? -1.709 -32.312 10.93 1 28.88 131 THR B C 1
ATOM 4019 O O . THR B 1 131 ? -1.118 -31.312 11.32 1 28.88 131 THR B O 1
ATOM 4022 N N . ALA B 1 132 ? -1.18 -33.469 11.195 1 28.73 132 ALA B N 1
ATOM 4023 C CA . ALA B 1 132 ? 0.071 -33.625 11.93 1 28.73 132 ALA B CA 1
ATOM 4024 C C . ALA B 1 132 ? 1.25 -33.062 11.148 1 28.73 132 ALA B C 1
ATOM 4026 O O . ALA B 1 132 ? 2.174 -32.5 11.734 1 28.73 132 ALA B O 1
ATOM 4027 N N . MET B 1 133 ? 1.479 -33.594 9.938 1 31.2 133 MET B N 1
ATOM 4028 C CA . MET B 1 133 ? 2.746 -33.219 9.305 1 31.2 133 MET B CA 1
ATOM 4029 C C . MET B 1 133 ? 2.711 -31.797 8.773 1 31.2 133 MET B C 1
ATOM 4031 O O . MET B 1 133 ? 3.646 -31.359 8.109 1 31.2 133 MET B O 1
ATOM 4035 N N . THR B 1 134 ? 1.666 -31.188 8.766 1 34.94 134 THR B N 1
ATOM 4036 C CA . THR B 1 134 ? 1.296 -29.859 8.289 1 34.94 134 THR B CA 1
ATOM 4037 C C . THR B 1 134 ? 2.137 -28.781 8.977 1 34.94 134 THR B C 1
ATOM 4039 O O . THR B 1 134 ? 1.774 -27.609 8.969 1 34.94 134 THR B O 1
ATOM 4042 N N . GLN B 1 135 ? 2.936 -29.125 9.961 1 34.06 135 GLN B N 1
ATOM 4043 C CA . GLN B 1 135 ? 3.191 -27.938 10.758 1 34.06 135 GLN B CA 1
ATOM 4044 C C . GLN B 1 135 ? 3.762 -26.812 9.891 1 34.06 135 GLN B C 1
ATOM 4046 O O . GLN B 1 135 ? 4.945 -26.828 9.547 1 34.06 135 GLN B O 1
ATOM 4051 N N . PRO B 1 136 ? 3.195 -26.406 8.852 1 35.22 136 PRO B N 1
ATOM 4052 C CA . PRO B 1 136 ? 3.674 -25.109 8.383 1 35.22 136 PRO B CA 1
ATOM 4053 C C . PRO B 1 136 ? 4.113 -24.188 9.523 1 35.22 136 PRO B C 1
ATOM 4055 O O . PRO B 1 136 ? 3.848 -24.484 10.695 1 35.22 136 PRO B O 1
ATOM 4058 N N . TRP B 1 137 ? 4.473 -22.859 9.133 1 35.53 137 TRP B N 1
ATOM 4059 C CA . TRP B 1 137 ? 4.875 -21.891 10.141 1 35.53 137 TRP B CA 1
ATOM 4060 C C . TRP B 1 137 ? 3.98 -21.984 11.375 1 35.53 137 TRP B C 1
ATOM 4062 O O . TRP B 1 137 ? 4.359 -21.531 12.453 1 35.53 137 TRP B O 1
ATOM 4072 N N . ASP B 1 138 ? 2.557 -21.703 11.172 1 39.03 138 ASP B N 1
ATOM 4073 C CA . ASP B 1 138 ? 1.758 -21.406 12.359 1 39.03 138 ASP B CA 1
ATOM 4074 C C . ASP B 1 138 ? 1.454 -22.688 13.141 1 39.03 138 ASP B C 1
ATOM 4076 O O . ASP B 1 138 ? 0.795 -23.594 12.625 1 39.03 138 ASP B O 1
ATOM 4080 N N . GLU B 1 139 ? 2.318 -23.234 13.734 1 39.62 139 GLU B N 1
ATOM 4081 C CA . GLU B 1 139 ? 1.905 -24.047 14.867 1 39.62 139 GLU B CA 1
ATOM 4082 C C . GLU B 1 139 ? 0.576 -23.578 15.445 1 39.62 139 GLU B C 1
ATOM 4084 O O . GLU B 1 139 ? 0.469 -22.438 15.914 1 39.62 139 GLU B O 1
ATOM 4089 N N . ASP B 1 140 ? -0.503 -23.891 14.812 1 42.59 140 ASP B N 1
ATOM 4090 C CA . ASP B 1 140 ? -1.723 -23.828 15.609 1 42.59 140 ASP B CA 1
ATOM 4091 C C . ASP B 1 140 ? -1.438 -24.188 17.062 1 42.59 140 ASP B C 1
ATOM 4093 O O . ASP B 1 140 ? -1.067 -25.328 17.375 1 42.59 140 ASP B O 1
ATOM 4097 N N . PRO B 1 141 ? -1.062 -23.156 17.688 1 44.75 141 PRO B N 1
ATOM 4098 C CA . PRO B 1 141 ? -0.795 -23.547 19.078 1 44.75 141 PRO B CA 1
ATOM 4099 C C . PRO B 1 141 ? -1.716 -24.656 19.562 1 44.75 141 PRO B C 1
ATOM 4101 O O . PRO B 1 141 ? -1.395 -25.344 20.531 1 44.75 141 PRO B O 1
ATOM 4104 N N . THR B 1 142 ? -2.877 -24.703 19.016 1 45.28 142 THR B N 1
ATOM 4105 C CA . THR B 1 142 ? -3.787 -25.719 19.531 1 45.28 142 THR B CA 1
ATOM 4106 C C . THR B 1 142 ? -3.461 -27.078 18.938 1 45.28 142 THR B C 1
ATOM 4108 O O . THR B 1 142 ? -3.98 -28.109 19.391 1 45.28 142 THR B O 1
ATOM 4111 N N . GLN B 1 143 ? -2.416 -27.188 18.234 1 44.69 143 GLN B N 1
ATOM 4112 C CA . GLN B 1 143 ? -1.942 -28.422 17.625 1 44.69 143 GLN B CA 1
ATOM 4113 C C . GLN B 1 143 ? -3.016 -29.047 16.734 1 44.69 143 GLN B C 1
ATOM 4115 O O . GLN B 1 143 ? -2.951 -30.234 16.406 1 44.69 143 GLN B O 1
ATOM 4120 N N . LYS B 1 144 ? -4.125 -28.359 16.594 1 45.53 144 LYS B N 1
ATOM 4121 C CA . LYS B 1 144 ? -5.227 -28.906 15.797 1 45.53 144 LYS B CA 1
ATOM 4122 C C . LYS B 1 144 ? -5.105 -28.5 14.336 1 45.53 144 LYS B C 1
ATOM 4124 O O . LYS B 1 144 ? -5.895 -28.953 13.492 1 45.53 144 LYS B O 1
ATOM 4129 N N . ASN B 1 145 ? -4.008 -28.219 13.906 1 40.41 145 ASN B N 1
ATOM 4130 C CA . ASN B 1 145 ? -3.545 -27.891 12.57 1 40.41 145 ASN B CA 1
ATOM 4131 C C . ASN B 1 145 ? -4.707 -27.531 11.648 1 40.41 145 ASN B C 1
ATOM 4133 O O . ASN B 1 145 ? -4.789 -28.031 10.523 1 40.41 145 ASN B O 1
ATOM 4137 N N . GLY B 1 146 ? -5.621 -26.594 12.062 1 45.53 146 GLY B N 1
ATOM 4138 C CA . GLY B 1 146 ? -6.727 -26.156 11.219 1 45.53 146 GLY B CA 1
ATOM 4139 C C . GLY B 1 146 ? -7.859 -27.172 11.172 1 45.53 146 GLY B C 1
ATOM 4140 O O . GLY B 1 146 ? -8.703 -27.125 10.266 1 45.53 146 GLY B O 1
ATOM 4141 N N . GLU B 1 147 ? -7.746 -28.219 11.875 1 44.62 147 GLU B N 1
ATOM 4142 C CA . GLU B 1 147 ? -8.891 -29.109 12.008 1 44.62 147 GLU B CA 1
ATOM 4143 C C . GLU B 1 147 ? -10.156 -28.359 12.367 1 44.62 147 GLU B C 1
ATOM 4145 O O . GLU B 1 147 ? -10.148 -27.516 13.273 1 44.62 147 GLU B O 1
ATOM 4150 N N . SER B 1 148 ? -11.078 -28.328 11.414 1 55.66 148 SER B N 1
ATOM 4151 C CA . SER B 1 148 ? -12.484 -27.969 11.586 1 55.66 148 SER B CA 1
ATOM 4152 C C . SER B 1 148 ? -12.688 -26.469 11.398 1 55.66 148 SER B C 1
ATOM 4154 O O . SER B 1 148 ? -13.555 -25.859 12.039 1 55.66 148 SER B O 1
ATOM 4156 N N . PHE B 1 149 ? -11.664 -25.938 10.586 1 63.25 149 PHE B N 1
ATOM 4157 C CA . PHE B 1 149 ? -12.047 -24.547 10.555 1 63.25 149 PHE B CA 1
ATOM 4158 C C . PHE B 1 149 ? -13.117 -24.297 9.492 1 63.25 149 PHE B C 1
ATOM 4160 O O . PHE B 1 149 ? -13.141 -24.969 8.461 1 63.25 149 PHE B O 1
ATOM 4167 N N . GLU B 1 150 ? -14.094 -23.688 9.992 1 79.31 150 GLU B N 1
ATOM 4168 C CA . GLU B 1 150 ? -15.156 -23.188 9.133 1 79.31 150 GLU B CA 1
ATOM 4169 C C . GLU B 1 150 ? -14.758 -21.891 8.453 1 79.31 150 GLU B C 1
ATOM 4171 O O . GLU B 1 150 ? -14.07 -21.047 9.047 1 79.31 150 GLU B O 1
ATOM 4176 N N . VAL B 1 151 ? -14.953 -21.906 7.184 1 87.31 151 VAL B N 1
ATOM 4177 C CA . VAL B 1 151 ? -14.75 -20.672 6.445 1 87.31 151 VAL B CA 1
ATOM 4178 C C . VAL B 1 151 ? -15.555 -19.547 7.09 1 87.31 151 VAL B C 1
ATOM 4180 O O . VAL B 1 151 ? -16.75 -19.703 7.352 1 87.31 151 VAL B O 1
ATOM 4183 N N . LYS B 1 152 ? -14.859 -18.516 7.379 1 92.75 152 LYS B N 1
ATOM 4184 C CA . LYS B 1 152 ? -15.477 -17.375 8.047 1 92.75 152 LYS B CA 1
ATOM 4185 C C . LYS B 1 152 ? -15.953 -16.344 7.031 1 92.75 152 LYS B C 1
ATOM 4187 O O . LYS B 1 152 ? -15.469 -16.297 5.898 1 92.75 152 LYS B O 1
ATOM 4192 N N . GLN B 1 153 ? -16.844 -15.484 7.531 1 92.94 153 GLN B N 1
ATOM 4193 C CA . GLN B 1 153 ? -17.438 -14.469 6.656 1 92.94 153 GLN B CA 1
ATOM 4194 C C . GLN B 1 153 ? -16.453 -13.328 6.406 1 92.94 153 GLN B C 1
ATOM 4196 O O . GLN B 1 153 ? -16.5 -12.672 5.363 1 92.94 153 GLN B O 1
ATOM 4201 N N . SER B 1 154 ? -15.695 -13.07 7.402 1 95.31 154 SER B N 1
ATOM 4202 C CA . SER B 1 154 ? -14.75 -11.969 7.242 1 95.31 154 SER B CA 1
ATOM 4203 C C . SER B 1 154 ? -13.602 -12.086 8.234 1 95.31 154 SER B C 1
ATOM 4205 O O . SER B 1 154 ? -13.68 -12.844 9.203 1 95.31 154 SER B O 1
ATOM 4207 N N . PHE B 1 155 ? -12.602 -11.492 7.902 1 96.69 155 PHE B N 1
ATOM 4208 C CA . PHE B 1 155 ? -11.453 -11.25 8.766 1 96.69 155 PHE B CA 1
ATOM 4209 C C . PHE B 1 155 ? -11 -9.797 8.688 1 96.69 155 PHE B C 1
ATOM 4211 O O . PHE B 1 155 ? -11.031 -9.195 7.609 1 96.69 155 PHE B O 1
ATOM 4218 N N . GLN B 1 156 ? -10.617 -9.195 9.812 1 97.56 156 GLN B N 1
ATOM 4219 C CA . GLN B 1 156 ? -9.914 -7.918 9.883 1 97.56 156 GLN B CA 1
ATOM 4220 C C . GLN B 1 156 ? -8.797 -7.965 10.93 1 97.56 156 GLN B C 1
ATOM 4222 O O . GLN B 1 156 ? -8.953 -8.586 11.984 1 97.56 156 GLN B O 1
ATOM 4227 N N . MET B 1 157 ? -7.648 -7.359 10.633 1 97.25 157 MET B N 1
ATOM 4228 C CA . MET B 1 157 ? -6.68 -7.141 11.703 1 97.25 157 MET B CA 1
ATOM 4229 C C . MET B 1 157 ? -7.336 -6.48 12.906 1 97.25 157 MET B C 1
ATOM 4231 O O . MET B 1 157 ? -8.086 -5.516 12.758 1 97.25 157 MET B O 1
ATOM 4235 N N . PRO B 1 158 ? -7.098 -6.91 14.047 1 96 158 PRO B N 1
ATOM 4236 C CA . PRO B 1 158 ? -7.855 -6.465 15.211 1 96 158 PRO B CA 1
ATOM 4237 C C . PRO B 1 158 ? -7.539 -5.023 15.609 1 96 158 PRO B C 1
ATOM 4239 O O . PRO B 1 158 ? -6.414 -4.555 15.398 1 96 158 PRO B O 1
ATOM 4242 N N . PHE B 1 159 ? -8.586 -4.383 16.109 1 96.75 159 PHE B N 1
ATOM 4243 C CA . PHE B 1 159 ? -8.445 -3.098 16.797 1 96.75 159 PHE B CA 1
ATOM 4244 C C . PHE B 1 159 ? -7.5 -3.215 17.984 1 96.75 159 PHE B C 1
ATOM 4246 O O . PHE B 1 159 ? -7.539 -4.203 18.719 1 96.75 159 PHE B O 1
ATOM 4253 N N . PRO B 1 160 ? -6.582 -2.193 18.156 1 94.12 160 PRO B N 1
ATOM 4254 C CA . PRO B 1 160 ? -5.707 -2.25 19.328 1 94.12 160 PRO B CA 1
ATOM 4255 C C . PRO B 1 160 ? -6.48 -2.285 20.656 1 94.12 160 PRO B C 1
ATOM 4257 O O . PRO B 1 160 ? -7.27 -1.381 20.922 1 94.12 160 PRO B O 1
ATOM 4260 N N . LYS B 1 161 ? -6.219 -3.246 21.422 1 88.69 161 LYS B N 1
ATOM 4261 C CA . LYS B 1 161 ? -7.035 -3.504 22.609 1 88.69 161 LYS B CA 1
ATOM 4262 C C . LYS B 1 161 ? -6.527 -2.709 23.812 1 88.69 161 LYS B C 1
ATOM 4264 O O . LYS B 1 161 ? -7.227 -2.59 24.812 1 88.69 161 LYS B O 1
ATOM 4269 N N . GLU B 1 162 ? -5.434 -2.137 23.734 1 90.31 162 GLU B N 1
ATOM 4270 C CA . GLU B 1 162 ? -4.805 -1.509 24.891 1 90.31 162 GLU B CA 1
ATOM 4271 C C . GLU B 1 162 ? -5.102 -0.013 24.938 1 90.31 162 GLU B C 1
ATOM 4273 O O . GLU B 1 162 ? -4.5 0.721 25.719 1 90.31 162 GLU B O 1
ATOM 4278 N N . LEU B 1 163 ? -6.043 0.479 24.141 1 93.62 163 LEU B N 1
ATOM 4279 C CA . LEU B 1 163 ? -6.27 1.915 24.016 1 93.62 163 LEU B CA 1
ATOM 4280 C C . LEU B 1 163 ? -7.402 2.369 24.938 1 93.62 163 LEU B C 1
ATOM 4282 O O . LEU B 1 163 ? -8.406 1.666 25.078 1 93.62 163 LEU B O 1
ATOM 4286 N N . ARG B 1 164 ? -7.254 3.561 25.469 1 93.12 164 ARG B N 1
ATOM 4287 C CA . ARG B 1 164 ? -8.367 4.25 26.109 1 93.12 164 ARG B CA 1
ATOM 4288 C C . ARG B 1 164 ? -9.438 4.629 25.094 1 93.12 164 ARG B C 1
ATOM 4290 O O . ARG B 1 164 ? -9.148 4.801 23.906 1 93.12 164 ARG B O 1
ATOM 4297 N N . PRO B 1 165 ? -10.664 4.734 25.641 1 94.38 165 PRO B N 1
ATOM 4298 C CA . PRO B 1 165 ? -11.695 5.27 24.75 1 94.38 165 PRO B CA 1
ATOM 4299 C C . PRO B 1 165 ? -11.32 6.633 24.172 1 94.38 165 PRO B C 1
ATOM 4301 O O . PRO B 1 165 ? -10.625 7.414 24.828 1 94.38 165 PRO B O 1
ATOM 4304 N N . TRP B 1 166 ? -11.812 6.867 22.953 1 94.75 166 TRP B N 1
ATOM 4305 C CA . TRP B 1 166 ? -11.414 8.078 22.25 1 94.75 166 TRP B CA 1
ATOM 4306 C C . TRP B 1 166 ? -11.82 9.328 23.031 1 94.75 166 TRP B C 1
ATOM 4308 O O . TRP B 1 166 ? -11.125 10.344 23 1 94.75 166 TRP B O 1
ATOM 4318 N N . ASP B 1 167 ? -12.953 9.273 23.781 1 95.06 167 ASP B N 1
ATOM 4319 C CA . ASP B 1 167 ? -13.477 10.438 24.484 1 95.06 167 ASP B CA 1
ATOM 4320 C C . ASP B 1 167 ? -12.688 10.711 25.766 1 95.06 167 ASP B C 1
ATOM 4322 O O . ASP B 1 167 ? -12.93 11.703 26.453 1 95.06 167 ASP B O 1
ATOM 4326 N N . GLN B 1 168 ? -11.734 9.859 26.078 1 93.62 168 GLN B N 1
ATOM 4327 C CA . GLN B 1 168 ? -10.828 10.062 27.203 1 93.62 168 GLN B CA 1
ATOM 4328 C C . GLN B 1 168 ? -9.461 10.539 26.734 1 93.62 168 GLN B C 1
ATOM 4330 O O . GLN B 1 168 ? -8.516 10.617 27.531 1 93.62 168 GLN B O 1
ATOM 4335 N N . CYS B 1 169 ? -9.336 10.766 25.484 1 90.31 169 CYS B N 1
ATOM 4336 C CA . CYS B 1 169 ? -8.117 11.32 24.906 1 90.31 169 CYS B CA 1
ATOM 4337 C C . CYS B 1 169 ? -8.289 12.797 24.578 1 90.31 169 CYS B C 1
ATOM 4339 O O . CYS B 1 169 ? -9.125 13.164 23.75 1 90.31 169 CYS B O 1
ATOM 4341 N N . GLU B 1 170 ? -7.496 13.609 25.156 1 86.5 170 GLU B N 1
ATOM 4342 C CA . GLU B 1 170 ? -7.605 15.055 24.969 1 86.5 170 GLU B CA 1
ATOM 4343 C C . GLU B 1 170 ? -7.293 15.453 23.531 1 86.5 170 GLU B C 1
ATOM 4345 O O . GLU B 1 170 ? -6.332 14.961 22.938 1 86.5 170 GLU B O 1
ATOM 4350 N N . GLU B 1 171 ? -8.102 16.328 23.016 1 85.69 171 GLU B N 1
ATOM 4351 C CA . GLU B 1 171 ? -7.816 16.859 21.688 1 85.69 171 GLU B CA 1
ATOM 4352 C C . GLU B 1 171 ? -6.508 17.641 21.672 1 85.69 171 GLU B C 1
ATOM 4354 O O . GLU B 1 171 ? -6.215 18.391 22.594 1 85.69 171 GLU B O 1
ATOM 4359 N N . ASN B 1 172 ? -5.789 17.469 20.625 1 81.81 172 ASN B N 1
ATOM 4360 C CA . ASN B 1 172 ? -4.484 18.125 20.531 1 81.81 172 ASN B CA 1
ATOM 4361 C C . ASN B 1 172 ? -4.613 19.641 20.578 1 81.81 172 ASN B C 1
ATOM 4363 O O . ASN B 1 172 ? -3.775 20.312 21.172 1 81.81 172 ASN B O 1
ATOM 4367 N N . GLU B 1 173 ? -5.641 20.172 19.969 1 77.62 173 GLU B N 1
ATOM 4368 C CA . GLU B 1 173 ? -5.848 21.609 19.953 1 77.62 173 GLU B CA 1
ATOM 4369 C C . GLU B 1 173 ? -6.094 22.156 21.359 1 77.62 173 GLU B C 1
ATOM 4371 O O . GLU B 1 173 ? -5.633 23.234 21.703 1 77.62 173 GLU B O 1
ATOM 4376 N N . VAL B 1 174 ? -6.883 21.406 22.125 1 81.69 174 VAL B N 1
ATOM 4377 C CA . VAL B 1 174 ? -7.16 21.797 23.5 1 81.69 174 VAL B CA 1
ATOM 4378 C C . VAL B 1 174 ? -5.875 21.734 24.328 1 81.69 174 VAL B C 1
ATOM 4380 O O . VAL B 1 174 ? -5.59 22.625 25.125 1 81.69 174 VAL B O 1
ATOM 4383 N N . PHE B 1 175 ? -5.168 20.75 24.109 1 79.94 175 PHE B N 1
ATOM 4384 C CA . PHE B 1 175 ? -3.891 20.594 24.797 1 79.94 175 PHE B CA 1
ATOM 4385 C C . PHE B 1 175 ? -2.961 21.75 24.484 1 79.94 175 PHE B C 1
ATOM 4387 O O . PHE B 1 175 ? -2.361 22.344 25.391 1 79.94 175 PHE B O 1
ATOM 4394 N N . LEU B 1 176 ? -2.811 22.047 23.203 1 77.75 176 LEU B N 1
ATOM 4395 C CA . LEU B 1 176 ? -1.909 23.109 22.781 1 77.75 176 LEU B CA 1
ATOM 4396 C C . LEU B 1 176 ? -2.354 24.453 23.328 1 77.75 176 LEU B C 1
ATOM 4398 O O . LEU B 1 176 ? -1.521 25.281 23.703 1 77.75 176 LEU B O 1
ATOM 4402 N N . GLN B 1 177 ? -3.619 24.672 23.359 1 79.69 177 GLN B N 1
ATOM 4403 C CA . GLN B 1 177 ? -4.148 25.906 23.938 1 79.69 177 GLN B CA 1
ATOM 4404 C C . GLN B 1 177 ? -3.793 26.016 25.422 1 79.69 177 GLN B C 1
ATOM 4406 O O . GLN B 1 177 ? -3.398 27.078 25.891 1 79.69 177 GLN B O 1
ATOM 4411 N N . ARG B 1 178 ? -3.986 24.984 26.078 1 82.81 178 ARG B N 1
ATOM 4412 C CA . ARG B 1 178 ? -3.645 24.969 27.484 1 82.81 178 ARG B CA 1
ATOM 4413 C C . ARG B 1 178 ? -2.154 25.219 27.703 1 82.81 178 ARG B C 1
ATOM 4415 O O . ARG B 1 178 ? -1.767 25.969 28.609 1 82.81 178 ARG B O 1
ATOM 4422 N N . LEU B 1 179 ? -1.4 24.641 26.891 1 78.62 179 LEU B N 1
ATOM 4423 C CA . LEU B 1 179 ? 0.047 24.781 26.984 1 78.62 179 LEU B CA 1
ATOM 4424 C C . LEU B 1 179 ? 0.462 26.234 26.781 1 78.62 179 LEU B C 1
ATOM 4426 O O . LEU B 1 179 ? 1.319 26.75 27.5 1 78.62 179 LEU B O 1
ATOM 4430 N N . VAL B 1 180 ? -0.081 26.906 25.797 1 80.62 180 VAL B N 1
ATOM 4431 C CA . VAL B 1 180 ? 0.273 28.281 25.484 1 80.62 180 VAL B CA 1
ATOM 4432 C C . VAL B 1 180 ? -0.219 29.219 26.594 1 80.62 180 VAL B C 1
ATOM 4434 O O . VAL B 1 180 ? 0.38 30.266 26.844 1 80.62 180 VAL B O 1
ATOM 4437 N N . GLN B 1 181 ? -1.224 28.828 27.312 1 84.56 181 GLN B N 1
ATOM 4438 C CA . GLN B 1 181 ? -1.765 29.641 28.406 1 84.56 181 GLN B CA 1
ATOM 4439 C C . GLN B 1 181 ? -0.97 29.422 29.688 1 84.56 181 GLN B C 1
ATOM 4441 O O . GLN B 1 181 ? -0.809 30.344 30.484 1 84.56 181 GLN B O 1
ATOM 4446 N N . GLU B 1 182 ? -0.466 28.234 29.812 1 85.31 182 GLU B N 1
ATOM 4447 C CA . GLU B 1 182 ? 0.175 27.859 31.062 1 85.31 182 GLU B CA 1
ATOM 4448 C C . GLU B 1 182 ? 1.673 28.141 31.031 1 85.31 182 GLU B C 1
ATOM 4450 O O . GLU B 1 182 ? 2.295 28.359 32.062 1 85.31 182 GLU B O 1
ATOM 4455 N N . LYS B 1 183 ? 2.238 28.031 29.859 1 81.81 183 LYS B N 1
ATOM 4456 C CA . LYS B 1 183 ? 3.684 28.188 29.734 1 81.81 183 LYS B CA 1
ATOM 4457 C C . LYS B 1 183 ? 4.027 29.547 29.109 1 81.81 183 LYS B C 1
ATOM 4459 O O . LYS B 1 183 ? 3.291 30.047 28.25 1 81.81 183 LYS B O 1
ATOM 4464 N N . SER B 1 184 ? 5.164 30.078 29.516 1 81.62 184 SER B N 1
ATOM 4465 C CA . SER B 1 184 ? 5.621 31.359 28.984 1 81.62 184 SER B CA 1
ATOM 4466 C C . SER B 1 184 ? 6.262 31.172 27.609 1 81.62 184 SER B C 1
ATOM 4468 O O . SER B 1 184 ? 6.625 30.062 27.234 1 81.62 184 SER B O 1
ATOM 4470 N N . LYS B 1 185 ? 6.312 32.219 26.844 1 81.31 185 LYS B N 1
ATOM 4471 C CA . LYS B 1 185 ? 7.008 32.219 25.562 1 81.31 185 LYS B CA 1
ATOM 4472 C C . LYS B 1 185 ? 8.453 31.75 25.719 1 81.31 185 LYS B C 1
ATOM 4474 O O . LYS B 1 185 ? 8.984 31.047 24.844 1 81.31 185 LYS B O 1
ATOM 4479 N N . GLU B 1 186 ? 9.078 32.125 26.828 1 81.81 186 GLU B N 1
ATOM 4480 C CA . GLU B 1 186 ? 10.469 31.766 27.109 1 81.81 186 GLU B CA 1
ATOM 4481 C C . GLU B 1 186 ? 10.609 30.266 27.312 1 81.81 186 GLU B C 1
ATOM 4483 O O . GLU B 1 186 ? 11.562 29.656 26.828 1 81.81 186 GLU B O 1
ATOM 4488 N N . GLU B 1 187 ? 9.594 29.75 27.969 1 76.94 187 GLU B N 1
ATOM 4489 C CA . GLU B 1 187 ? 9.609 28.312 28.25 1 76.94 187 GLU B CA 1
ATOM 4490 C C . GLU B 1 187 ? 9.414 27.5 26.969 1 76.94 187 GLU B C 1
ATOM 4492 O O . GLU B 1 187 ? 10.031 26.438 26.797 1 76.94 187 GLU B O 1
ATOM 4497 N N . LEU B 1 188 ? 8.609 28.016 26.094 1 74 188 LEU B N 1
ATOM 4498 C CA . LEU B 1 188 ? 8.25 27.266 24.891 1 74 188 LEU B CA 1
ATOM 4499 C C . LEU B 1 188 ? 9.234 27.562 23.766 1 74 188 LEU B C 1
ATOM 4501 O O . LEU B 1 188 ? 9.367 26.766 22.828 1 74 188 LEU B O 1
ATOM 4505 N N . GLY B 1 189 ? 9.898 28.625 23.891 1 72.5 189 GLY B N 1
ATOM 4506 C CA . GLY B 1 189 ? 10.883 28.984 22.875 1 72.5 189 GLY B CA 1
ATOM 4507 C C . GLY B 1 189 ? 10.297 29.109 21.484 1 72.5 189 GLY B C 1
ATOM 4508 O O . GLY B 1 189 ? 9.289 29.812 21.297 1 72.5 189 GLY B O 1
ATOM 4509 N N . TRP B 1 190 ? 11.008 28.422 20.484 1 65.75 190 TRP B N 1
ATOM 4510 C CA . TRP B 1 190 ? 10.625 28.531 19.078 1 65.75 190 TRP B CA 1
ATOM 4511 C C . TRP B 1 190 ? 9.258 27.891 18.828 1 65.75 190 TRP B C 1
ATOM 4513 O O . TRP B 1 190 ? 8.586 28.203 17.844 1 65.75 190 TRP B O 1
ATOM 4523 N N . LYS B 1 191 ? 8.812 27.094 19.75 1 70.12 191 LYS B N 1
ATOM 4524 C CA . LYS B 1 191 ? 7.555 26.359 19.594 1 70.12 191 LYS B CA 1
ATOM 4525 C C . LYS B 1 191 ? 6.355 27.281 19.828 1 70.12 191 LYS B C 1
ATOM 4527 O O . LYS B 1 191 ? 5.242 26.969 19.391 1 70.12 191 LYS B O 1
ATOM 4532 N N . TRP B 1 192 ? 6.648 28.312 20.562 1 73 192 TRP B N 1
ATOM 4533 C CA . TRP B 1 192 ? 5.551 29.188 20.938 1 73 192 TRP B CA 1
ATOM 4534 C C . TRP B 1 192 ? 4.809 29.688 19.703 1 73 192 TRP B C 1
ATOM 4536 O O . TRP B 1 192 ? 3.576 29.641 19.656 1 73 192 TRP B O 1
ATOM 4546 N N . GLU B 1 193 ? 5.566 30.125 18.734 1 70.62 193 GLU B N 1
ATOM 4547 C CA . GLU B 1 193 ? 4.934 30.672 17.531 1 70.62 193 GLU B CA 1
ATOM 4548 C C . GLU B 1 193 ? 4.102 29.609 16.812 1 70.62 193 GLU B C 1
ATOM 4550 O O . GLU B 1 193 ? 3.004 29.891 16.328 1 70.62 193 GLU B O 1
ATOM 4555 N N . TYR B 1 194 ? 4.57 28.422 16.828 1 69 194 TYR B N 1
ATOM 4556 C CA . TYR B 1 194 ? 3.873 27.328 16.172 1 69 194 TYR B CA 1
ATOM 4557 C C . TYR B 1 194 ? 2.594 26.969 16.922 1 69 194 TYR B C 1
ATOM 4559 O O . TYR B 1 194 ? 1.529 26.828 16.312 1 69 194 TYR B O 1
ATOM 4567 N N . PHE B 1 195 ? 2.715 26.906 18.188 1 73.12 195 PHE B N 1
ATOM 4568 C CA . PHE B 1 195 ? 1.58 26.516 19.016 1 73.12 195 PHE B CA 1
ATOM 4569 C C . PHE B 1 195 ? 0.514 27.594 19.031 1 73.12 195 PHE B C 1
ATOM 4571 O O . PHE B 1 195 ? -0.682 27.312 18.969 1 73.12 195 PHE B O 1
ATOM 4578 N N . ASP B 1 196 ? 1.02 28.812 19.016 1 73 196 ASP B N 1
ATOM 4579 C CA . ASP B 1 196 ? 0.098 29.938 19.016 1 73 196 ASP B CA 1
ATOM 4580 C C . ASP B 1 196 ? -0.684 30.031 17.719 1 73 196 ASP B C 1
ATOM 4582 O O . ASP B 1 196 ? -1.897 30.234 17.719 1 73 196 ASP B O 1
ATOM 4586 N N . ASN B 1 197 ? 0.028 29.781 16.641 1 71.88 197 ASN B N 1
ATOM 4587 C CA . ASN B 1 197 ? -0.626 29.812 15.336 1 71.88 197 ASN B CA 1
ATOM 4588 C C . ASN B 1 197 ? -1.647 28.688 15.195 1 71.88 197 ASN B C 1
ATOM 4590 O O . ASN B 1 197 ? -2.734 28.906 14.656 1 71.88 197 ASN B O 1
ATOM 4594 N N . TRP B 1 198 ? -1.261 27.547 15.711 1 70.69 198 TRP B N 1
ATOM 4595 C CA . TRP B 1 198 ? -2.168 26.406 15.641 1 70.69 198 TRP B CA 1
ATOM 4596 C C . TRP B 1 198 ? -3.404 26.641 16.5 1 70.69 198 TRP B C 1
ATOM 4598 O O . TRP B 1 198 ? -4.527 26.328 16.094 1 70.69 198 TRP B O 1
ATOM 4608 N N . SER B 1 199 ? -3.176 27.219 17.656 1 69.62 199 SER B N 1
ATOM 4609 C CA . SER B 1 199 ? -4.27 27.469 18.594 1 69.62 199 SER B CA 1
ATOM 4610 C C . SER B 1 199 ? -5.25 28.484 18.031 1 69.62 199 SER B C 1
ATOM 4612 O O . SER B 1 199 ? -6.461 28.359 18.219 1 69.62 199 SER B O 1
ATOM 4614 N N . LYS B 1 200 ? -4.738 29.469 17.328 1 71.69 200 LYS B N 1
ATOM 4615 C CA . LYS B 1 200 ? -5.574 30.531 16.781 1 71.69 200 LYS B CA 1
ATOM 4616 C C . LYS B 1 200 ? -6.406 30.031 15.609 1 71.69 200 LYS B C 1
ATOM 4618 O O . LYS B 1 200 ? -7.492 30.547 15.344 1 71.69 200 LYS B O 1
ATOM 4623 N N . LYS B 1 201 ? -5.922 28.969 14.977 1 69.62 201 LYS B N 1
ATOM 4624 C CA . LYS B 1 201 ? -6.605 28.453 13.789 1 69.62 201 LYS B CA 1
ATOM 4625 C C . LYS B 1 201 ? -7.492 27.266 14.133 1 69.62 201 LYS B C 1
ATOM 4627 O O . LYS B 1 201 ? -8.086 26.656 13.242 1 69.62 201 LYS B O 1
ATOM 4632 N N . ARG B 1 202 ? -7.621 27.031 15.414 1 65.44 202 ARG B N 1
ATOM 4633 C CA . ARG B 1 202 ? -8.391 25.875 15.898 1 65.44 202 ARG B CA 1
ATOM 4634 C C . ARG B 1 202 ? -9.836 25.953 15.422 1 65.44 202 ARG B C 1
ATOM 4636 O O . ARG B 1 202 ? -10.414 24.953 14.992 1 65.44 202 ARG B O 1
ATOM 4643 N N . GLY B 1 203 ? -10.367 27.078 15.555 1 67.38 203 GLY B N 1
ATOM 4644 C CA . GLY B 1 203 ? -11.773 27.266 15.242 1 67.38 203 GLY B CA 1
ATOM 4645 C C . GLY B 1 203 ? -12.109 27 13.789 1 67.38 203 GLY B C 1
ATOM 4646 O O . GLY B 1 203 ? -13.234 26.625 13.461 1 67.38 203 GLY B O 1
ATOM 4647 N N . SER B 1 204 ? -11.125 27.047 12.969 1 75 204 SER B N 1
ATOM 4648 C CA . SER B 1 204 ? -11.398 26.906 11.547 1 75 204 SER B CA 1
ATOM 4649 C C . SER B 1 204 ? -10.797 25.625 10.992 1 75 204 SER B C 1
ATOM 4651 O O . SER B 1 204 ? -10.812 25.391 9.781 1 75 204 SER B O 1
ATOM 4653 N N . ALA B 1 205 ? -10.383 24.781 11.945 1 81.25 205 ALA B N 1
ATOM 4654 C CA . ALA B 1 205 ? -9.734 23.562 11.484 1 81.25 205 ALA B CA 1
ATOM 4655 C C . ALA B 1 205 ? -10.742 22.609 10.859 1 81.25 205 ALA B C 1
ATOM 4657 O O . ALA B 1 205 ? -11.859 22.453 11.359 1 81.25 205 ALA B O 1
ATOM 4658 N N . PRO B 1 206 ? -10.406 21.969 9.781 1 88.69 206 PRO B N 1
ATOM 4659 C CA . PRO B 1 206 ? -11.32 21.047 9.109 1 88.69 206 PRO B CA 1
ATOM 4660 C C . PRO B 1 206 ? -11.484 19.719 9.844 1 88.69 206 PRO B C 1
ATOM 4662 O O . PRO B 1 206 ? -12.375 18.938 9.523 1 88.69 206 PRO B O 1
ATOM 4665 N N . PHE B 1 207 ? -10.664 19.453 10.82 1 90.62 207 PHE B N 1
ATOM 4666 C CA . PHE B 1 207 ? -10.734 18.234 11.609 1 90.62 207 PHE B CA 1
ATOM 4667 C C . PHE B 1 207 ? -10.023 18.422 12.945 1 90.62 207 PHE B C 1
ATOM 4669 O O . PHE B 1 207 ? -9.305 19.391 13.148 1 90.62 207 PHE B O 1
ATOM 4676 N N . PHE B 1 208 ? -10.297 17.484 13.828 1 88.62 208 PHE B N 1
ATOM 4677 C CA . PHE B 1 208 ? -9.688 17.453 15.148 1 88.62 208 PHE B CA 1
ATOM 4678 C C . PHE B 1 208 ? -8.891 16.172 15.336 1 88.62 208 PHE B C 1
ATOM 4680 O O . PHE B 1 208 ? -9.211 15.133 14.742 1 88.62 208 PHE B O 1
ATOM 4687 N N . THR B 1 209 ? -7.844 16.281 16.094 1 89.31 209 THR B N 1
ATOM 4688 C CA . THR B 1 209 ? -6.988 15.117 16.328 1 89.31 209 THR B CA 1
ATOM 4689 C C . THR B 1 209 ? -6.746 14.906 17.812 1 89.31 209 THR B C 1
ATOM 4691 O O . THR B 1 209 ? -6.77 15.859 18.594 1 89.31 209 THR B O 1
ATOM 4694 N N . SER B 1 210 ? -6.586 13.688 18.203 1 89.62 210 SER B N 1
ATOM 4695 C CA . SER B 1 210 ? -6.141 13.289 19.547 1 89.62 210 SER B CA 1
ATOM 4696 C C . SER B 1 210 ? -5.172 12.109 19.469 1 89.62 210 SER B C 1
ATOM 4698 O O . SER B 1 210 ? -5.367 11.188 18.672 1 89.62 210 SER B O 1
ATOM 4700 N N . VAL B 1 211 ? -4.168 12.211 20.203 1 88.38 211 VAL B N 1
ATOM 4701 C CA . VAL B 1 211 ? -3.291 11.047 20.328 1 88.38 211 VAL B CA 1
ATOM 4702 C C . VAL B 1 211 ? -4.035 9.914 21.031 1 88.38 211 VAL B C 1
ATOM 4704 O O . VAL B 1 211 ? -4.652 10.117 22.078 1 88.38 211 VAL B O 1
ATOM 4707 N N . ALA B 1 212 ? -3.992 8.75 20.422 1 92 212 ALA B N 1
ATOM 4708 C CA . ALA B 1 212 ? -4.562 7.594 21.109 1 92 212 ALA B CA 1
ATOM 4709 C C . ALA B 1 212 ? -3.746 7.227 22.344 1 92 212 ALA B C 1
ATOM 4711 O O . ALA B 1 212 ? -2.525 7.066 22.266 1 92 212 ALA B O 1
ATOM 4712 N N . ARG B 1 213 ? -4.441 7.078 23.438 1 88.19 213 ARG B N 1
ATOM 4713 C CA . ARG B 1 213 ? -3.758 6.82 24.703 1 88.19 213 ARG B CA 1
ATOM 4714 C C . ARG B 1 213 ? -3.959 5.375 25.156 1 88.19 213 ARG B C 1
ATOM 4716 O O . ARG B 1 213 ? -5.031 4.801 24.953 1 88.19 213 ARG B O 1
ATOM 4723 N N . LYS B 1 214 ? -2.969 4.949 25.781 1 87.5 214 LYS B N 1
ATOM 4724 C CA . LYS B 1 214 ? -3.025 3.58 26.297 1 87.5 214 LYS B CA 1
ATOM 4725 C C . LYS B 1 214 ? -3.693 3.527 27.656 1 87.5 214 LYS B C 1
ATOM 4727 O O . LYS B 1 214 ? -3.607 4.48 28.438 1 87.5 214 LYS B O 1
ATOM 4732 N N . ILE B 1 215 ? -4.309 2.377 27.891 1 87.12 215 ILE B N 1
ATOM 4733 C CA . ILE B 1 215 ? -4.777 2.07 29.234 1 87.12 215 ILE B CA 1
ATOM 4734 C C . ILE B 1 215 ? -3.586 1.768 30.141 1 87.12 215 ILE B C 1
ATOM 4736 O O . ILE B 1 215 ? -2.781 0.882 29.844 1 87.12 215 ILE B O 1
ATOM 4740 N N . PRO B 1 216 ? -3.496 2.521 31.219 1 84.06 216 PRO B N 1
ATOM 4741 C CA . PRO B 1 216 ? -2.373 2.275 32.125 1 84.06 216 PRO B CA 1
ATOM 4742 C C . PRO B 1 216 ? -2.312 0.829 32.625 1 84.06 216 PRO B C 1
ATOM 4744 O O . PRO B 1 216 ? -3.348 0.238 32.938 1 84.06 216 PRO B O 1
ATOM 4747 N N . GLY B 1 217 ? -1.135 0.236 32.562 1 82.19 217 GLY B N 1
ATOM 4748 C CA . GLY B 1 217 ? -0.939 -1.101 33.094 1 82.19 217 GLY B CA 1
ATOM 4749 C C . GLY B 1 217 ? -1.145 -2.195 32.062 1 82.19 217 GLY B C 1
ATOM 4750 O O . GLY B 1 217 ? -0.784 -3.352 32.312 1 82.19 217 GLY B O 1
ATOM 4751 N N . VAL B 1 218 ? -1.692 -1.86 31.031 1 84.38 218 VAL B N 1
ATOM 4752 C CA . VAL B 1 218 ? -1.914 -2.863 29.984 1 84.38 218 VAL B CA 1
ATOM 4753 C C . VAL B 1 218 ? -0.715 -2.908 29.047 1 84.38 218 VAL B C 1
ATOM 4755 O O . VAL B 1 218 ? -0.29 -1.873 28.531 1 84.38 218 VAL B O 1
ATOM 4758 N N . PRO B 1 219 ? -0.156 -4.098 28.859 1 81.56 219 PRO B N 1
ATOM 4759 C CA . PRO B 1 219 ? 1 -4.207 27.969 1 81.56 219 PRO B CA 1
ATOM 4760 C C . PRO B 1 219 ? 0.649 -3.904 26.516 1 81.56 219 PRO B C 1
ATOM 4762 O O . PRO B 1 219 ? -0.455 -4.223 26.062 1 81.56 219 PRO B O 1
ATOM 4765 N N . SER B 1 220 ? 1.601 -3.266 25.797 1 80.25 220 SER B N 1
ATOM 4766 C CA . SER B 1 220 ? 1.463 -2.998 24.375 1 80.25 220 SER B CA 1
ATOM 4767 C C . SER B 1 220 ? 2.268 -3.992 23.547 1 80.25 220 SER B C 1
ATOM 4769 O O . SER B 1 220 ? 3.148 -4.676 24.062 1 80.25 220 SER B O 1
ATOM 4771 N N . SER B 1 221 ? 1.902 -4.035 22.312 1 81.12 221 SER B N 1
ATOM 4772 C CA . SER B 1 221 ? 2.695 -4.855 21.406 1 81.12 221 SER B CA 1
ATOM 4773 C C . SER B 1 221 ? 4.152 -4.406 21.391 1 81.12 221 SER B C 1
ATOM 4775 O O . SER B 1 221 ? 4.438 -3.205 21.391 1 81.12 221 SER B O 1
ATOM 4777 N N . LYS B 1 222 ? 5.008 -5.34 21.344 1 79.12 222 LYS B N 1
ATOM 4778 C CA . LYS B 1 222 ? 6.438 -5.059 21.297 1 79.12 222 LYS B CA 1
ATOM 4779 C C . LYS B 1 222 ? 6.82 -4.406 19.969 1 79.12 222 LYS B C 1
ATOM 4781 O O . LYS B 1 222 ? 7.879 -3.781 19.859 1 79.12 222 LYS B O 1
ATOM 4786 N N . GLU B 1 223 ? 5.93 -4.523 19.047 1 83.12 223 GLU B N 1
ATOM 4787 C CA . GLU B 1 223 ? 6.234 -4.035 17.703 1 83.12 223 GLU B CA 1
ATOM 4788 C C . GLU B 1 223 ? 6.016 -2.527 17.609 1 83.12 223 GLU B C 1
ATOM 4790 O O . GLU B 1 223 ? 6.43 -1.899 16.625 1 83.12 223 GLU B O 1
ATOM 4795 N N . TYR B 1 224 ? 5.41 -1.983 18.641 1 87.62 224 TYR B N 1
ATOM 4796 C CA . TYR B 1 224 ? 5.109 -0.558 18.578 1 87.62 224 TYR B CA 1
ATOM 4797 C C . TYR B 1 224 ? 6.363 0.274 18.828 1 87.62 224 TYR B C 1
ATOM 4799 O O . TYR B 1 224 ? 6.383 1.476 18.547 1 87.62 224 TYR B O 1
ATOM 4807 N N . TYR B 1 225 ? 7.379 -0.413 19.422 1 86.75 225 TYR B N 1
ATOM 4808 C CA . TYR B 1 225 ? 8.656 0.21 19.75 1 86.75 225 TYR B CA 1
ATOM 4809 C C . TYR B 1 225 ? 9.812 -0.74 19.469 1 86.75 225 TYR B C 1
ATOM 4811 O O . TYR B 1 225 ? 9.859 -1.851 20 1 86.75 225 TYR B O 1
ATOM 4819 N N . LEU B 1 226 ? 10.664 -0.265 18.625 1 87.31 226 LEU B N 1
ATOM 4820 C CA . LEU B 1 226 ? 11.828 -1.076 18.297 1 87.31 226 LEU B CA 1
ATOM 4821 C C . LEU B 1 226 ? 13.117 -0.268 18.438 1 87.31 226 LEU B C 1
ATOM 4823 O O . LEU B 1 226 ? 13.164 0.905 18.062 1 87.31 226 LEU B O 1
ATOM 4827 N N . ASN B 1 227 ? 14.133 -0.831 19.047 1 82.12 227 ASN B N 1
ATOM 4828 C CA . ASN B 1 227 ? 15.445 -0.214 19.219 1 82.12 227 ASN B CA 1
ATOM 4829 C C . ASN B 1 227 ? 15.344 1.129 19.938 1 82.12 227 ASN B C 1
ATOM 4831 O O . ASN B 1 227 ? 16 2.098 19.531 1 82.12 227 ASN B O 1
ATOM 4835 N N . GLY B 1 228 ? 14.359 1.278 20.812 1 78.31 228 GLY B N 1
ATOM 4836 C CA . GLY B 1 228 ? 14.227 2.453 21.656 1 78.31 228 GLY B CA 1
ATOM 4837 C C . GLY B 1 228 ? 13.445 3.574 21 1 78.31 228 GLY B C 1
ATOM 4838 O O . GLY B 1 228 ? 13.328 4.668 21.562 1 78.31 228 GLY B O 1
ATOM 4839 N N . LEU B 1 229 ? 12.977 3.324 19.812 1 86.44 229 LEU B N 1
ATOM 4840 C CA . LEU B 1 229 ? 12.258 4.359 19.078 1 86.44 229 LEU B CA 1
ATOM 4841 C C . LEU B 1 229 ? 10.859 3.883 18.703 1 86.44 229 LEU B C 1
ATOM 4843 O O . LEU B 1 229 ? 10.641 2.688 18.484 1 86.44 229 LEU B O 1
ATOM 4847 N N . PRO B 1 230 ? 9.898 4.781 18.641 1 87.62 230 PRO B N 1
ATOM 4848 C CA . PRO B 1 230 ? 8.547 4.395 18.25 1 87.62 230 PRO B CA 1
ATOM 4849 C C . PRO B 1 230 ? 8.461 4.012 16.766 1 87.62 230 PRO B C 1
ATOM 4851 O O . PRO B 1 230 ? 9.008 4.711 15.914 1 87.62 230 PRO B O 1
ATOM 4854 N N . THR B 1 231 ? 7.773 2.9 16.484 1 93.06 231 THR B N 1
ATOM 4855 C CA . THR B 1 231 ? 7.574 2.451 15.109 1 93.06 231 THR B CA 1
ATOM 4856 C C . THR B 1 231 ? 6.102 2.525 14.719 1 93.06 231 THR B C 1
ATOM 4858 O O . THR B 1 231 ? 5.742 2.283 13.57 1 93.06 231 THR B O 1
ATOM 4861 N N . THR B 1 232 ? 5.266 2.826 15.719 1 93.19 232 THR B N 1
ATOM 4862 C CA . THR B 1 232 ? 3.828 2.93 15.5 1 93.19 232 THR B CA 1
ATOM 4863 C C . THR B 1 232 ? 3.281 4.223 16.094 1 93.19 232 THR B C 1
ATOM 4865 O O . THR B 1 232 ? 3.674 4.617 17.203 1 93.19 232 THR B O 1
ATOM 4868 N N . ARG B 1 233 ? 2.455 4.887 15.336 1 91.69 233 ARG B N 1
ATOM 4869 C CA . ARG B 1 233 ? 1.702 6.059 15.773 1 91.69 233 ARG B CA 1
ATOM 4870 C C . ARG B 1 233 ? 0.201 5.824 15.641 1 91.69 233 ARG B C 1
ATOM 4872 O O . ARG B 1 233 ? -0.26 5.262 14.648 1 91.69 233 ARG B O 1
ATOM 4879 N N . MET B 1 234 ? -0.504 6.164 16.703 1 93.62 234 MET B N 1
ATOM 4880 C CA . MET B 1 234 ? -1.957 6.023 16.672 1 93.62 234 MET B CA 1
ATOM 4881 C C . MET B 1 234 ? -2.641 7.348 16.984 1 93.62 234 MET B C 1
ATOM 4883 O O . MET B 1 234 ? -2.373 7.961 18.016 1 93.62 234 MET B O 1
ATOM 4887 N N . THR B 1 235 ? -3.477 7.793 16.078 1 93.25 235 THR B N 1
ATOM 4888 C CA . THR B 1 235 ? -4.137 9.086 16.203 1 93.25 235 THR B CA 1
ATOM 4889 C C . THR B 1 235 ? -5.633 8.961 15.914 1 93.25 235 THR B C 1
ATOM 4891 O O . THR B 1 235 ? -6.031 8.281 14.969 1 93.25 235 THR B O 1
ATOM 4894 N N . TRP B 1 236 ? -6.434 9.578 16.766 1 95.38 236 TRP B N 1
ATOM 4895 C CA . TRP B 1 236 ? -7.855 9.758 16.484 1 95.38 236 TRP B CA 1
ATOM 4896 C C . TRP B 1 236 ? -8.094 10.992 15.633 1 95.38 236 TRP B C 1
ATOM 4898 O O . TRP B 1 236 ? -7.594 12.078 15.945 1 95.38 236 TRP B O 1
ATOM 4908 N N . TYR B 1 237 ? -8.805 10.836 14.547 1 95.81 237 TYR B N 1
ATOM 4909 C CA . TYR B 1 237 ? -9.211 11.938 13.688 1 95.81 237 TYR B CA 1
ATOM 4910 C C . TYR B 1 237 ? -10.727 12.117 13.719 1 95.81 237 TYR B C 1
ATOM 4912 O O . TYR B 1 237 ? -11.477 11.148 13.578 1 95.81 237 TYR B O 1
ATOM 4920 N N . ARG B 1 238 ? -11.148 13.281 13.906 1 94.88 238 ARG B N 1
ATOM 4921 C CA . ARG B 1 238 ? -12.57 13.594 13.844 1 94.88 238 ARG B CA 1
ATOM 4922 C C . ARG B 1 238 ? -12.844 14.688 12.82 1 94.88 238 ARG B C 1
ATOM 4924 O O . ARG B 1 238 ? -12.477 15.844 13.023 1 94.88 238 ARG B O 1
ATOM 4931 N N . PRO B 1 239 ? -13.484 14.297 11.711 1 95.81 239 PRO B N 1
ATOM 4932 C CA . PRO B 1 239 ? -13.789 15.328 10.719 1 95.81 239 PRO B CA 1
ATOM 4933 C C . PRO B 1 239 ? -14.812 16.344 11.219 1 95.81 239 PRO B C 1
ATOM 4935 O O . PRO B 1 239 ? -15.734 15.992 11.953 1 95.81 239 PRO B O 1
ATOM 4938 N N . ARG B 1 240 ? -14.641 17.547 10.82 1 94.31 240 ARG B N 1
ATOM 4939 C CA . ARG B 1 240 ? -15.633 18.578 11.117 1 94.31 240 ARG B CA 1
ATOM 4940 C C . ARG B 1 240 ? -16.844 18.453 10.195 1 94.31 240 ARG B C 1
ATOM 4942 O O . ARG B 1 240 ? -16.734 18.594 8.977 1 94.31 240 ARG B O 1
ATOM 4949 N N . ILE B 1 241 ? -17.938 18.109 10.773 1 95.56 241 ILE B N 1
ATOM 4950 C CA . ILE B 1 241 ? -19.203 18 10.07 1 95.56 241 ILE B CA 1
ATOM 4951 C C . ILE B 1 241 ? -20.234 18.953 10.688 1 95.56 241 ILE B C 1
ATOM 4953 O O . ILE B 1 241 ? -20.5 18.875 11.891 1 95.56 241 ILE B O 1
ATOM 4957 N N . ASP B 1 242 ? -20.766 19.828 9.93 1 91.88 242 ASP B N 1
ATOM 4958 C CA . ASP B 1 242 ? -21.75 20.781 10.43 1 91.88 242 ASP B CA 1
ATOM 4959 C C . ASP B 1 242 ? -23.078 20.078 10.711 1 91.88 242 ASP B C 1
ATOM 4961 O O . ASP B 1 242 ? -23.438 19.109 10.039 1 91.88 242 ASP B O 1
ATOM 4965 N N . PRO B 1 243 ? -23.844 20.547 11.688 1 89.12 243 PRO B N 1
ATOM 4966 C CA . PRO B 1 243 ? -25.078 19.875 12.102 1 89.12 243 PRO B CA 1
ATOM 4967 C C . PRO B 1 243 ? -26.078 19.75 10.953 1 89.12 243 PRO B C 1
ATOM 4969 O O . PRO B 1 243 ? -26.828 18.766 10.898 1 89.12 243 PRO B O 1
ATOM 4972 N N . ASP B 1 244 ? -26.141 20.609 10 1 90.81 244 ASP B N 1
ATOM 4973 C CA . ASP B 1 244 ? -27.141 20.594 8.938 1 90.81 244 ASP B CA 1
ATOM 4974 C C . ASP B 1 244 ? -26.609 19.875 7.695 1 90.81 244 ASP B C 1
ATOM 4976 O O . ASP B 1 244 ? -27.312 19.781 6.688 1 90.81 244 ASP B O 1
ATOM 4980 N N . GLU B 1 245 ? -25.422 19.312 7.812 1 93.56 245 GLU B N 1
ATOM 4981 C CA . GLU B 1 245 ? -24.812 18.672 6.656 1 93.56 245 GLU B CA 1
ATOM 4982 C C . GLU B 1 245 ? -25.156 17.203 6.59 1 93.56 245 GLU B C 1
ATOM 4984 O O . GLU B 1 245 ? -25.109 16.5 7.605 1 93.56 245 GLU B O 1
ATOM 4989 N N . THR B 1 246 ? -25.656 16.781 5.441 1 93.81 246 THR B N 1
ATOM 4990 C CA . THR B 1 246 ? -25.812 15.352 5.168 1 93.81 246 THR B CA 1
ATOM 4991 C C . THR B 1 246 ? -24.625 14.805 4.395 1 93.81 246 THR B C 1
ATOM 4993 O O . THR B 1 246 ? -24.328 15.266 3.291 1 93.81 246 THR B O 1
ATOM 4996 N N . ILE B 1 247 ? -23.969 13.852 5.008 1 96.5 247 ILE B N 1
ATOM 4997 C CA . ILE B 1 247 ? -22.75 13.305 4.422 1 96.5 247 ILE B CA 1
ATOM 4998 C C . ILE B 1 247 ? -23.047 11.945 3.803 1 96.5 247 ILE B C 1
ATOM 5000 O O . ILE B 1 247 ? -23.516 11.031 4.484 1 96.5 247 ILE B O 1
ATOM 5004 N N . SER B 1 248 ? -22.844 11.82 2.475 1 95.25 248 SER B N 1
ATOM 5005 C CA . SER B 1 248 ? -22.953 10.516 1.834 1 95.25 248 SER B CA 1
ATOM 5006 C C . SER B 1 248 ? -21.781 9.617 2.195 1 95.25 248 SER B C 1
ATOM 5008 O O . SER B 1 248 ? -20.75 10.102 2.697 1 95.25 248 SER B O 1
ATOM 5010 N N . GLU B 1 249 ? -21.922 8.32 1.989 1 96.12 249 GLU B N 1
ATOM 5011 C CA . GLU B 1 249 ? -20.828 7.375 2.232 1 96.12 249 GLU B CA 1
ATOM 5012 C C . GLU B 1 249 ? -19.594 7.738 1.42 1 96.12 249 GLU B C 1
ATOM 5014 O O . GLU B 1 249 ? -18.469 7.699 1.934 1 96.12 249 GLU B O 1
ATOM 5019 N N . GLU B 1 250 ? -19.781 8.125 0.184 1 96.88 250 GLU B N 1
ATOM 5020 C CA . GLU B 1 250 ? -18.672 8.469 -0.7 1 96.88 250 GLU B CA 1
ATOM 5021 C C . GLU B 1 250 ? -17.969 9.742 -0.238 1 96.88 250 GLU B C 1
ATOM 5023 O O . GLU B 1 250 ? -16.734 9.828 -0.285 1 96.88 250 GLU B O 1
ATOM 5028 N N . MET B 1 251 ? -18.734 10.688 0.189 1 97.12 251 MET B N 1
ATOM 5029 C CA . MET B 1 251 ? -18.141 11.898 0.752 1 97.12 251 MET B CA 1
ATOM 5030 C C . MET B 1 251 ? -17.344 11.57 2.014 1 97.12 251 MET B C 1
ATOM 5032 O O . MET B 1 251 ? -16.25 12.094 2.209 1 97.12 251 MET B O 1
ATOM 5036 N N . TYR B 1 252 ? -17.891 10.734 2.873 1 98 252 TYR B N 1
ATOM 5037 C CA . TYR B 1 252 ? -17.203 10.344 4.094 1 98 252 TYR B CA 1
ATOM 5038 C C . TYR B 1 252 ? -15.875 9.664 3.777 1 98 252 TYR B C 1
ATOM 5040 O O . TYR B 1 252 ? -14.859 9.938 4.414 1 98 252 TYR B O 1
ATOM 5048 N N . LYS B 1 253 ? -15.867 8.766 2.785 1 98.38 253 LYS B N 1
ATOM 5049 C CA . LYS B 1 253 ? -14.625 8.117 2.357 1 98.38 253 LYS B CA 1
ATOM 5050 C C . LYS B 1 253 ? -13.609 9.156 1.891 1 98.38 253 LYS B C 1
ATOM 5052 O O . LYS B 1 253 ? -12.414 9.039 2.191 1 98.38 253 LYS B O 1
ATOM 5057 N N . SER B 1 254 ? -14.055 10.164 1.193 1 98.31 254 SER B N 1
ATOM 5058 C CA . SER B 1 254 ? -13.172 11.242 0.757 1 98.31 254 SER B CA 1
ATOM 5059 C C . SER B 1 254 ? -12.602 12.008 1.948 1 98.31 254 SER B C 1
ATOM 5061 O O . SER B 1 254 ? -11.438 12.414 1.932 1 98.31 254 SER B O 1
ATOM 5063 N N . MET B 1 255 ? -13.43 12.195 2.951 1 98.25 255 MET B N 1
ATOM 5064 C CA . MET B 1 255 ? -12.969 12.844 4.176 1 98.25 255 MET B CA 1
ATOM 5065 C C . MET B 1 255 ? -11.906 12 4.867 1 98.25 255 MET B C 1
ATOM 5067 O O . MET B 1 255 ? -10.898 12.531 5.348 1 98.25 255 MET B O 1
ATOM 5071 N N . ILE B 1 256 ? -12.102 10.703 4.902 1 98.44 256 ILE B N 1
ATOM 5072 C CA . ILE B 1 256 ? -11.133 9.797 5.508 1 98.44 256 ILE B CA 1
ATOM 5073 C C . ILE B 1 256 ? -9.797 9.898 4.773 1 98.44 256 ILE B C 1
ATOM 5075 O O . ILE B 1 256 ? -8.734 9.93 5.402 1 98.44 256 ILE B O 1
ATOM 5079 N N . ILE B 1 257 ? -9.844 9.969 3.496 1 98.5 257 ILE B N 1
ATOM 5080 C CA . ILE B 1 257 ? -8.633 10.07 2.689 1 98.5 257 ILE B CA 1
ATOM 5081 C C . ILE B 1 257 ? -7.895 11.367 3.025 1 98.5 257 ILE B C 1
ATOM 5083 O O . ILE B 1 257 ? -6.668 11.367 3.16 1 98.5 257 ILE B O 1
ATOM 5087 N N . TYR B 1 258 ? -8.641 12.445 3.199 1 97.31 258 TYR B N 1
ATOM 5088 C CA . TYR B 1 258 ? -8.062 13.703 3.66 1 97.31 258 TYR B CA 1
ATOM 5089 C C . TYR B 1 258 ? -7.309 13.508 4.969 1 97.31 258 TYR B C 1
ATOM 5091 O O . TYR B 1 258 ? -6.172 13.977 5.113 1 97.31 258 TYR B O 1
ATOM 5099 N N . LEU B 1 259 ? -7.895 12.812 5.836 1 96.62 259 LEU B N 1
ATOM 5100 C CA . LEU B 1 259 ? -7.383 12.656 7.195 1 96.62 259 LEU B CA 1
ATOM 5101 C C . LEU B 1 259 ? -6.152 11.75 7.211 1 96.62 259 LEU B C 1
ATOM 5103 O O . LEU B 1 259 ? -5.199 12.008 7.953 1 96.62 259 LEU B O 1
ATOM 5107 N N . THR B 1 260 ? -6.074 10.742 6.355 1 97.31 260 THR B N 1
ATOM 5108 C CA . THR B 1 260 ? -5.066 9.695 6.457 1 97.31 260 THR B CA 1
ATOM 5109 C C . THR B 1 260 ? -3.732 10.172 5.887 1 97.31 260 THR B C 1
ATOM 5111 O O . THR B 1 260 ? -2.697 9.539 6.105 1 97.31 260 THR B O 1
ATOM 5114 N N . ASP B 1 261 ? -3.777 11.227 5.152 1 95.19 261 ASP B N 1
ATOM 5115 C CA . ASP B 1 261 ? -2.529 11.797 4.66 1 95.19 261 ASP B CA 1
ATOM 5116 C C . ASP B 1 261 ? -1.79 12.539 5.773 1 95.19 261 ASP B C 1
ATOM 5118 O O . ASP B 1 261 ? -0.604 12.844 5.637 1 95.19 261 ASP B O 1
ATOM 5122 N N . TYR B 1 262 ? -2.5 12.719 6.816 1 90.19 262 TYR B N 1
ATOM 5123 C CA . TYR B 1 262 ? -1.938 13.461 7.938 1 90.19 262 TYR B CA 1
ATOM 5124 C C . TYR B 1 262 ? -1.049 12.57 8.797 1 90.19 262 TYR B C 1
ATOM 5126 O O . TYR B 1 262 ? -1.496 11.531 9.289 1 90.19 262 TYR B O 1
ATOM 5134 N N . GLN B 1 263 ? 0.272 12.914 8.938 1 88.38 263 GLN B N 1
ATOM 5135 C CA . GLN B 1 263 ? 1.223 12.367 9.898 1 88.38 263 GLN B CA 1
ATOM 5136 C C . GLN B 1 263 ? 1.73 11 9.461 1 88.38 263 GLN B C 1
ATOM 5138 O O . GLN B 1 263 ? 2.611 10.422 10.102 1 88.38 263 GLN B O 1
ATOM 5143 N N . LEU B 1 264 ? 1.321 10.438 8.375 1 91.88 264 LEU B N 1
ATOM 5144 C CA . LEU B 1 264 ? 1.637 9.062 8.008 1 91.88 264 LEU B CA 1
ATOM 5145 C C . LEU B 1 264 ? 3.129 8.898 7.746 1 91.88 264 LEU B C 1
ATOM 5147 O O . LEU B 1 264 ? 3.793 8.086 8.398 1 91.88 264 LEU B O 1
ATOM 5151 N N . VAL B 1 265 ? 3.725 9.727 6.938 1 91.62 265 VAL B N 1
ATOM 5152 C CA . VAL B 1 265 ? 5.156 9.648 6.672 1 91.62 265 VAL B CA 1
ATOM 5153 C C . VAL B 1 265 ? 5.934 9.984 7.941 1 91.62 265 VAL B C 1
ATOM 5155 O O . VAL B 1 265 ? 6.996 9.406 8.203 1 91.62 265 VAL B O 1
ATOM 5158 N N . GLY B 1 266 ? 5.402 10.875 8.695 1 89.88 266 GLY B N 1
ATOM 5159 C CA . GLY B 1 266 ? 6.027 11.242 9.953 1 89.88 266 GLY B CA 1
ATOM 5160 C C . GLY B 1 266 ? 6.172 10.078 10.914 1 89.88 266 GLY B C 1
ATOM 5161 O O . GLY B 1 266 ? 7.141 10.008 11.672 1 89.88 266 GLY B O 1
ATOM 5162 N N . ALA B 1 267 ? 5.211 9.172 10.859 1 91.12 267 ALA B N 1
ATOM 5163 C CA . ALA B 1 267 ? 5.293 7.973 11.688 1 91.12 267 ALA B CA 1
ATOM 5164 C C . ALA B 1 267 ? 6.523 7.141 11.328 1 91.12 267 ALA B C 1
ATOM 5166 O O . ALA B 1 267 ? 7.137 6.523 12.203 1 91.12 267 ALA B O 1
ATOM 5167 N N . ALA B 1 268 ? 6.91 7.191 10.102 1 93.75 268 ALA B N 1
ATOM 5168 C CA . ALA B 1 268 ? 8.062 6.41 9.656 1 93.75 268 ALA B CA 1
ATOM 5169 C C . ALA B 1 268 ? 9.375 7.082 10.062 1 93.75 268 ALA B C 1
ATOM 5171 O O . ALA B 1 268 ? 10.312 6.41 10.492 1 93.75 268 ALA B O 1
ATOM 5172 N N . THR B 1 269 ? 9.461 8.406 9.969 1 91.94 269 THR B N 1
ATOM 5173 C CA . THR B 1 269 ? 10.711 9.094 10.305 1 91.94 269 THR B CA 1
ATOM 5174 C C . THR B 1 269 ? 10.977 9.016 11.805 1 91.94 269 THR B C 1
ATOM 5176 O O . THR B 1 269 ? 12.133 9.031 12.242 1 91.94 269 THR B O 1
ATOM 5179 N N . ARG B 1 270 ? 9.945 8.82 12.562 1 88.94 270 ARG B N 1
ATOM 5180 C CA . ARG B 1 270 ? 10.102 8.68 14.008 1 88.94 270 ARG B CA 1
ATOM 5181 C C . ARG B 1 270 ? 10.852 7.395 14.352 1 88.94 270 ARG B C 1
ATOM 5183 O O . ARG B 1 270 ? 11.516 7.312 15.391 1 88.94 270 ARG B O 1
ATOM 5190 N N . SER B 1 271 ? 10.766 6.473 13.461 1 93.25 271 SER B N 1
ATOM 5191 C CA . SER B 1 271 ? 11.406 5.188 13.711 1 93.25 271 SER B CA 1
ATOM 5192 C C . SER B 1 271 ? 12.93 5.309 13.641 1 93.25 271 SER B C 1
ATOM 5194 O O . SER B 1 271 ? 13.648 4.406 14.078 1 93.25 271 SER B O 1
ATOM 5196 N N . ILE B 1 272 ? 13.406 6.445 13.133 1 93 272 ILE B N 1
ATOM 5197 C CA . ILE B 1 272 ? 14.852 6.684 13.148 1 93 272 ILE B CA 1
ATOM 5198 C C . ILE B 1 272 ? 15.172 7.855 14.07 1 93 272 ILE B C 1
ATOM 5200 O O . ILE B 1 272 ? 16.281 8.375 14.062 1 93 272 ILE B O 1
ATOM 5204 N N . GLY B 1 273 ? 14.141 8.32 14.781 1 86.94 273 GLY B N 1
ATOM 5205 C CA . GLY B 1 273 ? 14.344 9.375 15.766 1 86.94 273 GLY B CA 1
ATOM 5206 C C . GLY B 1 273 ? 14.375 10.766 15.164 1 86.94 273 GLY B C 1
ATOM 5207 O O . GLY B 1 273 ? 14.789 11.719 15.812 1 86.94 273 GLY B O 1
ATOM 5208 N N . LEU B 1 274 ? 14.047 10.883 13.93 1 87 274 LEU B N 1
ATOM 5209 C CA . LEU B 1 274 ? 14.086 12.172 13.25 1 87 274 LEU B CA 1
ATOM 5210 C C . LEU B 1 274 ? 12.734 12.875 13.352 1 87 274 LEU B C 1
ATOM 5212 O O . LEU B 1 274 ? 11.711 12.344 12.906 1 87 274 LEU B O 1
ATOM 5216 N N . ASN B 1 275 ? 12.68 14 13.898 1 80.75 275 ASN B N 1
ATOM 5217 C CA . ASN B 1 275 ? 11.484 14.82 14.047 1 80.75 275 ASN B CA 1
ATOM 5218 C C . ASN B 1 275 ? 11.836 16.297 14.188 1 80.75 275 ASN B C 1
ATOM 5220 O O . ASN B 1 275 ? 12.984 16.688 13.984 1 80.75 275 ASN B O 1
ATOM 5224 N N . MET B 1 276 ? 10.93 17.109 14.5 1 74.25 276 MET B N 1
ATOM 5225 C CA . MET B 1 276 ? 11.102 18.562 14.516 1 74.25 276 MET B CA 1
ATOM 5226 C C . MET B 1 276 ? 11.977 18.984 15.695 1 74.25 276 MET B C 1
ATOM 5228 O O . MET B 1 276 ? 12.539 20.078 15.695 1 74.25 276 MET B O 1
ATOM 5232 N N . SER B 1 277 ? 12.094 18.109 16.688 1 70.56 277 SER B N 1
ATOM 5233 C CA . SER B 1 277 ? 12.836 18.469 17.891 1 70.56 277 SER B CA 1
ATOM 5234 C C . SER B 1 277 ? 14.133 17.688 18 1 70.56 277 SER B C 1
ATOM 5236 O O . SER B 1 277 ? 14.867 17.812 18.984 1 70.56 277 SER B O 1
ATOM 5238 N N . SER B 1 278 ? 14.328 16.859 17.016 1 76.31 278 SER B N 1
ATOM 5239 C CA . SER B 1 278 ? 15.523 16.031 17.062 1 76.31 278 SER B CA 1
ATOM 5240 C C . SER B 1 278 ? 16.766 16.828 16.672 1 76.31 278 SER B C 1
ATOM 5242 O O . SER B 1 278 ? 16.656 17.953 16.203 1 76.31 278 SER B O 1
ATOM 5244 N N . THR B 1 279 ? 17.953 16.25 17.047 1 74.56 279 THR B N 1
ATOM 5245 C CA . THR B 1 279 ? 19.219 16.766 16.547 1 74.56 279 THR B CA 1
ATOM 5246 C C . THR B 1 279 ? 19.922 15.727 15.672 1 74.56 279 THR B C 1
ATOM 5248 O O . THR B 1 279 ? 20.359 14.688 16.156 1 74.56 279 THR B O 1
ATOM 5251 N N . PRO B 1 280 ? 20.094 16 14.438 1 82.06 280 PRO B N 1
ATOM 5252 C CA . PRO B 1 280 ? 19.531 17.109 13.664 1 82.06 280 PRO B CA 1
ATOM 5253 C C . PRO B 1 280 ? 18.016 17.062 13.578 1 82.06 280 PRO B C 1
ATOM 5255 O O . PRO B 1 280 ? 17.406 16.047 13.898 1 82.06 280 PRO B O 1
ATOM 5258 N N . GLN B 1 281 ? 17.438 18.188 13.094 1 79.44 281 GLN B N 1
ATOM 5259 C CA . GLN B 1 281 ? 16 18.281 12.922 1 79.44 281 GLN B CA 1
ATOM 5260 C C . GLN B 1 281 ? 15.586 17.875 11.508 1 79.44 281 GLN B C 1
ATOM 5262 O O . GLN B 1 281 ? 16.391 17.906 10.586 1 79.44 281 GLN B O 1
ATOM 5267 N N . ILE B 1 282 ? 14.352 17.484 11.422 1 84 282 ILE B N 1
ATOM 5268 C CA . ILE B 1 282 ? 13.789 17.266 10.094 1 84 282 ILE B CA 1
ATOM 5269 C C . ILE B 1 282 ? 13.602 18.609 9.391 1 84 282 ILE B C 1
ATOM 5271 O O . ILE B 1 282 ? 13.094 19.562 9.984 1 84 282 ILE B O 1
ATOM 5275 N N . GLY B 1 283 ? 14.117 18.719 8.156 1 81.06 283 GLY B N 1
ATOM 5276 C CA . GLY B 1 283 ? 14.031 19.969 7.402 1 81.06 283 GLY B CA 1
ATOM 5277 C C . GLY B 1 283 ? 12.938 19.953 6.355 1 81.06 283 GLY B C 1
ATOM 5278 O O . GLY B 1 283 ? 12.422 21 5.973 1 81.06 283 GLY B O 1
ATOM 5279 N N . LEU B 1 284 ? 12.641 18.781 5.906 1 85.06 284 LEU B N 1
ATOM 5280 C CA . LEU B 1 284 ? 11.625 18.609 4.875 1 85.06 284 LEU B CA 1
ATOM 5281 C C . LEU B 1 284 ? 10.961 17.234 4.988 1 85.06 284 LEU B C 1
ATOM 5283 O O . LEU B 1 284 ? 11.633 16.234 5.262 1 85.06 284 LEU B O 1
ATOM 5287 N N . ILE B 1 285 ? 9.703 17.234 4.852 1 88.94 285 ILE B N 1
ATOM 5288 C CA . ILE B 1 285 ? 8.945 15.992 4.738 1 88.94 285 ILE B CA 1
ATOM 5289 C C . ILE B 1 285 ? 7.793 16.172 3.758 1 88.94 285 ILE B C 1
ATOM 5291 O O . ILE B 1 285 ? 7.094 17.188 3.793 1 88.94 285 ILE B O 1
ATOM 5295 N N . ALA B 1 286 ? 7.625 15.273 2.818 1 91.12 286 ALA B N 1
ATOM 5296 C CA . ALA B 1 286 ? 6.551 15.352 1.83 1 91.12 286 ALA B CA 1
ATOM 5297 C C . ALA B 1 286 ? 6.129 13.953 1.374 1 91.12 286 ALA B C 1
ATOM 5299 O O . ALA B 1 286 ? 6.961 13.047 1.274 1 91.12 286 ALA B O 1
ATOM 5300 N N . SER B 1 287 ? 4.863 13.852 1.12 1 94.5 287 SER B N 1
ATOM 5301 C CA . SER B 1 287 ? 4.367 12.586 0.595 1 94.5 287 SER B CA 1
ATOM 5302 C C . SER B 1 287 ? 4.73 12.414 -0.877 1 94.5 287 SER B C 1
ATOM 5304 O O . SER B 1 287 ? 4.688 13.383 -1.646 1 94.5 287 SER B O 1
ATOM 5306 N N . LEU B 1 288 ? 5.102 11.234 -1.294 1 96.69 288 LEU B N 1
ATOM 5307 C CA . LEU B 1 288 ? 5.348 10.914 -2.695 1 96.69 288 LEU B CA 1
ATOM 5308 C C . LEU B 1 288 ? 4.137 10.219 -3.311 1 96.69 288 LEU B C 1
ATOM 5310 O O . LEU B 1 288 ? 3.834 10.414 -4.488 1 96.69 288 LEU B O 1
ATOM 5314 N N . ASP B 1 289 ? 3.512 9.438 -2.537 1 98.38 289 ASP B N 1
ATOM 5315 C CA . ASP B 1 289 ? 2.34 8.688 -2.98 1 98.38 289 ASP B CA 1
ATOM 5316 C C . ASP B 1 289 ? 1.399 8.398 -1.813 1 98.38 289 ASP B C 1
ATOM 5318 O O . ASP B 1 289 ? 1.688 8.766 -0.671 1 98.38 289 ASP B O 1
ATOM 5322 N N . HIS B 1 290 ? 0.262 7.895 -2.084 1 98.56 290 HIS B N 1
ATOM 5323 C CA . HIS B 1 290 ? -0.733 7.473 -1.104 1 98.56 290 HIS B CA 1
ATOM 5324 C C . HIS B 1 290 ? -1.701 6.461 -1.704 1 98.56 290 HIS B C 1
ATOM 5326 O O . HIS B 1 290 ? -2.115 6.598 -2.857 1 98.56 290 HIS B O 1
ATOM 5332 N N . SER B 1 291 ? -1.995 5.402 -1.023 1 98.69 291 SER B N 1
ATOM 5333 C CA . SER B 1 291 ? -3.016 4.441 -1.43 1 98.69 291 SER B CA 1
ATOM 5334 C C . SER B 1 291 ? -3.941 4.094 -0.269 1 98.69 291 SER B C 1
ATOM 5336 O O . SER B 1 291 ? -3.516 4.078 0.888 1 98.69 291 SER B O 1
ATOM 5338 N N . VAL B 1 292 ? -5.168 3.896 -0.589 1 98.81 292 VAL B N 1
ATOM 5339 C CA . VAL B 1 292 ? -6.191 3.541 0.389 1 98.81 292 VAL B CA 1
ATOM 5340 C C . VAL B 1 292 ? -7.09 2.443 -0.178 1 98.81 292 VAL B C 1
ATOM 5342 O O . VAL B 1 292 ? -7.484 2.498 -1.345 1 98.81 292 VAL B O 1
ATOM 5345 N N . HIS B 1 293 ? -7.387 1.457 0.584 1 98.81 293 HIS B N 1
ATOM 5346 C CA . HIS B 1 293 ? -8.383 0.431 0.3 1 98.81 293 HIS B CA 1
ATOM 5347 C C . HIS B 1 293 ? -9.516 0.467 1.32 1 98.81 293 HIS B C 1
ATOM 5349 O O . HIS B 1 293 ? -9.289 0.281 2.518 1 98.81 293 HIS B O 1
ATOM 5355 N N . PHE B 1 294 ? -10.703 0.653 0.815 1 98.38 294 PHE B N 1
ATOM 5356 C CA . PHE B 1 294 ? -11.867 0.701 1.689 1 98.38 294 PHE B CA 1
ATOM 5357 C C . PHE B 1 294 ? -12.602 -0.636 1.688 1 98.38 294 PHE B C 1
ATOM 5359 O O . PHE B 1 294 ? -12.617 -1.338 0.675 1 98.38 294 PHE B O 1
ATOM 5366 N N . TYR B 1 295 ? -13.18 -0.879 2.74 1 94.69 295 TYR B N 1
ATOM 5367 C CA . TYR B 1 295 ? -14.086 -2.012 2.859 1 94.69 295 TYR B CA 1
ATOM 5368 C C . TYR B 1 295 ? -15.461 -1.559 3.326 1 94.69 295 TYR B C 1
ATOM 5370 O O . TYR B 1 295 ? -15.633 -0.416 3.756 1 94.69 295 TYR B O 1
ATOM 5378 N N . PRO B 1 296 ? -16.391 -2.404 3.191 1 92.62 296 PRO B N 1
ATOM 5379 C CA . PRO B 1 296 ? -17.766 -1.954 3.465 1 92.62 296 PRO B CA 1
ATOM 5380 C C . PRO B 1 296 ? -17.906 -1.33 4.848 1 92.62 296 PRO B C 1
ATOM 5382 O O . PRO B 1 296 ? -17.547 -1.947 5.852 1 92.62 296 PRO B O 1
ATOM 5385 N N . LEU B 1 297 ? -18.438 -0.105 4.805 1 95.56 297 LEU B N 1
ATOM 5386 C CA . LEU B 1 297 ? -18.703 0.593 6.059 1 95.56 297 LEU B CA 1
ATOM 5387 C C . LEU B 1 297 ? -19.922 0.019 6.762 1 95.56 297 LEU B C 1
ATOM 5389 O O . LEU B 1 297 ? -20.891 -0.378 6.105 1 95.56 297 LEU B O 1
ATOM 5393 N N . PRO B 1 298 ? -19.812 0.014 8.062 1 94.94 298 PRO B N 1
ATOM 5394 C CA . PRO B 1 298 ? -21.016 -0.417 8.773 1 94.94 298 PRO B CA 1
ATOM 5395 C C . PRO B 1 298 ? -22.219 0.489 8.5 1 94.94 298 PRO B C 1
ATOM 5397 O O . PRO B 1 298 ? -22.062 1.711 8.414 1 94.94 298 PRO B O 1
ATOM 5400 N N . PRO B 1 299 ? -23.375 -0.155 8.32 1 91.56 299 PRO B N 1
ATOM 5401 C CA . PRO B 1 299 ? -24.562 0.653 8.023 1 91.56 299 PRO B CA 1
ATOM 5402 C C . PRO B 1 299 ? -24.875 1.66 9.125 1 91.56 299 PRO B C 1
ATOM 5404 O O . PRO B 1 299 ? -25.484 2.705 8.859 1 91.56 299 PRO B O 1
ATOM 5407 N N . ASP B 1 300 ? -24.484 1.394 10.344 1 93.69 300 ASP B N 1
ATOM 5408 C CA . ASP B 1 300 ? -24.812 2.262 11.469 1 93.69 300 ASP B CA 1
ATOM 5409 C C . ASP B 1 300 ? -23.609 3.125 11.859 1 93.69 300 ASP B C 1
ATOM 5411 O O . ASP B 1 300 ? -23.547 3.623 12.984 1 93.69 300 ASP B O 1
ATOM 5415 N N . LEU B 1 301 ? -22.719 3.242 10.953 1 96.88 301 LEU B N 1
ATOM 5416 C CA . LEU B 1 301 ? -21.531 4.027 11.258 1 96.88 301 LEU B CA 1
ATOM 5417 C C . LEU B 1 301 ? -21.906 5.484 11.531 1 96.88 301 LEU B C 1
ATOM 5419 O O . LEU B 1 301 ? -22.609 6.109 10.734 1 96.88 301 LEU B O 1
ATOM 5423 N N . ASN B 1 302 ? -21.5 6.004 12.695 1 96.25 302 ASN B N 1
ATOM 5424 C CA . ASN B 1 302 ? -21.672 7.418 13.023 1 96.25 302 ASN B CA 1
ATOM 5425 C C . ASN B 1 302 ? -20.5 8.258 12.508 1 96.25 302 ASN B C 1
ATOM 5427 O O . ASN B 1 302 ? -19.406 8.234 13.086 1 96.25 302 ASN B O 1
ATOM 5431 N N . TYR B 1 303 ? -20.734 9.055 11.453 1 97.12 303 TYR B N 1
ATOM 5432 C CA . TYR B 1 303 ? -19.688 9.82 10.797 1 97.12 303 TYR B CA 1
ATOM 5433 C C . TYR B 1 303 ? -19.172 10.93 11.703 1 97.12 303 TYR B C 1
ATOM 5435 O O . TYR B 1 303 ? -18.125 11.516 11.438 1 97.12 303 TYR B O 1
ATOM 5443 N N . GLN B 1 304 ? -19.859 11.219 12.789 1 94.75 304 GLN B N 1
ATOM 5444 C CA . GLN B 1 304 ? -19.469 12.281 13.703 1 94.75 304 GLN B CA 1
ATOM 5445 C C . GLN B 1 304 ? -18.469 11.773 14.742 1 94.75 304 GLN B C 1
ATOM 5447 O O . GLN B 1 304 ? -17.844 12.57 15.445 1 94.75 304 GLN B O 1
ATOM 5452 N N . GLU B 1 305 ? -18.375 10.477 14.891 1 96.31 305 GLU B N 1
ATOM 5453 C CA . GLU B 1 305 ? -17.375 9.898 15.781 1 96.31 305 GLU B CA 1
ATOM 5454 C C . GLU B 1 305 ? -16 9.859 15.109 1 96.31 305 GLU B C 1
ATOM 5456 O O . GLU B 1 305 ? -15.898 9.812 13.883 1 96.31 305 GLU B O 1
ATOM 5461 N N . PRO B 1 306 ? -14.961 9.906 15.93 1 97.88 306 PRO B N 1
ATOM 5462 C CA . PRO B 1 306 ? -13.625 9.852 15.32 1 97.88 306 PRO B CA 1
ATOM 5463 C C . PRO B 1 306 ? -13.289 8.477 14.766 1 97.88 306 PRO B C 1
ATOM 5465 O O . PRO B 1 306 ? -13.945 7.488 15.109 1 97.88 306 PRO B O 1
ATOM 5468 N N . VAL B 1 307 ? -12.305 8.492 13.891 1 98.38 307 VAL B N 1
ATOM 5469 C CA . VAL B 1 307 ? -11.68 7.254 13.438 1 98.38 307 VAL B CA 1
ATOM 5470 C C . VAL B 1 307 ? -10.258 7.164 13.984 1 98.38 307 VAL B C 1
ATOM 5472 O O . VAL B 1 307 ? -9.609 8.188 14.219 1 98.38 307 VAL B O 1
ATOM 5475 N N . LEU B 1 308 ? -9.82 5.973 14.195 1 98.19 308 LEU B N 1
ATOM 5476 C CA . LEU B 1 308 ? -8.453 5.715 14.641 1 98.19 308 LEU B CA 1
ATOM 5477 C C . LEU B 1 308 ? -7.559 5.344 13.461 1 98.19 308 LEU B C 1
ATOM 5479 O O . LEU B 1 308 ? -7.863 4.406 12.719 1 98.19 308 LEU B O 1
ATOM 5483 N N . HIS B 1 309 ? -6.562 6.09 13.258 1 98.12 309 HIS B N 1
ATOM 5484 C CA . HIS B 1 309 ? -5.539 5.73 12.281 1 98.12 309 HIS B CA 1
ATOM 5485 C C . HIS B 1 309 ? -4.301 5.16 12.969 1 98.12 309 HIS B C 1
ATOM 5487 O O . HIS B 1 309 ? -3.604 5.875 13.688 1 98.12 309 HIS B O 1
ATOM 5493 N N . VAL B 1 310 ? -4.082 3.875 12.797 1 97.31 310 VAL B N 1
ATOM 5494 C CA . VAL B 1 310 ? -2.879 3.201 13.273 1 97.31 310 VAL B CA 1
ATOM 5495 C C . VAL B 1 310 ? -1.808 3.232 12.18 1 97.31 310 VAL B C 1
ATOM 5497 O O . VAL B 1 310 ? -1.973 2.625 11.125 1 97.31 310 VAL B O 1
ATOM 5500 N N . MET B 1 311 ? -0.749 3.932 12.438 1 96.88 311 MET B N 1
ATOM 5501 C CA . MET B 1 311 ? 0.308 4.129 11.445 1 96.88 311 MET B CA 1
ATOM 5502 C C . MET B 1 311 ? 1.573 3.379 11.844 1 96.88 311 MET B C 1
ATOM 5504 O O . MET B 1 311 ? 2.1 3.576 12.945 1 96.88 311 MET B O 1
ATOM 5508 N N . GLU B 1 312 ? 2.096 2.574 10.945 1 96.88 312 GLU B N 1
ATOM 5509 C CA . GLU B 1 312 ? 3.23 1.705 11.242 1 96.88 312 GLU B CA 1
ATOM 5510 C C . GLU B 1 312 ? 4.387 1.966 10.281 1 96.88 312 GLU B C 1
ATOM 5512 O O . GLU B 1 312 ? 4.215 1.907 9.062 1 96.88 312 GLU B O 1
ATOM 5517 N N . SER B 1 313 ? 5.543 2.232 10.867 1 97.44 313 SER B N 1
ATOM 5518 C CA . SER B 1 313 ? 6.746 2.391 10.062 1 97.44 313 SER B CA 1
ATOM 5519 C C . SER B 1 313 ? 7.203 1.054 9.484 1 97.44 313 SER B C 1
ATOM 5521 O O . SER B 1 313 ? 7.211 0.04 10.188 1 97.44 313 SER B O 1
ATOM 5523 N N . GLN B 1 314 ? 7.539 1.034 8.195 1 98.06 314 GLN B N 1
ATOM 5524 C CA . GLN B 1 314 ? 8.125 -0.159 7.594 1 98.06 314 GLN B CA 1
ATOM 5525 C C . GLN B 1 314 ? 9.617 0.019 7.355 1 98.06 314 GLN B C 1
ATOM 5527 O O . GLN B 1 314 ? 10.398 -0.909 7.566 1 98.06 314 GLN B O 1
ATOM 5532 N N . VAL B 1 315 ? 9.953 1.221 6.859 1 97.69 315 VAL B N 1
ATOM 5533 C CA . VAL B 1 315 ? 11.344 1.519 6.547 1 97.69 315 VAL B CA 1
ATOM 5534 C C . VAL B 1 315 ? 11.555 3.029 6.496 1 97.69 315 VAL B C 1
ATOM 5536 O O . VAL B 1 315 ? 10.656 3.773 6.09 1 97.69 315 VAL B O 1
ATOM 5539 N N . ALA B 1 316 ? 12.57 3.467 6.98 1 97.06 316 ALA B N 1
ATOM 5540 C CA . ALA B 1 316 ? 13.117 4.812 6.824 1 97.06 316 ALA B CA 1
ATOM 5541 C C . ALA B 1 316 ? 14.617 4.77 6.531 1 97.06 316 ALA B C 1
ATOM 5543 O O . ALA B 1 316 ? 15.375 4.113 7.25 1 97.06 316 ALA B O 1
ATOM 5544 N N . ASP B 1 317 ? 15 5.438 5.473 1 95.69 317 ASP B N 1
ATOM 5545 C CA . ASP B 1 317 ? 16.391 5.348 5.023 1 95.69 317 ASP B CA 1
ATOM 5546 C C . ASP B 1 317 ? 16.953 6.73 4.715 1 95.69 317 ASP B C 1
ATOM 5548 O O . ASP B 1 317 ? 16.516 7.395 3.775 1 95.69 317 ASP B O 1
ATOM 5552 N N . MET B 1 318 ? 17.969 7.125 5.426 1 92.38 318 MET B N 1
ATOM 5553 C CA . MET B 1 318 ? 18.547 8.453 5.262 1 92.38 318 MET B CA 1
ATOM 5554 C C . MET B 1 318 ? 19.281 8.57 3.928 1 92.38 318 MET B C 1
ATOM 5556 O O . MET B 1 318 ? 19.297 9.641 3.314 1 92.38 318 MET B O 1
ATOM 5560 N N . SER B 1 319 ? 19.859 7.512 3.488 1 90.44 319 SER B N 1
ATOM 5561 C CA . SER B 1 319 ? 20.625 7.547 2.254 1 90.44 319 SER B CA 1
ATOM 5562 C C . SER B 1 319 ? 19.75 7.879 1.055 1 90.44 319 SER B C 1
ATOM 5564 O O . SER B 1 319 ? 20.141 8.656 0.184 1 90.44 319 SER B O 1
ATOM 5566 N N . SER B 1 320 ? 18.594 7.328 1.041 1 92.75 320 SER B N 1
ATOM 5567 C CA . SER B 1 320 ? 17.672 7.621 -0.051 1 92.75 320 SER B CA 1
ATOM 5568 C C . SER B 1 320 ? 16.797 8.828 0.271 1 92.75 320 SER B C 1
ATOM 5570 O O . SER B 1 320 ? 16.172 9.398 -0.622 1 92.75 320 SER B O 1
ATOM 5572 N N . GLY B 1 321 ? 16.672 9.133 1.611 1 94.38 321 GLY B N 1
ATOM 5573 C CA . GLY B 1 321 ? 15.781 10.195 2.045 1 94.38 321 GLY B CA 1
ATOM 5574 C C . GLY B 1 321 ? 14.312 9.828 1.928 1 94.38 321 GLY B C 1
ATOM 5575 O O . GLY B 1 321 ? 13.469 10.703 1.729 1 94.38 321 GLY B O 1
ATOM 5576 N N . ARG B 1 322 ? 14.062 8.508 1.98 1 96.88 322 ARG B N 1
ATOM 5577 C CA . ARG B 1 322 ? 12.68 8.062 1.806 1 96.88 322 ARG B CA 1
ATOM 5578 C C . ARG B 1 322 ? 12.242 7.18 2.967 1 96.88 322 ARG B C 1
ATOM 5580 O O . ARG B 1 322 ? 13.078 6.637 3.691 1 96.88 322 ARG B O 1
ATOM 5587 N N . ALA B 1 323 ? 10.977 7.152 3.18 1 97.62 323 ALA B N 1
ATOM 5588 C CA . ALA B 1 323 ? 10.359 6.316 4.203 1 97.62 323 ALA B CA 1
ATOM 5589 C C . ALA B 1 323 ? 8.984 5.824 3.752 1 97.62 323 ALA B C 1
ATOM 5591 O O . ALA B 1 323 ? 8.305 6.492 2.967 1 97.62 323 ALA B O 1
ATOM 5592 N N . VAL B 1 324 ? 8.625 4.637 4.199 1 98.44 324 VAL B N 1
ATOM 5593 C CA . VAL B 1 324 ? 7.309 4.094 3.889 1 98.44 324 VAL B CA 1
ATOM 5594 C C . VAL B 1 324 ? 6.59 3.709 5.18 1 98.44 324 VAL B C 1
ATOM 5596 O O . VAL B 1 324 ? 7.195 3.121 6.082 1 98.44 324 VAL B O 1
ATOM 5599 N N . ALA B 1 325 ? 5.363 4.125 5.273 1 98.06 325 ALA B N 1
ATOM 5600 C CA . ALA B 1 325 ? 4.488 3.758 6.383 1 98.06 325 ALA B CA 1
ATOM 5601 C C . ALA B 1 325 ? 3.188 3.145 5.879 1 98.06 325 ALA B C 1
ATOM 5603 O O . ALA B 1 325 ? 2.738 3.449 4.77 1 98.06 325 ALA B O 1
ATOM 5604 N N . ARG B 1 326 ? 2.662 2.291 6.664 1 98.25 326 ARG B N 1
ATOM 5605 C CA . ARG B 1 326 ? 1.361 1.666 6.438 1 98.25 326 ARG B CA 1
ATOM 5606 C C . ARG B 1 326 ? 0.383 2.02 7.551 1 98.25 326 ARG B C 1
ATOM 5608 O O . ARG B 1 326 ? 0.795 2.41 8.648 1 98.25 326 ARG B O 1
ATOM 5615 N N . GLY B 1 327 ? -0.903 1.916 7.18 1 98.31 327 GLY B N 1
ATOM 5616 C CA . GLY B 1 327 ? -1.875 2.279 8.203 1 98.31 327 GLY B CA 1
ATOM 5617 C C . GLY B 1 327 ? -3.154 1.467 8.125 1 98.31 327 GLY B C 1
ATOM 5618 O O . GLY B 1 327 ? -3.385 0.757 7.141 1 98.31 327 GLY B O 1
ATOM 5619 N N . ARG B 1 328 ? -3.855 1.479 9.156 1 98.56 328 ARG B N 1
ATOM 5620 C CA . ARG B 1 328 ? -5.207 0.946 9.289 1 98.56 328 ARG B CA 1
ATOM 5621 C C . ARG B 1 328 ? -6.133 1.968 9.938 1 98.56 328 ARG B C 1
ATOM 5623 O O . ARG B 1 328 ? -5.754 2.637 10.906 1 98.56 328 ARG B O 1
ATOM 5630 N N . VAL B 1 329 ? -7.277 2.102 9.391 1 98.81 329 VAL B N 1
ATOM 5631 C CA . VAL B 1 329 ? -8.266 3.043 9.906 1 98.81 329 VAL B CA 1
ATOM 5632 C C . VAL B 1 329 ? -9.438 2.279 10.516 1 98.81 329 VAL B C 1
ATOM 5634 O O . VAL B 1 329 ? -10.07 1.461 9.836 1 98.81 329 VAL B O 1
ATOM 5637 N N . TYR B 1 330 ? -9.711 2.598 11.75 1 98.69 330 TYR B N 1
ATOM 5638 C CA . TYR B 1 330 ? -10.797 1.929 12.453 1 98.69 330 TYR B CA 1
ATOM 5639 C C . TYR B 1 330 ? -11.883 2.924 12.852 1 98.69 330 TYR B C 1
ATOM 5641 O O . TYR B 1 330 ? -11.586 4.082 13.156 1 98.69 330 TYR B O 1
ATOM 5649 N N . SER B 1 331 ? -13.086 2.422 12.859 1 98.25 331 SER B N 1
ATOM 5650 C CA . SER B 1 331 ? -14.148 3.184 13.508 1 98.25 331 SER B CA 1
ATOM 5651 C C . SER B 1 331 ? -13.938 3.242 15.016 1 98.25 331 SER B C 1
ATOM 5653 O O . SER B 1 331 ? -13.125 2.494 15.57 1 98.25 331 SER B O 1
ATOM 5655 N N . ALA B 1 332 ? -14.68 4.121 15.633 1 96.44 332 ALA B N 1
ATOM 5656 C CA . ALA B 1 332 ? -14.594 4.246 17.078 1 96.44 332 ALA B CA 1
ATOM 5657 C C . ALA B 1 332 ? -14.977 2.939 17.766 1 96.44 332 ALA B C 1
ATOM 5659 O O . ALA B 1 332 ? -14.531 2.664 18.891 1 96.44 332 ALA B O 1
ATOM 5660 N N . LYS B 1 333 ? -15.703 2.1 17.094 1 95.5 333 LYS B N 1
ATOM 5661 C CA . LYS B 1 333 ? -16.172 0.843 17.672 1 95.5 333 LYS B CA 1
ATOM 5662 C C . LYS B 1 333 ? -15.289 -0.326 17.234 1 95.5 333 LYS B C 1
ATOM 5664 O O . LYS B 1 333 ? -15.602 -1.484 17.516 1 95.5 333 LYS B O 1
ATOM 5669 N N . GLY B 1 334 ? -14.297 -0.064 16.422 1 96.94 334 GLY B N 1
ATOM 5670 C CA . GLY B 1 334 ? -13.273 -1.074 16.188 1 96.94 334 GLY B CA 1
ATOM 5671 C C . GLY B 1 334 ? -13.398 -1.741 14.828 1 96.94 334 GLY B C 1
ATOM 5672 O O . GLY B 1 334 ? -12.656 -2.678 14.523 1 96.94 334 GLY B O 1
ATOM 5673 N N . LYS B 1 335 ? -14.336 -1.309 14.023 1 97.5 335 LYS B N 1
ATOM 5674 C CA . LYS B 1 335 ? -14.43 -1.846 12.664 1 97.5 335 LYS B CA 1
ATOM 5675 C C . LYS B 1 335 ? -13.336 -1.277 11.773 1 97.5 335 LYS B C 1
ATOM 5677 O O . LYS B 1 335 ? -13.125 -0.064 11.734 1 97.5 335 LYS B O 1
ATOM 5682 N N . LEU B 1 336 ? -12.633 -2.219 11.086 1 98.25 336 LEU B N 1
ATOM 5683 C CA . LEU B 1 336 ? -11.648 -1.769 10.109 1 98.25 336 LEU B CA 1
ATOM 5684 C C . LEU B 1 336 ? -12.336 -1.173 8.883 1 98.25 336 LEU B C 1
ATOM 5686 O O . LEU B 1 336 ? -13.07 -1.866 8.18 1 98.25 336 LEU B O 1
ATOM 5690 N N . LEU B 1 337 ? -12.07 0.102 8.648 1 98.5 337 LEU B N 1
ATOM 5691 C CA . LEU B 1 337 ? -12.727 0.815 7.555 1 98.5 337 LEU B CA 1
ATOM 5692 C C . LEU B 1 337 ? -11.836 0.856 6.32 1 98.5 337 LEU B C 1
ATOM 5694 O O . LEU B 1 337 ? -12.328 0.79 5.191 1 98.5 337 LEU B O 1
ATOM 5698 N N . ALA B 1 338 ? -10.508 0.957 6.555 1 98.69 338 ALA B N 1
ATOM 5699 C CA . ALA B 1 338 ? -9.602 1.147 5.43 1 98.69 338 ALA B CA 1
ATOM 5700 C C . ALA B 1 338 ? -8.172 0.748 5.801 1 98.69 338 ALA B C 1
ATOM 5702 O O . ALA B 1 338 ? -7.824 0.702 6.98 1 98.69 338 ALA B O 1
ATOM 5703 N N . VAL B 1 339 ? -7.422 0.442 4.793 1 98.56 339 VAL B N 1
ATOM 5704 C CA . VAL B 1 339 ? -5.98 0.212 4.875 1 98.56 339 VAL B CA 1
ATOM 5705 C C . VAL B 1 339 ? -5.246 1.255 4.039 1 98.56 339 VAL B C 1
ATOM 5707 O O . VAL B 1 339 ? -5.684 1.603 2.939 1 98.56 339 VAL B O 1
ATOM 5710 N N . THR B 1 340 ? -4.168 1.8 4.613 1 98.69 340 THR B N 1
ATOM 5711 C CA . THR B 1 340 ? -3.461 2.873 3.922 1 98.69 340 THR B CA 1
ATOM 5712 C C . THR B 1 340 ? -1.98 2.533 3.766 1 98.69 340 THR B C 1
ATOM 5714 O O . THR B 1 340 ? -1.454 1.682 4.484 1 98.69 340 THR B O 1
ATOM 5717 N N . CYS B 1 341 ? -1.339 3.113 2.797 1 98.62 341 CYS B N 1
ATOM 5718 C CA . CYS B 1 341 ? 0.101 3.047 2.57 1 98.62 341 CYS B CA 1
ATOM 5719 C C . CYS B 1 341 ? 0.617 4.34 1.954 1 98.62 341 CYS B C 1
ATOM 5721 O O . CYS B 1 341 ? -0.067 4.961 1.137 1 98.62 341 CYS B O 1
ATOM 5723 N N . GLN B 1 342 ? 1.807 4.75 2.391 1 98.56 342 GLN B N 1
ATOM 5724 C CA . GLN B 1 342 ? 2.357 6 1.879 1 98.56 342 GLN B CA 1
ATOM 5725 C C . GLN B 1 342 ? 3.883 5.988 1.924 1 98.56 342 GLN B C 1
ATOM 5727 O O . GLN B 1 342 ? 4.477 5.543 2.906 1 98.56 342 GLN B O 1
ATOM 5732 N N . GLU B 1 343 ? 4.434 6.371 0.826 1 98.44 343 GLU B N 1
ATOM 5733 C CA . GLU B 1 343 ? 5.852 6.711 0.814 1 98.44 343 GLU B CA 1
ATOM 5734 C C . GLU B 1 343 ? 6.059 8.227 0.812 1 98.44 343 GLU B C 1
ATOM 5736 O O . GLU B 1 343 ? 5.262 8.961 0.226 1 98.44 343 GLU B O 1
ATOM 5741 N N . GLY B 1 344 ? 7.082 8.656 1.521 1 96.62 344 GLY B N 1
ATOM 5742 C CA . GLY B 1 344 ? 7.438 10.062 1.533 1 96.62 344 GLY B CA 1
ATOM 5743 C C . GLY B 1 344 ? 8.938 10.305 1.447 1 96.62 344 GLY B C 1
ATOM 5744 O O . GLY B 1 344 ? 9.727 9.367 1.558 1 96.62 344 GLY B O 1
ATOM 5745 N N . VAL B 1 345 ? 9.289 11.547 1.176 1 94.38 345 VAL B N 1
ATOM 5746 C CA . VAL B 1 345 ? 10.672 12.008 1.18 1 94.38 345 VAL B CA 1
ATOM 5747 C C . VAL B 1 345 ? 10.922 12.875 2.408 1 94.38 345 VAL B C 1
ATOM 5749 O O . VAL B 1 345 ? 10.016 13.562 2.887 1 94.38 345 VAL B O 1
ATOM 5752 N N . PHE B 1 346 ? 12.055 12.719 2.949 1 91.25 346 PHE B N 1
ATOM 5753 C CA . PHE B 1 346 ? 12.445 13.57 4.066 1 91.25 346 PHE B CA 1
ATOM 5754 C C . PHE B 1 346 ? 13.898 14 3.932 1 91.25 346 PHE B C 1
ATOM 5756 O O . PHE B 1 346 ? 14.688 13.352 3.242 1 91.25 346 PHE B O 1
ATOM 5763 N N . LYS B 1 347 ? 14.211 15.172 4.508 1 89.31 347 LYS B N 1
ATOM 5764 C CA . LYS B 1 347 ? 15.57 15.695 4.578 1 89.31 347 LYS B CA 1
ATOM 5765 C C . LYS B 1 347 ? 15.867 16.266 5.965 1 89.31 347 LYS B C 1
ATOM 5767 O O . LYS B 1 347 ? 14.977 16.828 6.609 1 89.31 347 LYS B O 1
ATOM 5772 N N . VAL B 1 348 ? 17.078 16.078 6.34 1 87.44 348 VAL B N 1
ATOM 5773 C CA . VAL B 1 348 ? 17.547 16.703 7.57 1 87.44 348 VAL B CA 1
ATOM 5774 C C . VAL B 1 348 ? 17.734 18.203 7.34 1 87.44 348 VAL B C 1
ATOM 5776 O O . VAL B 1 348 ? 18.141 18.625 6.258 1 87.44 348 VAL B O 1
ATOM 5779 N N . ARG B 1 349 ? 17.484 18.859 8.406 1 84.56 349 ARG B N 1
ATOM 5780 C CA . ARG B 1 349 ? 17.641 20.312 8.328 1 84.56 349 ARG B CA 1
ATOM 5781 C C . ARG B 1 349 ? 19.109 20.703 8.242 1 84.56 349 ARG B C 1
ATOM 5783 O O . ARG B 1 349 ? 19.938 20.219 9.016 1 84.56 349 ARG B O 1
ATOM 5790 N N . GLU B 1 350 ? 19.359 21.484 7.203 1 79.5 350 GLU B N 1
ATOM 5791 C CA . GLU B 1 350 ? 20.703 22.016 7.105 1 79.5 350 GLU B CA 1
ATOM 5792 C C . GLU B 1 350 ? 20.953 23.078 8.172 1 79.5 350 GLU B C 1
ATOM 5794 O O . GLU B 1 350 ? 20.062 23.875 8.484 1 79.5 350 GLU B O 1
ATOM 5799 N N . PRO B 1 351 ? 22.172 22.984 8.75 1 75 351 PRO B N 1
ATOM 5800 C CA . PRO B 1 351 ? 22.5 24.016 9.75 1 75 351 PRO B CA 1
ATOM 5801 C C . PRO B 1 351 ? 22.281 25.438 9.227 1 75 351 PRO B C 1
ATOM 5803 O O . PRO B 1 351 ? 22.672 25.75 8.094 1 75 351 PRO B O 1
ATOM 5806 N N . GLY B 1 352 ? 21.609 26.266 10.008 1 67.62 352 GLY B N 1
ATOM 5807 C CA . GLY B 1 352 ? 21.422 27.656 9.648 1 67.62 352 GLY B CA 1
ATOM 5808 C C . GLY B 1 352 ? 20.188 27.891 8.805 1 67.62 352 GLY B C 1
ATOM 5809 O O . GLY B 1 352 ? 19.797 29.047 8.57 1 67.62 352 GLY B O 1
ATOM 5810 N N . LYS B 1 353 ? 19.688 26.828 8.258 1 67.44 353 LYS B N 1
ATOM 5811 C CA . LYS B 1 353 ? 18.516 27 7.41 1 67.44 353 LYS B CA 1
ATOM 5812 C C . LYS B 1 353 ? 17.234 26.891 8.234 1 67.44 353 LYS B C 1
ATOM 5814 O O . LYS B 1 353 ? 17.203 26.219 9.266 1 67.44 353 LYS B O 1
ATOM 5819 N N . LYS B 1 354 ? 16.328 27.875 8.031 1 61.88 354 LYS B N 1
ATOM 5820 C CA . LYS B 1 354 ? 15.008 27.781 8.656 1 61.88 354 LYS B CA 1
ATOM 5821 C C . LYS B 1 354 ? 14.336 26.453 8.312 1 61.88 354 LYS B C 1
ATOM 5823 O O . LYS B 1 354 ? 14.531 25.922 7.215 1 61.88 354 LYS B O 1
ATOM 5828 N N . PRO B 1 355 ? 13.836 25.859 9.367 1 55.97 355 PRO B N 1
ATOM 5829 C CA . PRO B 1 355 ? 13.102 24.641 9.016 1 55.97 355 PRO B CA 1
ATOM 5830 C C . PRO B 1 355 ? 12.086 24.875 7.898 1 55.97 355 PRO B C 1
ATOM 5832 O O . PRO B 1 355 ? 11.422 25.906 7.867 1 55.97 355 PRO B O 1
ATOM 5835 N N . MET B 1 356 ? 12.414 24.438 6.707 1 49.16 356 MET B N 1
ATOM 5836 C CA . MET B 1 356 ? 11.469 24.516 5.602 1 49.16 356 MET B CA 1
ATOM 5837 C C . MET B 1 356 ? 10.445 23.391 5.68 1 49.16 356 MET B C 1
ATOM 5839 O O . MET B 1 356 ? 10.812 22.219 5.715 1 49.16 356 MET B O 1
ATOM 5843 N N . GLY B 1 357 ? 9.094 23.734 5.734 1 46.75 357 GLY B N 1
ATOM 5844 C CA . GLY B 1 357 ? 8.047 22.75 5.559 1 46.75 357 GLY B CA 1
ATOM 5845 C C . GLY B 1 357 ? 7.715 22 6.84 1 46.75 357 GLY B C 1
ATOM 5846 O O . GLY B 1 357 ? 7.289 20.844 6.797 1 46.75 357 GLY B O 1
ATOM 5847 N N . VAL B 1 358 ? 8.453 22.516 7.82 1 44.47 358 VAL B N 1
ATOM 5848 C CA . VAL B 1 358 ? 8.141 21.797 9.055 1 44.47 358 VAL B CA 1
ATOM 5849 C C . VAL B 1 358 ? 6.629 21.734 9.242 1 44.47 358 VAL B C 1
ATOM 5851 O O . VAL B 1 358 ? 6.02 22.656 9.789 1 44.47 358 VAL B O 1
ATOM 5854 N N . ALA B 1 359 ? 5.984 21.891 8.133 1 43.44 359 ALA B N 1
ATOM 5855 C CA . ALA B 1 359 ? 4.566 21.719 8.445 1 43.44 359 ALA B CA 1
ATOM 5856 C C . ALA B 1 359 ? 4.367 20.703 9.562 1 43.44 359 ALA B C 1
ATOM 5858 O O . ALA B 1 359 ? 5.281 19.953 9.898 1 43.44 359 ALA B O 1
ATOM 5859 N N . ALA B 1 360 ? 3.096 20.672 9.977 1 42.25 360 ALA B N 1
ATOM 5860 C CA . ALA B 1 360 ? 2.424 19.859 10.992 1 42.25 360 ALA B CA 1
ATOM 5861 C C . ALA B 1 360 ? 2.887 18.406 10.93 1 42.25 360 ALA B C 1
ATOM 5863 O O . ALA B 1 360 ? 2.336 17.609 10.18 1 42.25 360 ALA B O 1
ATOM 5864 N N . SER B 1 361 ? 4.129 18.219 10.406 1 40.47 361 SER B N 1
ATOM 5865 C CA . SER B 1 361 ? 4.391 16.812 10.688 1 40.47 361 SER B CA 1
ATOM 5866 C C . SER B 1 361 ? 3.75 16.375 12 1 40.47 361 SER B C 1
ATOM 5868 O O . SER B 1 361 ? 4.16 16.828 13.07 1 40.47 361 SER B O 1
ATOM 5870 N N . GLY B 1 362 ? 2.482 16.531 12.008 1 46.06 362 GLY B N 1
ATOM 5871 C CA . GLY B 1 362 ? 1.629 16.141 13.117 1 46.06 362 GLY B CA 1
ATOM 5872 C C . GLY B 1 362 ? 2.316 16.266 14.469 1 46.06 362 GLY B C 1
ATOM 5873 O O . GLY B 1 362 ? 2.934 15.305 14.938 1 46.06 362 GLY B O 1
ATOM 5874 N N . ILE B 1 363 ? 2.701 17.422 14.789 1 46.09 363 ILE B N 1
ATOM 5875 C CA . ILE B 1 363 ? 3.186 17.625 16.156 1 46.09 363 ILE B CA 1
ATOM 5876 C C . ILE B 1 363 ? 2.301 16.859 17.125 1 46.09 363 ILE B C 1
ATOM 5878 O O . ILE B 1 363 ? 1.091 17.078 17.188 1 46.09 363 ILE B O 1
ATOM 5882 N N . ASP B 1 364 ? 2.645 15.617 17.156 1 48.59 364 ASP B N 1
ATOM 5883 C CA . ASP B 1 364 ? 1.949 15 18.281 1 48.59 364 ASP B CA 1
ATOM 5884 C C . ASP B 1 364 ? 2.535 15.469 19.609 1 48.59 364 ASP B C 1
ATOM 5886 O O . ASP B 1 364 ? 3.582 16.109 19.641 1 48.59 364 ASP B O 1
ATOM 5890 N N . GLU B 1 365 ? 1.57 15.508 20.422 1 46.72 365 GLU B N 1
ATOM 5891 C CA . GLU B 1 365 ? 1.891 15.898 21.781 1 46.72 365 GLU B CA 1
ATOM 5892 C C . GLU B 1 365 ? 3.303 15.461 22.172 1 46.72 365 GLU B C 1
ATOM 5894 O O . GLU B 1 365 ? 4.035 16.203 22.828 1 46.72 365 GLU B O 1
ATOM 5899 N N . GLU B 1 366 ? 3.59 14.328 21.594 1 47.88 366 GLU B N 1
ATOM 5900 C CA . GLU B 1 366 ? 4.895 13.789 21.969 1 47.88 366 GLU B CA 1
ATOM 5901 C C . GLU B 1 366 ? 6.023 14.648 21.422 1 47.88 366 GLU B C 1
ATOM 5903 O O . GLU B 1 366 ? 7.016 14.906 22.109 1 47.88 366 GLU B O 1
ATOM 5908 N N . ASP B 1 367 ? 5.66 14.938 20.203 1 48.47 367 ASP B N 1
ATOM 5909 C CA . ASP B 1 367 ? 6.652 15.805 19.562 1 48.47 367 ASP B CA 1
ATOM 5910 C C . ASP B 1 367 ? 6.742 17.141 20.281 1 48.47 367 ASP B C 1
ATOM 5912 O O . ASP B 1 367 ? 7.828 17.719 20.391 1 48.47 367 ASP B O 1
ATOM 5916 N N . LEU B 1 368 ? 5.586 17.531 20.672 1 47.59 368 LEU B N 1
ATOM 5917 C CA . LEU B 1 368 ? 5.48 18.828 21.328 1 47.59 368 LEU B CA 1
ATOM 5918 C C . LEU B 1 368 ? 6.129 18.797 22.703 1 47.59 368 LEU B C 1
ATOM 5920 O O . LEU B 1 368 ? 6.77 19.766 23.125 1 47.59 368 LEU B O 1
ATOM 5924 N N . GLN B 1 369 ? 5.801 17.734 23.328 1 44.03 369 GLN B N 1
ATOM 5925 C CA . GLN B 1 369 ? 6.199 17.688 24.734 1 44.03 369 GLN B CA 1
ATOM 5926 C C . GLN B 1 369 ? 7.668 17.312 24.875 1 44.03 369 GLN B C 1
ATOM 5928 O O . GLN B 1 369 ? 8.289 17.578 25.906 1 44.03 369 GLN B O 1
ATOM 5933 N N . ALA B 1 370 ? 8.07 16.625 23.891 1 40.16 370 ALA B N 1
ATOM 5934 C CA . ALA B 1 370 ? 9.461 16.219 24.016 1 40.16 370 ALA B CA 1
ATOM 5935 C C . ALA B 1 370 ? 10.359 17.406 24.328 1 40.16 370 ALA B C 1
ATOM 5937 O O . ALA B 1 370 ? 11.398 17.266 24.984 1 40.16 370 ALA B O 1
ATOM 5938 N N . ARG B 1 371 ? 10.109 18.516 23.719 1 38.47 371 ARG B N 1
ATOM 5939 C CA . ARG B 1 371 ? 11.062 19.578 24 1 38.47 371 ARG B CA 1
ATOM 5940 C C . ARG B 1 371 ? 10.539 20.5 25.094 1 38.47 371 ARG B C 1
ATOM 5942 O O . ARG B 1 371 ? 11.219 21.453 25.5 1 38.47 371 ARG B O 1
ATOM 5949 N N . LEU B 1 372 ? 9.352 20.312 25.516 1 36.53 372 LEU B N 1
ATOM 5950 C CA . LEU B 1 372 ? 8.969 21.266 26.562 1 36.53 372 LEU B CA 1
ATOM 5951 C C . LEU B 1 372 ? 9.523 20.828 27.906 1 36.53 372 LEU B C 1
ATOM 5953 O O . LEU B 1 372 ? 9.523 19.641 28.234 1 36.53 372 LEU B O 1
#

pLDDT: mean 82.95, std 19.8, range [26.44, 98.81]

InterPro domains:
  IPR003703 Acyl-CoA thioesterase [PTHR11066] (20-350)
  IPR029069 HotDog domain superfamily [SSF54637] (21-108)
  IPR029069 HotDog domain superfamily [SSF54637] (155-346)
  IPR042171 Acyl-CoA thioesterase, double hotdog domain [G3DSA:2.40.160.210] (2-349)
  IPR049449 Acyl-CoA thioesterase-like, N-terminal HotDog domain [PF13622] (24-105)
  IPR049450 Acyl-CoA thioesterase-like, C-terminal domain [PF20789] (230-345)